Protein AF-A0A931KFV2-F1 (afdb_monomer)

Foldseek 3Di:
DDDDDDDDDPDPDPDPPPPVVVVVPDDDDPQQDFDDAPPCPVVDPAPLLVLLLVLLSVLLVVLSVVQVPPLVVLVVVLVVLVVVLVVLVVVLVVVLVVLVVVLVVLVVVLVVVLVVLVVVLVVLVVVLVVVVVVLVVVLVVLLVVLVVLLVVLVVLLVVLVVQLVVLVVVPPVSVVSNVVSVVSNVVSVVSNVVSVVVNVVSPCVVVNVVSVVVSV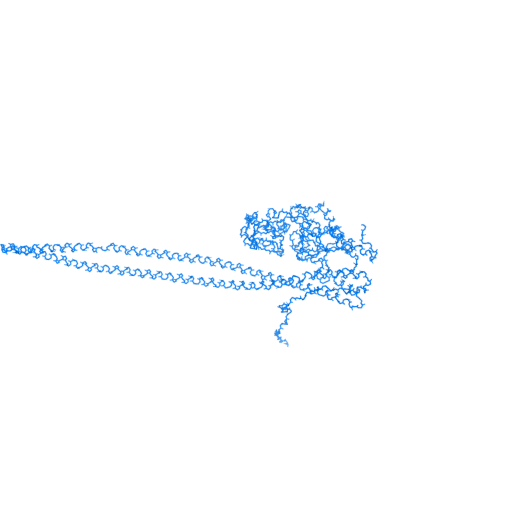VSVVVSVVVSVVSVVVSVVSVVVSVVVVVVSVVSVVVSVVSVVVSVVSVVVSVLSVVSVVVSNVSSVLSVVLSPDPCSSVSSVVSCVQQVHDSGLLFFLLVVCLVVQEAEEEEEAQLQQQWHDDPPDDIDHLLVLLQCLLSVVSRGHYHYDYDQPVCSLVLLSHPSDRPGHGHQKYRYQAFQDPVSPQKAWAWFLAWFFFFKKAWPPPPQPLDDLSQAQFEEEEEPDPVQVVLCVVLQEAEDVCNPPPRHNHYHVYYHYDSDSNCQLVCRLVVVGGMYTGTQLSCVCCDPPPPHPNDNTMDINDDGSGPFTGTHTMIGGNALSSLVVSVSSNVSSVVVVPDPSSQVRCCVRRVHGDDDDDGNCVDPPRHHGNVNSVVVNVVSQVVCCVNPVDRSPDD

Radius of gyration: 49.5 Å; Cα contacts (8 Å, |Δi|>4): 775; chains: 1; bounding box: 128×79×156 Å

Nearest PDB structures (foldseek):
  3g6b-assembly1_B  TM=6.472E-01  e=2.274E-05  Thermotoga maritima
  3ja6-assembly1_I  TM=4.446E-01  e=6.145E-07  Escherichia coli
  3g67-assembly1_A  TM=5.129E-01  e=1.127E-05  Thermotoga maritima
  2efk-assembly1_A-2  TM=3.884E-01  e=1.993E-01  Homo sapiens
  2efl-assembly1_A-2  TM=2.742E-01  e=4.675E-01  Homo sapiens

Solvent-accessible surface area (backbone atoms only — not comparable to full-atom values): 33269 Å² total; per-residue (Å²): 134,87,81,89,81,80,82,76,80,79,78,82,66,81,74,73,84,55,83,73,70,62,63,82,70,60,68,78,76,77,83,69,61,79,65,76,78,66,96,73,63,83,81,61,90,48,70,40,48,58,42,26,50,52,51,51,49,52,46,43,50,51,46,35,65,58,39,62,65,50,52,63,54,47,56,53,50,51,53,50,51,50,54,50,48,54,53,48,52,56,48,48,54,51,50,53,51,50,52,51,54,49,50,54,50,48,55,50,50,53,53,54,52,54,52,52,52,52,49,54,50,52,52,51,53,52,49,52,53,51,51,49,53,52,48,53,54,54,46,52,56,48,50,56,52,37,50,51,48,28,51,49,15,53,49,45,30,52,51,20,52,54,44,33,53,53,17,61,72,50,47,86,82,12,56,71,53,31,54,55,20,50,50,47,32,50,53,16,48,49,44,30,48,54,31,56,51,50,58,63,71,62,61,51,65,67,59,56,50,52,54,54,51,50,54,52,53,52,54,52,52,49,54,53,50,52,51,54,50,53,54,51,51,51,54,51,53,51,53,49,53,51,52,53,52,52,48,51,52,54,53,51,50,48,51,52,50,55,54,51,50,55,54,50,50,58,48,52,55,53,45,52,52,54,40,52,52,36,44,52,50,31,52,52,59,54,54,32,81,78,49,99,52,40,63,60,52,48,52,51,49,28,57,72,70,69,43,75,45,57,67,81,59,37,51,45,60,50,29,59,74,71,42,38,45,40,32,16,27,30,58,50,41,42,28,33,23,20,60,60,98,84,48,74,76,39,32,43,38,42,52,53,50,48,52,49,23,55,74,70,71,28,43,72,42,78,46,75,38,62,64,95,48,26,73,50,25,47,73,41,44,92,47,93,90,50,73,49,26,65,32,27,50,47,87,33,59,78,55,85,81,55,73,66,47,21,35,32,63,57,74,48,40,39,42,36,21,44,32,33,37,49,88,53,79,76,56,77,52,71,81,49,37,55,61,31,36,37,31,32,56,67,39,72,68,54,53,47,37,42,44,75,65,10,49,23,33,89,92,50,63,82,55,83,76,60,75,25,47,37,60,41,72,48,70,40,82,61,58,80,46,61,63,54,37,37,58,74,58,79,20,63,29,37,42,44,54,36,34,49,47,36,27,36,32,67,31,90,84,33,93,39,40,78,40,28,36,73,40,84,64,55,58,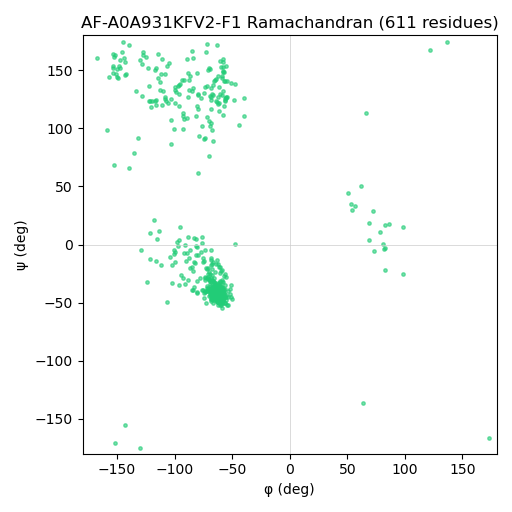39,98,58,67,44,52,26,27,40,37,31,46,63,46,52,40,35,41,66,36,42,46,50,51,38,54,48,47,64,53,42,74,74,37,69,67,46,55,54,44,38,32,67,25,48,71,48,81,49,86,77,88,74,42,50,75,74,42,95,75,71,58,43,30,55,80,71,37,45,64,54,29,54,52,49,46,53,51,46,26,74,74,68,72,49,78,76,74,74,132

Mean predicted aligned error: 14.54 Å

Secondary structure (DSSP, 8-state):
------------PPPP--TTSSSTT---PPPP-PPPPPS-GGG---HHHHHHHHHHHHHHHHHHHHHHHHHHHHHHHHHHHHHHHHHHHHHHHHHHHHHHHHHHHHHHHHHHHHHHHHHHHHHHHHHHHHHHHHHHHHHHHHHHHHHHHHHHHHHHHHHHHHHHHHHHHTGGGGHHHHHHHHHHHHHHHHHHHHHHHHHHHT--HHHHHHHHHHHHHHHHHHHHHHHHHHHHHHHHHHHHHHHHHHHHHHHHHHHHHHHHHHHHHHHHHHHHHHHHHHHHHHHHHHHHTTSS-HHHHHHHHHHHTT----TT--HHHHHHHHTEEEEEE-TEETTTEE-STTPPPBSHHHHHHHHHHHHHTSEEEEEE--GGGGGGGGTS-SSTT----SEEEEEE---TTSTTEEEPSPSEEE-EEEEEETT-TT-SSGGGGTT-EEEEES-HHHHHHHHHHTEE-GGGTT-SS-SEE-SEEEEES-GGGHHHHHHTTSSSEEEEEHHHHHHHHH-TT-TTTTTEEEESS-SSSS-EEEEEEEESSGGGHHHHHHHHHHHHHHTTSHHHHHHHHHHHSS-------GGGSTT---BHHHHHHHHHHHHHHHHHHH-------

pLDDT: mean 82.81, std 15.22, range [28.81, 98.62]

Structure (mmCIF, N/CA/C/O backbone):
data_AF-A0A931KFV2-F1
#
_entry.id   AF-A0A931KFV2-F1
#
loop_
_atom_site.group_PDB
_atom_site.id
_atom_site.type_symbol
_atom_site.label_atom_id
_atom_site.label_alt_id
_atom_site.label_comp_id
_atom_site.label_asym_id
_atom_site.label_entity_id
_atom_site.label_seq_id
_atom_site.pdbx_PDB_ins_code
_atom_site.Cartn_x
_atom_site.Cartn_y
_atom_site.Cartn_z
_atom_site.occupancy
_atom_site.B_iso_or_equiv
_atom_site.auth_seq_id
_atom_site.auth_comp_id
_atom_site.auth_asym_id
_atom_site.auth_atom_id
_atom_site.pdbx_PDB_model_num
ATOM 1 N N . MET A 1 1 ? 38.759 -56.536 17.458 1.00 35.09 1 MET A N 1
ATOM 2 C CA . MET A 1 1 ? 37.835 -55.765 16.601 1.00 35.09 1 MET A CA 1
ATOM 3 C C . MET A 1 1 ? 37.160 -54.768 17.533 1.00 35.09 1 MET A C 1
ATOM 5 O O . MET A 1 1 ? 36.437 -55.230 18.400 1.00 35.09 1 MET A O 1
ATOM 9 N N . VAL A 1 2 ? 37.679 -53.537 17.670 1.00 32.38 2 VAL A N 1
ATOM 10 C CA . VAL A 1 2 ? 37.512 -52.406 16.713 1.00 32.38 2 VAL A CA 1
ATOM 11 C C . VAL A 1 2 ? 36.022 -52.011 16.731 1.00 32.38 2 VAL A C 1
ATOM 13 O O . VAL A 1 2 ? 35.214 -52.857 16.371 1.00 32.38 2 VAL A O 1
ATOM 16 N N . ASP A 1 3 ? 35.544 -50.853 17.193 1.00 28.81 3 ASP A N 1
ATOM 17 C CA . ASP A 1 3 ? 36.157 -49.572 17.566 1.00 28.81 3 ASP A CA 1
ATOM 18 C C . ASP A 1 3 ? 35.289 -48.841 18.609 1.00 28.81 3 ASP A C 1
ATOM 20 O O . ASP A 1 3 ? 34.060 -48.923 18.583 1.00 28.81 3 ASP A O 1
ATOM 24 N N . GLN A 1 4 ? 35.944 -48.089 19.497 1.00 31.39 4 GLN A N 1
ATOM 25 C CA . GLN A 1 4 ? 35.355 -46.950 20.198 1.00 31.39 4 GLN A CA 1
ATOM 26 C C . GLN A 1 4 ? 35.380 -45.753 19.242 1.00 31.39 4 GLN A C 1
ATOM 28 O O . GLN A 1 4 ? 36.459 -45.287 18.885 1.00 31.39 4 GLN A O 1
ATOM 33 N N . VAL A 1 5 ? 34.214 -45.238 18.855 1.00 33.88 5 VAL A N 1
ATOM 34 C CA . VAL A 1 5 ? 34.110 -43.912 18.235 1.00 33.88 5 VAL A CA 1
ATOM 35 C C . VAL A 1 5 ? 33.652 -42.944 19.314 1.00 33.88 5 VAL A C 1
ATOM 37 O O . VAL A 1 5 ? 32.486 -42.893 19.694 1.00 33.88 5 VAL A O 1
ATOM 40 N N . THR A 1 6 ? 34.625 -42.225 19.856 1.00 30.69 6 THR A N 1
ATOM 41 C CA . THR A 1 6 ? 34.438 -40.975 20.584 1.00 30.69 6 THR A CA 1
ATOM 42 C C . THR A 1 6 ? 34.029 -39.897 19.582 1.00 30.69 6 THR A C 1
ATOM 44 O O . THR A 1 6 ? 34.870 -39.434 18.812 1.00 30.69 6 THR A O 1
ATOM 47 N N . GLU A 1 7 ? 32.763 -39.487 19.580 1.00 29.73 7 GLU A N 1
ATOM 48 C CA . GLU A 1 7 ? 32.367 -38.212 18.979 1.00 29.73 7 GLU A CA 1
ATOM 49 C C . GLU A 1 7 ? 32.773 -37.091 19.939 1.00 29.73 7 GLU A C 1
ATOM 51 O O . GLU A 1 7 ? 32.169 -36.868 20.986 1.00 29.73 7 GLU A O 1
ATOM 56 N N . SER A 1 8 ? 33.874 -36.428 19.603 1.00 29.23 8 SER A N 1
ATOM 57 C CA . SER A 1 8 ? 34.257 -35.143 20.169 1.00 29.23 8 SER A CA 1
ATOM 58 C C . SER A 1 8 ? 33.273 -34.076 19.687 1.00 29.23 8 SER A C 1
ATOM 60 O O . SER A 1 8 ? 33.222 -33.795 18.487 1.00 29.23 8 SER A O 1
ATOM 62 N N . GLU A 1 9 ? 32.532 -33.458 20.605 1.00 31.59 9 GLU A N 1
ATOM 63 C CA . GLU A 1 9 ? 31.841 -32.194 20.342 1.00 31.59 9 GLU A CA 1
ATOM 64 C C . GLU A 1 9 ? 32.860 -31.157 19.834 1.00 31.59 9 GLU A C 1
ATOM 66 O O . GLU A 1 9 ? 33.885 -30.929 20.493 1.00 31.59 9 GLU A O 1
ATOM 71 N N . PRO A 1 10 ? 32.631 -30.503 18.682 1.00 31.14 10 PRO A N 1
ATOM 72 C CA . PRO A 1 10 ? 33.429 -29.354 18.317 1.00 31.14 10 PRO A CA 1
ATOM 73 C C . PRO A 1 10 ? 33.027 -28.202 19.239 1.00 31.14 10 PRO A C 1
ATOM 75 O O . PRO A 1 10 ? 31.933 -27.652 19.145 1.00 31.14 10 PRO A O 1
ATOM 78 N N . SER A 1 11 ? 33.944 -27.849 20.139 1.00 29.27 11 SER A N 1
ATOM 79 C CA . SER A 1 11 ? 34.004 -26.547 20.800 1.00 29.27 11 SER A CA 1
ATOM 80 C C . SER A 1 11 ? 33.673 -25.449 19.784 1.00 29.27 11 SER A C 1
ATOM 82 O O . SER A 1 11 ? 34.439 -25.204 18.847 1.00 29.27 11 SER A O 1
ATOM 84 N N . ALA A 1 12 ? 32.507 -24.821 19.950 1.00 32.44 12 ALA A N 1
ATOM 85 C CA . ALA A 1 12 ? 32.116 -23.636 19.209 1.00 32.44 12 ALA A CA 1
ATOM 86 C C . ALA A 1 12 ? 33.045 -22.491 19.629 1.00 32.44 12 ALA A C 1
ATOM 88 O O . ALA A 1 12 ? 32.790 -21.767 20.591 1.00 32.44 12 ALA A O 1
ATOM 89 N N . GLY A 1 13 ? 34.167 -22.358 18.919 1.00 33.59 13 GLY A N 1
ATOM 90 C CA . GLY A 1 13 ? 34.954 -21.134 18.929 1.00 33.59 13 GLY A CA 1
ATOM 91 C C . GLY A 1 13 ? 34.065 -19.946 18.541 1.00 33.59 13 GLY A C 1
ATOM 92 O O . GLY A 1 13 ? 33.061 -20.137 17.846 1.00 33.59 13 GLY A O 1
ATOM 93 N N . PRO A 1 14 ? 34.393 -18.725 18.993 1.00 30.12 14 PRO A N 1
ATOM 94 C CA . PRO A 1 14 ? 33.587 -17.555 18.685 1.00 30.12 14 PRO A CA 1
ATOM 95 C C . PRO A 1 14 ? 33.463 -17.439 17.167 1.00 30.12 14 PRO A C 1
ATOM 97 O O . PRO A 1 14 ? 34.467 -17.434 16.451 1.00 30.12 14 PRO A O 1
ATOM 100 N N . VAL A 1 15 ? 32.218 -17.389 16.690 1.00 33.41 15 VAL A N 1
ATOM 101 C CA . VAL A 1 15 ? 31.892 -17.061 15.302 1.00 33.41 15 VAL A CA 1
ATOM 102 C C . VAL A 1 15 ? 32.687 -15.797 14.957 1.00 33.41 15 VAL A C 1
ATOM 104 O O . VAL A 1 15 ? 32.598 -14.828 15.718 1.00 33.41 15 VAL A O 1
ATOM 107 N N . PRO A 1 16 ? 33.513 -15.789 13.892 1.00 29.91 16 PRO A N 1
ATOM 108 C CA . PRO A 1 16 ? 34.224 -14.579 13.510 1.00 29.91 16 PRO A CA 1
ATOM 109 C C . PRO A 1 16 ? 33.170 -13.501 13.311 1.00 29.91 16 PRO A C 1
ATOM 111 O O . PRO A 1 16 ? 32.189 -13.756 12.611 1.00 29.91 16 PRO A O 1
ATOM 114 N N . ALA A 1 17 ? 33.345 -12.356 13.980 1.00 30.11 17 ALA A N 1
ATOM 115 C CA . ALA A 1 17 ? 32.465 -11.204 13.866 1.00 30.11 17 ALA A CA 1
ATOM 116 C C . ALA A 1 17 ? 32.165 -10.992 12.383 1.00 30.11 17 ALA A C 1
ATOM 118 O O . ALA A 1 17 ? 33.031 -10.605 11.594 1.00 30.11 17 ALA A O 1
ATOM 119 N N . SER A 1 18 ? 30.964 -11.405 11.990 1.00 35.09 18 SER A N 1
ATOM 120 C CA . SER A 1 18 ? 30.531 -11.317 10.614 1.00 35.09 18 SER A CA 1
ATOM 121 C C . SER A 1 18 ? 30.571 -9.843 10.224 1.00 35.09 18 SER A C 1
ATOM 123 O O . SER A 1 18 ? 30.383 -8.961 11.066 1.00 35.09 18 SER A O 1
ATOM 125 N N . ARG A 1 19 ? 30.757 -9.567 8.935 1.00 35.53 19 ARG A N 1
ATOM 126 C CA . ARG A 1 19 ? 30.568 -8.250 8.297 1.00 35.53 19 ARG A CA 1
ATOM 127 C C . ARG A 1 19 ? 29.240 -7.533 8.660 1.00 35.53 19 ARG A C 1
ATOM 129 O O . ARG A 1 19 ? 28.989 -6.449 8.154 1.00 35.53 19 ARG A O 1
ATOM 136 N N . MET A 1 20 ? 28.390 -8.124 9.505 1.00 32.34 20 MET A N 1
ATOM 137 C CA . MET A 1 20 ? 27.106 -7.617 9.981 1.00 32.34 20 MET A CA 1
ATOM 138 C C . MET A 1 20 ? 27.220 -6.548 11.081 1.00 32.34 20 MET A C 1
ATOM 140 O O . MET A 1 20 ? 26.357 -5.680 11.121 1.00 32.34 20 MET A O 1
ATOM 144 N N . ASP A 1 21 ? 28.266 -6.538 11.919 1.00 29.88 21 ASP A N 1
ATOM 145 C CA . ASP A 1 21 ? 28.421 -5.484 12.950 1.00 29.88 21 ASP A CA 1
ATOM 146 C C . ASP A 1 21 ? 29.071 -4.200 12.407 1.00 29.88 21 ASP A C 1
ATOM 148 O O . ASP A 1 21 ? 28.995 -3.138 13.022 1.00 29.88 21 ASP A O 1
ATOM 152 N N . THR A 1 22 ? 29.693 -4.262 11.226 1.00 31.70 22 THR A N 1
ATOM 153 C CA . THR A 1 22 ? 30.435 -3.133 10.642 1.00 31.70 22 THR A CA 1
ATOM 154 C C . THR A 1 22 ? 29.542 -2.120 9.918 1.00 31.70 22 THR A C 1
ATOM 156 O O . THR A 1 22 ? 29.968 -0.991 9.700 1.00 31.70 22 THR A O 1
ATOM 159 N N . LEU A 1 23 ? 28.293 -2.478 9.598 1.00 36.44 23 LEU A N 1
ATOM 160 C CA . LEU A 1 23 ? 27.322 -1.574 8.961 1.00 36.44 23 LEU A CA 1
ATOM 161 C C . LEU A 1 23 ? 26.571 -0.687 9.967 1.00 36.44 23 LEU A C 1
ATOM 163 O O . LEU A 1 23 ? 26.073 0.366 9.593 1.00 36.44 23 LEU A O 1
ATOM 167 N N . ALA A 1 24 ? 26.540 -1.049 11.255 1.00 36.00 24 ALA A N 1
ATOM 168 C CA . ALA A 1 24 ? 25.889 -0.246 12.298 1.00 36.00 24 ALA A CA 1
ATOM 169 C C . ALA A 1 24 ? 26.709 0.988 12.739 1.00 36.00 24 ALA A C 1
ATOM 171 O O . ALA A 1 24 ? 26.232 1.797 13.532 1.00 36.00 24 ALA A O 1
ATOM 172 N N . GLN A 1 25 ? 27.944 1.130 12.243 1.00 33.31 25 GLN A N 1
ATOM 173 C CA . GLN A 1 25 ? 28.825 2.283 12.479 1.00 33.31 25 GLN A CA 1
ATOM 174 C C . GLN A 1 25 ? 29.254 2.979 11.181 1.00 33.31 25 GLN A C 1
ATOM 176 O O . GLN A 1 25 ? 30.143 3.831 11.213 1.00 33.31 25 GLN A O 1
ATOM 181 N N . ALA A 1 26 ? 28.657 2.623 10.040 1.00 40.03 26 ALA A N 1
ATOM 182 C CA . ALA A 1 26 ? 28.975 3.264 8.777 1.00 40.03 26 ALA A CA 1
ATOM 183 C C . ALA A 1 26 ? 28.450 4.706 8.810 1.00 40.03 26 ALA A C 1
ATOM 185 O O . ALA A 1 26 ? 27.259 4.967 8.677 1.00 40.03 26 ALA A O 1
ATOM 186 N N . THR A 1 27 ? 29.352 5.661 9.029 1.00 45.16 27 THR A N 1
ATOM 187 C CA . THR A 1 27 ? 29.135 7.034 8.572 1.00 45.16 27 THR A CA 1
ATOM 188 C C . THR A 1 27 ? 28.769 6.978 7.095 1.00 45.16 27 THR A C 1
ATOM 190 O O . THR A 1 27 ? 29.405 6.200 6.377 1.00 45.16 27 THR A O 1
ATOM 193 N N . SER A 1 28 ? 27.798 7.787 6.656 1.00 50.47 28 SER A N 1
ATOM 194 C CA . SER A 1 28 ? 27.445 7.917 5.239 1.00 50.47 28 SER A CA 1
ATOM 195 C C . SER A 1 28 ? 28.716 7.903 4.386 1.00 50.47 28 SER A C 1
ATOM 197 O O . SER A 1 28 ? 29.650 8.655 4.705 1.00 50.47 28 SER A O 1
ATOM 199 N N . PRO A 1 29 ? 28.813 7.022 3.375 1.00 57.25 29 PRO A N 1
ATOM 200 C CA . PRO A 1 29 ? 30.003 6.976 2.549 1.00 57.25 29 PRO A CA 1
ATOM 201 C C . PRO A 1 29 ? 30.212 8.352 1.895 1.00 57.25 29 PRO A C 1
ATOM 203 O O . PRO A 1 29 ? 29.233 9.045 1.594 1.00 57.25 29 PRO A O 1
ATOM 206 N N . PRO A 1 30 ? 31.468 8.807 1.741 1.00 57.84 30 PRO A N 1
ATOM 207 C CA . PRO A 1 30 ? 31.743 10.127 1.195 1.00 57.84 30 PRO A CA 1
ATOM 208 C C . PRO A 1 30 ? 31.117 10.275 -0.202 1.00 57.84 30 PRO A C 1
ATOM 210 O O . PRO A 1 30 ? 31.022 9.301 -0.949 1.00 57.84 30 PRO A O 1
ATOM 213 N N . PRO A 1 31 ? 30.687 11.489 -0.588 1.00 63.12 31 PRO A N 1
ATOM 214 C CA . PRO A 1 31 ? 30.077 11.702 -1.889 1.00 63.12 31 PRO A CA 1
ATOM 215 C C . PRO A 1 31 ? 31.071 11.353 -2.999 1.00 63.12 31 PRO A C 1
ATOM 217 O O . PRO A 1 31 ? 32.146 11.947 -3.099 1.00 63.12 31 PRO A O 1
ATOM 220 N N . VAL A 1 32 ? 30.686 10.406 -3.853 1.00 68.12 32 VAL A N 1
ATOM 221 C CA . VAL A 1 32 ? 31.422 10.083 -5.077 1.00 68.12 32 VAL A CA 1
ATOM 222 C C . VAL A 1 32 ? 31.277 11.264 -6.025 1.00 68.12 32 VAL A C 1
ATOM 224 O O . VAL A 1 32 ? 30.165 11.705 -6.302 1.00 68.12 32 VAL A O 1
ATOM 227 N N . THR A 1 33 ? 32.377 11.797 -6.538 1.00 67.00 33 THR A N 1
ATOM 228 C CA . THR A 1 33 ? 32.345 12.845 -7.560 1.00 67.00 33 THR A CA 1
ATOM 229 C C . THR A 1 33 ? 32.931 12.311 -8.854 1.00 67.00 33 THR A C 1
ATOM 231 O O . THR A 1 33 ? 33.853 11.500 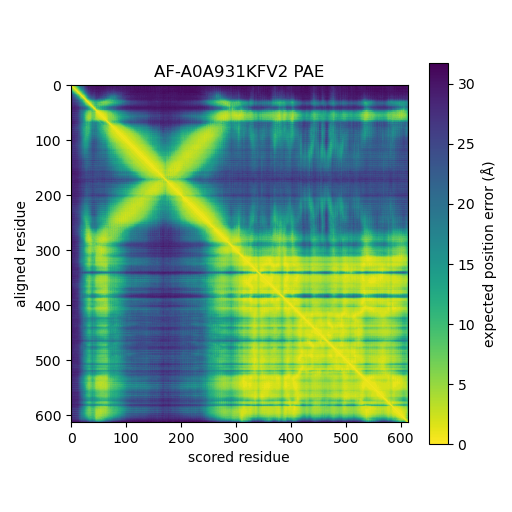-8.849 1.00 67.00 33 THR A O 1
ATOM 234 N N . ALA A 1 34 ? 32.363 12.736 -9.985 1.00 64.31 34 ALA A N 1
ATOM 235 C CA . ALA A 1 34 ? 32.963 12.424 -11.271 1.00 64.31 34 ALA A CA 1
ATOM 236 C C . ALA A 1 34 ? 34.304 13.170 -11.382 1.00 64.31 34 ALA A C 1
ATOM 238 O O . ALA A 1 34 ? 34.333 14.388 -11.151 1.00 64.31 34 ALA A O 1
ATOM 239 N N . PRO A 1 35 ? 35.394 12.477 -11.732 1.00 67.62 35 PRO A N 1
ATOM 240 C CA . PRO A 1 35 ? 36.694 13.107 -11.826 1.00 67.62 35 PRO A CA 1
ATOM 241 C C . PRO A 1 35 ? 36.733 14.123 -12.962 1.00 67.62 35 PRO A C 1
ATOM 243 O O . PRO A 1 35 ? 36.203 13.905 -14.053 1.00 67.62 35 PRO A O 1
ATOM 246 N N . ARG A 1 36 ? 37.332 15.288 -12.706 1.00 63.81 36 ARG A N 1
ATOM 247 C CA . ARG A 1 36 ? 37.443 16.326 -13.731 1.00 63.81 36 ARG A CA 1
ATOM 248 C C . ARG A 1 36 ? 38.611 15.964 -14.653 1.00 63.81 36 ARG A C 1
ATOM 250 O O . ARG A 1 36 ? 39.702 15.734 -14.135 1.00 63.81 36 ARG A O 1
ATOM 257 N N . PRO A 1 37 ? 38.422 15.948 -15.987 1.00 60.88 37 PRO A N 1
ATOM 258 C CA . PRO A 1 37 ? 39.543 15.736 -16.887 1.00 60.88 37 PRO A CA 1
ATOM 259 C C . PRO A 1 37 ? 40.599 16.830 -16.665 1.00 60.88 37 PRO A C 1
ATOM 261 O O . PRO A 1 37 ? 40.215 17.976 -16.399 1.00 60.88 37 PRO A O 1
ATOM 264 N N . PRO A 1 38 ? 41.901 16.519 -16.788 1.00 60.66 38 PRO A N 1
ATOM 265 C CA . PRO A 1 38 ? 42.943 17.538 -16.782 1.00 60.66 38 PRO A CA 1
ATOM 266 C C . PRO A 1 38 ? 42.717 18.561 -17.909 1.00 60.66 38 PRO A C 1
ATOM 268 O O . PRO A 1 38 ? 42.193 18.225 -18.972 1.00 60.66 38 PRO A O 1
ATOM 271 N N . ASP A 1 39 ? 43.117 19.817 -17.679 1.00 56.31 39 ASP A N 1
ATOM 272 C CA . ASP A 1 39 ? 42.888 20.936 -18.613 1.00 56.31 39 ASP A CA 1
ATOM 273 C C . ASP A 1 39 ? 43.561 20.731 -19.989 1.00 56.31 39 ASP A C 1
ATOM 275 O O . ASP A 1 39 ? 43.156 21.345 -20.978 1.00 56.31 39 ASP A O 1
ATOM 279 N N . ASP A 1 40 ? 44.559 19.844 -20.070 1.00 53.22 40 ASP A N 1
ATOM 280 C CA . ASP A 1 40 ? 45.233 19.443 -21.305 1.00 53.22 40 ASP A CA 1
ATOM 281 C C . ASP A 1 40 ? 44.754 18.058 -21.780 1.00 53.22 40 ASP A C 1
ATOM 283 O O . ASP A 1 40 ? 45.344 17.020 -21.484 1.00 53.22 40 ASP A O 1
ATOM 287 N N . LEU A 1 41 ? 43.661 18.043 -22.548 1.00 55.00 41 LEU A N 1
ATOM 288 C CA . LEU A 1 41 ? 43.143 16.850 -23.237 1.00 55.00 41 LEU A CA 1
ATOM 289 C C . LEU A 1 41 ? 43.962 16.477 -24.494 1.00 55.00 41 LEU A C 1
ATOM 291 O O . LEU A 1 41 ? 43.548 15.599 -25.254 1.00 55.00 41 LEU A O 1
ATOM 295 N N . GLY A 1 42 ? 45.093 17.151 -24.744 1.00 51.75 42 GLY A N 1
ATOM 296 C CA . GLY A 1 42 ? 45.952 16.965 -25.917 1.00 51.75 42 GLY A CA 1
ATOM 297 C C . GLY A 1 42 ? 46.695 15.627 -25.979 1.00 51.75 42 GLY A C 1
ATOM 298 O O . GLY A 1 42 ? 47.343 15.362 -26.985 1.00 51.75 42 GLY A O 1
ATOM 299 N N . GLN A 1 43 ? 46.589 14.787 -24.943 1.00 51.53 43 GLN A N 1
ATOM 300 C CA . GLN A 1 43 ? 47.174 13.438 -24.891 1.00 51.53 43 GLN A CA 1
ATOM 301 C C . GLN A 1 43 ? 46.269 12.339 -25.479 1.00 51.53 43 GLN A C 1
ATOM 303 O O . GLN A 1 43 ? 46.735 11.225 -25.694 1.00 51.53 43 GLN A O 1
ATOM 308 N N . PHE A 1 44 ? 44.994 12.638 -25.756 1.00 57.28 44 PHE A N 1
ATOM 309 C CA . PHE A 1 44 ? 44.061 11.704 -26.393 1.00 57.28 44 PHE A CA 1
ATOM 310 C C . PHE A 1 44 ? 44.068 11.909 -27.913 1.00 57.28 44 PHE A C 1
ATOM 312 O O . PHE A 1 44 ? 43.409 12.821 -28.431 1.00 57.28 44 PHE A O 1
ATOM 319 N N . ASP A 1 45 ? 44.795 11.055 -28.635 1.00 57.38 45 ASP A N 1
ATOM 320 C CA . ASP A 1 45 ? 44.929 11.141 -30.096 1.00 57.38 45 ASP A CA 1
ATOM 321 C C . ASP A 1 45 ? 43.620 10.769 -30.824 1.00 57.38 45 ASP A C 1
ATOM 323 O O . ASP A 1 45 ? 43.316 11.304 -31.896 1.00 57.38 45 ASP A O 1
ATOM 327 N N . SER A 1 46 ? 42.791 9.897 -30.234 1.00 67.06 46 SER A N 1
ATOM 328 C CA . SER A 1 46 ? 41.582 9.365 -30.875 1.00 67.06 46 SER A CA 1
ATOM 329 C C . SER A 1 46 ? 40.279 10.052 -30.435 1.00 67.06 46 SER A C 1
ATOM 331 O O . SER A 1 46 ? 39.962 10.209 -29.254 1.00 67.06 46 SER A O 1
ATOM 333 N N . PHE A 1 47 ? 39.441 10.418 -31.412 1.00 69.94 47 PHE A N 1
ATOM 334 C CA . PHE A 1 47 ? 38.056 10.847 -31.175 1.00 69.94 47 PHE A CA 1
ATOM 335 C C . PHE A 1 47 ? 37.210 9.772 -30.469 1.00 69.94 47 PHE A C 1
ATOM 337 O O . PHE A 1 47 ? 36.322 10.114 -29.688 1.00 69.94 47 PHE A O 1
ATOM 344 N N . GLU A 1 48 ? 37.509 8.493 -30.699 1.00 66.94 48 GLU A N 1
ATOM 345 C CA . GLU A 1 48 ? 36.802 7.351 -30.106 1.00 66.94 48 GLU A CA 1
ATOM 346 C C . GLU A 1 48 ? 36.952 7.336 -28.583 1.00 66.94 48 GLU A C 1
ATOM 348 O O . GLU A 1 48 ? 35.982 7.152 -27.851 1.00 66.94 48 GLU A O 1
ATOM 353 N N . VAL A 1 49 ? 38.156 7.638 -28.102 1.00 68.56 49 VAL A N 1
ATOM 354 C CA . VAL A 1 49 ? 38.489 7.635 -26.676 1.00 68.56 49 VAL A CA 1
ATOM 355 C C . VAL A 1 49 ? 37.805 8.800 -25.962 1.00 68.56 49 VAL A C 1
ATOM 357 O O . VAL A 1 49 ? 37.190 8.615 -24.914 1.00 68.56 49 VAL A O 1
ATOM 360 N N . ARG A 1 50 ? 37.756 9.987 -26.583 1.00 71.50 50 ARG A N 1
ATOM 361 C CA . ARG A 1 50 ? 36.971 11.121 -26.056 1.00 71.50 50 ARG A CA 1
ATOM 362 C C . ARG A 1 50 ? 35.466 10.827 -25.997 1.00 71.50 50 ARG A C 1
ATOM 364 O O . ARG A 1 50 ? 34.796 11.262 -25.061 1.00 71.50 50 ARG A O 1
ATOM 371 N N . ALA A 1 51 ? 34.928 10.084 -26.965 1.00 72.75 51 ALA A N 1
ATOM 372 C CA . ALA A 1 51 ? 33.522 9.679 -26.966 1.00 72.75 51 ALA A CA 1
ATOM 373 C C . ALA A 1 51 ? 33.215 8.615 -25.896 1.00 72.75 51 ALA A C 1
ATOM 375 O O . ALA A 1 51 ? 32.182 8.697 -25.226 1.00 72.75 51 ALA A O 1
ATOM 376 N N . ALA A 1 52 ? 34.112 7.642 -25.706 1.00 74.44 52 ALA A N 1
ATOM 377 C CA . ALA A 1 52 ? 34.019 6.645 -24.641 1.00 74.44 52 ALA A CA 1
ATOM 378 C C . ALA A 1 52 ? 34.070 7.302 -23.252 1.00 74.44 52 ALA A C 1
ATOM 380 O O . ALA A 1 52 ? 33.231 7.014 -22.399 1.00 74.44 52 ALA A O 1
ATOM 381 N N . LEU A 1 53 ? 34.981 8.260 -23.064 1.00 76.88 53 LEU A N 1
ATOM 382 C CA . LEU A 1 53 ? 35.135 9.021 -21.825 1.00 76.88 53 LEU A CA 1
ATOM 383 C C . LEU A 1 53 ? 33.860 9.787 -21.464 1.00 76.88 53 LEU A C 1
ATOM 385 O O . LEU A 1 53 ? 33.404 9.740 -20.325 1.00 76.88 53 LEU A O 1
ATOM 389 N N . HIS A 1 54 ? 33.263 10.475 -22.442 1.00 77.44 54 HIS A N 1
ATOM 390 C CA . HIS A 1 54 ? 32.020 11.211 -22.230 1.00 77.44 54 HIS A CA 1
ATOM 391 C C . HIS A 1 54 ? 30.892 10.286 -21.759 1.00 77.44 54 HIS A C 1
ATOM 393 O O . HIS A 1 54 ? 30.180 10.614 -20.813 1.00 77.44 54 HIS A O 1
ATOM 399 N N . ARG A 1 55 ? 30.749 9.106 -22.375 1.00 77.69 55 ARG A N 1
ATOM 400 C CA . ARG A 1 55 ? 29.726 8.126 -21.983 1.00 77.69 55 ARG A CA 1
ATOM 401 C C . ARG A 1 55 ? 29.979 7.517 -20.609 1.00 77.69 55 ARG A C 1
ATOM 403 O O . ARG A 1 55 ? 29.024 7.324 -19.862 1.00 77.69 55 ARG A O 1
ATOM 410 N N . LEU A 1 56 ? 31.237 7.255 -20.257 1.00 79.75 56 LEU A N 1
ATOM 411 C CA . LEU A 1 56 ? 31.604 6.823 -18.908 1.00 79.75 56 LEU A CA 1
ATOM 412 C C . LEU A 1 56 ? 31.271 7.904 -17.870 1.00 79.75 56 LEU A C 1
ATOM 414 O O . LEU A 1 56 ? 30.679 7.583 -16.845 1.00 79.75 56 LEU A O 1
ATOM 418 N N . HIS A 1 57 ? 31.535 9.184 -18.162 1.00 77.81 57 HIS A N 1
ATOM 419 C CA . HIS A 1 57 ? 31.122 10.295 -17.296 1.00 77.81 57 HIS A CA 1
ATOM 420 C C . HIS A 1 57 ? 29.604 10.417 -17.170 1.00 77.81 57 HIS A C 1
ATOM 422 O O . HIS A 1 57 ? 29.116 10.658 -16.072 1.00 77.81 57 HIS A O 1
ATOM 428 N N . GLU A 1 58 ? 28.841 10.248 -18.251 1.00 76.06 58 GLU A N 1
ATOM 429 C CA . GLU A 1 58 ? 27.374 10.261 -18.182 1.00 76.06 58 GLU A CA 1
ATOM 430 C C . GLU A 1 58 ? 26.832 9.094 -17.351 1.00 76.06 58 GLU A C 1
ATOM 432 O O . GLU A 1 58 ? 25.933 9.291 -16.532 1.00 76.06 58 GLU A O 1
ATOM 437 N N . ASN A 1 59 ? 27.403 7.897 -17.521 1.00 77.38 59 ASN A N 1
ATOM 438 C CA . ASN A 1 59 ? 27.042 6.716 -16.743 1.00 77.38 59 ASN A CA 1
ATOM 439 C C . ASN A 1 59 ? 27.369 6.910 -15.254 1.00 77.38 59 ASN A C 1
ATOM 441 O O . ASN A 1 59 ? 26.513 6.695 -14.395 1.00 77.38 59 ASN A O 1
ATOM 445 N N . LEU A 1 60 ? 28.574 7.404 -14.953 1.00 78.44 60 LEU A N 1
ATOM 446 C CA . LEU A 1 60 ? 29.002 7.715 -13.596 1.00 78.44 60 LEU A CA 1
ATOM 447 C C . LEU A 1 60 ? 28.127 8.807 -12.973 1.00 78.44 60 LEU A C 1
ATOM 449 O O . LEU A 1 60 ? 27.648 8.632 -11.862 1.00 78.44 60 LEU A O 1
ATOM 453 N N . ALA A 1 61 ? 27.847 9.898 -13.687 1.00 73.94 61 ALA A N 1
ATOM 454 C CA . ALA A 1 61 ? 26.988 10.972 -13.195 1.00 73.94 61 ALA A CA 1
ATOM 455 C C . ALA A 1 61 ? 25.563 10.484 -12.888 1.00 73.94 61 ALA A C 1
ATOM 457 O O . ALA A 1 61 ? 24.981 10.900 -11.885 1.00 73.94 61 ALA A O 1
ATOM 458 N N . PHE A 1 62 ? 25.010 9.582 -13.710 1.00 75.62 62 PHE A N 1
ATOM 459 C CA . PHE A 1 62 ? 23.728 8.939 -13.421 1.00 75.62 62 PHE A CA 1
ATOM 460 C C . PHE A 1 62 ? 23.803 8.100 -12.139 1.0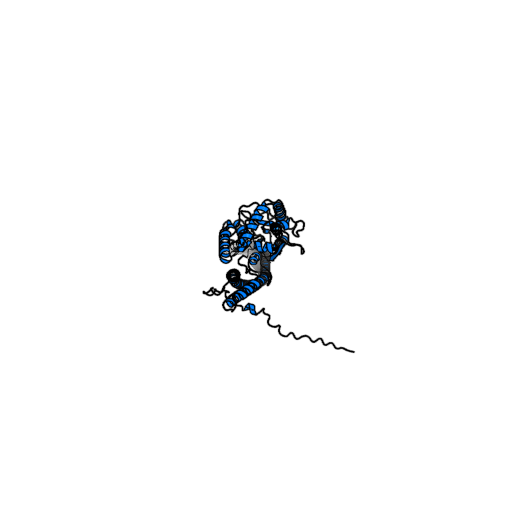0 75.62 62 PHE A C 1
ATOM 462 O O . PHE A 1 62 ? 22.975 8.273 -11.247 1.00 75.62 62 PHE A O 1
ATOM 469 N N . ARG A 1 63 ? 24.821 7.239 -12.013 1.00 76.44 63 ARG A N 1
ATOM 470 C CA . ARG A 1 63 ? 25.024 6.382 -10.834 1.00 76.44 63 ARG A CA 1
ATOM 471 C C . ARG A 1 63 ? 25.217 7.186 -9.551 1.00 76.44 63 ARG A C 1
ATOM 473 O O . ARG A 1 63 ? 24.561 6.908 -8.557 1.00 76.44 63 ARG A O 1
ATOM 480 N N . VAL A 1 64 ? 26.070 8.206 -9.583 1.00 71.69 64 VAL A N 1
ATOM 481 C CA . VAL A 1 64 ? 26.344 9.096 -8.448 1.00 71.69 64 VAL A CA 1
ATOM 482 C C . VAL A 1 64 ? 25.092 9.865 -8.033 1.00 71.69 64 VAL A C 1
ATOM 484 O O . VAL A 1 64 ? 24.765 9.906 -6.850 1.00 71.69 64 VAL A O 1
ATOM 487 N N . GLY A 1 65 ? 24.371 10.447 -8.997 1.00 65.31 65 GLY A N 1
ATOM 488 C CA . GLY A 1 65 ? 23.151 11.204 -8.720 1.00 65.31 65 GLY A CA 1
ATOM 489 C C . GLY A 1 65 ? 22.008 10.347 -8.174 1.00 65.31 65 GLY A C 1
ATOM 490 O O . GLY A 1 65 ? 21.180 10.862 -7.433 1.00 65.31 65 GLY A O 1
ATOM 491 N N . PHE A 1 66 ? 21.967 9.061 -8.526 1.00 63.94 66 PHE A N 1
ATOM 492 C CA . PHE A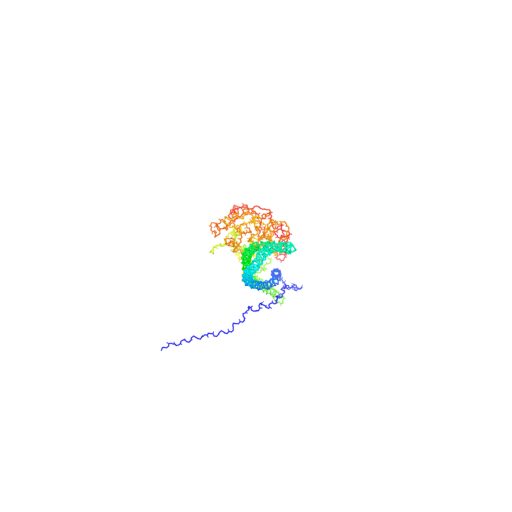 1 66 ? 21.004 8.094 -7.997 1.00 63.94 66 PHE A CA 1
ATOM 493 C C . PHE A 1 66 ? 21.362 7.640 -6.574 1.00 63.94 66 PHE A C 1
ATOM 495 O O . PHE A 1 66 ? 20.498 7.489 -5.725 1.00 63.94 66 PHE A O 1
ATOM 502 N N . VAL A 1 67 ? 22.648 7.439 -6.293 1.00 64.38 67 VAL A N 1
ATOM 503 C CA . VAL A 1 67 ? 23.107 6.854 -5.030 1.00 64.38 67 VAL A CA 1
ATOM 504 C C . VAL A 1 67 ? 23.247 7.887 -3.900 1.00 64.38 67 VAL A C 1
ATOM 506 O O . VAL A 1 67 ? 22.946 7.578 -2.749 1.00 64.38 67 VAL A O 1
ATOM 509 N N . GLY A 1 68 ? 23.736 9.095 -4.198 1.00 57.44 68 GLY A N 1
ATOM 510 C CA . GLY A 1 68 ? 24.148 10.063 -3.172 1.00 57.44 68 GLY A CA 1
ATOM 511 C C . GLY A 1 68 ? 23.004 10.750 -2.416 1.00 57.44 68 GLY A C 1
ATOM 512 O O . GLY A 1 68 ? 23.170 11.086 -1.248 1.00 57.44 68 GLY A O 1
ATOM 513 N N . GLU A 1 69 ? 21.849 10.956 -3.053 1.00 53.34 69 GLU A N 1
ATOM 514 C CA . GLU A 1 69 ? 20.688 11.610 -2.420 1.00 53.34 69 GLU A CA 1
ATOM 515 C C . GLU A 1 69 ? 19.783 10.603 -1.681 1.00 53.34 69 GLU A C 1
ATOM 517 O O . GLU A 1 69 ? 19.204 10.953 -0.650 1.00 53.34 69 GLU A O 1
ATOM 522 N N . ASP A 1 70 ? 19.714 9.352 -2.152 1.00 59.56 70 ASP A N 1
ATOM 523 C CA . ASP A 1 70 ? 18.796 8.337 -1.619 1.00 59.56 70 ASP A CA 1
ATOM 524 C C . ASP A 1 70 ? 19.359 7.612 -0.378 1.00 59.56 70 ASP A C 1
ATOM 526 O O . ASP A 1 70 ? 18.627 7.424 0.593 1.00 59.56 70 ASP A O 1
ATOM 530 N N . LEU A 1 71 ? 20.664 7.298 -0.329 1.00 59.97 71 LEU A N 1
ATOM 531 C CA . LEU A 1 71 ? 21.266 6.543 0.789 1.00 59.97 71 LEU A CA 1
ATOM 532 C C . LEU A 1 71 ? 21.214 7.280 2.138 1.00 59.97 71 LEU A C 1
ATOM 534 O O . LEU A 1 71 ? 20.824 6.705 3.153 1.00 59.97 71 LEU A O 1
ATOM 538 N N . GLU A 1 72 ? 21.572 8.568 2.177 1.00 54.56 72 GLU A N 1
ATOM 539 C CA . GLU A 1 72 ? 21.588 9.317 3.444 1.00 54.56 72 GLU A CA 1
ATOM 540 C C . GLU A 1 72 ? 20.182 9.627 3.975 1.00 54.56 72 GLU A C 1
ATOM 542 O O . GLU A 1 72 ? 19.981 9.835 5.177 1.00 54.56 72 GLU A O 1
ATOM 547 N N . ALA A 1 73 ? 19.206 9.765 3.078 1.00 55.50 73 ALA A N 1
ATOM 548 C CA . ALA A 1 73 ? 17.814 9.959 3.454 1.00 55.50 73 ALA A CA 1
ATOM 549 C C . ALA A 1 73 ? 17.216 8.649 3.988 1.00 55.50 73 ALA A C 1
ATOM 551 O O . ALA A 1 73 ? 16.523 8.671 5.006 1.00 55.50 73 ALA A O 1
ATOM 552 N N . GLU A 1 74 ? 17.533 7.520 3.352 1.00 63.03 74 GLU A N 1
ATOM 553 C CA . GLU A 1 74 ? 17.028 6.198 3.719 1.00 63.03 74 GLU A CA 1
ATOM 554 C C . GLU A 1 74 ? 17.564 5.712 5.071 1.00 63.03 74 GLU A C 1
ATOM 556 O O . GLU A 1 74 ? 16.767 5.307 5.917 1.00 63.03 74 GLU A O 1
ATOM 561 N N . ASP A 1 75 ? 18.868 5.837 5.344 1.00 61.00 75 ASP A N 1
ATOM 562 C CA . ASP A 1 75 ? 19.450 5.388 6.621 1.00 61.00 75 ASP A CA 1
ATOM 563 C C . ASP A 1 75 ? 18.898 6.170 7.826 1.00 61.00 75 ASP A C 1
ATOM 565 O O . ASP A 1 75 ? 18.608 5.597 8.881 1.00 61.00 75 ASP A O 1
ATOM 569 N N . ARG A 1 76 ? 18.675 7.483 7.666 1.00 61.34 76 ARG A N 1
ATOM 570 C CA . ARG A 1 76 ? 18.039 8.311 8.706 1.00 61.34 76 ARG A CA 1
ATOM 571 C C . ARG A 1 76 ? 16.593 7.892 8.954 1.00 61.34 76 ARG A C 1
ATOM 573 O O . ARG A 1 76 ? 16.190 7.755 10.108 1.00 61.34 76 ARG A O 1
ATOM 580 N N . LEU A 1 77 ? 15.829 7.662 7.887 1.00 64.25 77 LEU A N 1
ATOM 581 C CA . LEU A 1 77 ? 14.441 7.209 7.984 1.00 64.25 77 LEU A CA 1
ATOM 582 C C . LEU A 1 77 ? 14.342 5.820 8.628 1.00 64.25 77 LEU A C 1
ATOM 584 O O . LEU A 1 77 ? 13.463 5.594 9.457 1.00 64.25 77 LEU A O 1
ATOM 588 N N . LEU A 1 78 ? 15.253 4.904 8.298 1.00 66.81 78 LEU A N 1
ATOM 589 C CA . LEU A 1 78 ? 15.329 3.568 8.889 1.00 66.81 78 LEU A CA 1
ATOM 590 C C . LEU A 1 78 ? 15.534 3.616 10.405 1.00 66.81 78 LEU A C 1
ATOM 592 O O . LEU A 1 78 ? 14.829 2.930 11.152 1.00 66.81 78 LEU A O 1
ATOM 596 N N . GLU A 1 79 ? 16.479 4.430 10.871 1.00 65.56 79 GLU A N 1
ATOM 597 C CA . GLU A 1 79 ? 16.765 4.552 12.300 1.00 65.56 79 GLU A CA 1
ATOM 598 C C . GLU A 1 79 ? 15.612 5.236 13.053 1.00 65.56 79 GLU A C 1
ATOM 600 O O . GLU A 1 79 ? 15.225 4.800 14.143 1.00 65.56 79 GLU A O 1
ATOM 605 N N . GLU A 1 80 ? 14.981 6.248 12.449 1.00 65.88 80 GLU A N 1
ATOM 606 C CA . GLU A 1 80 ? 13.777 6.873 13.003 1.00 65.88 80 GLU A CA 1
ATOM 607 C C . GLU A 1 80 ? 12.612 5.881 13.116 1.00 65.88 80 GLU A C 1
ATOM 609 O O . GLU A 1 80 ? 11.987 5.796 14.178 1.00 65.88 80 GLU A O 1
ATOM 614 N N . ILE A 1 81 ? 12.358 5.075 12.077 1.00 67.50 81 ILE A N 1
ATOM 615 C CA . ILE A 1 81 ? 11.298 4.057 12.084 1.00 67.50 81 ILE A CA 1
ATOM 616 C C . ILE A 1 81 ? 11.577 2.988 13.144 1.00 67.50 81 ILE A C 1
ATOM 618 O O . ILE A 1 81 ? 10.660 2.609 13.877 1.00 67.50 81 ILE A O 1
ATOM 622 N N . ARG A 1 82 ? 12.826 2.531 13.304 1.00 68.81 82 ARG A N 1
ATOM 623 C CA . ARG A 1 82 ? 13.199 1.598 14.384 1.00 68.81 82 ARG A CA 1
ATOM 624 C C . ARG A 1 82 ? 12.948 2.196 15.761 1.00 68.81 82 ARG A C 1
ATOM 626 O O . ARG A 1 82 ? 12.333 1.551 16.612 1.00 68.81 82 ARG A O 1
ATOM 633 N N . SER A 1 83 ? 13.389 3.435 15.970 1.00 70.81 83 SER A N 1
ATOM 634 C CA . SER A 1 83 ? 13.180 4.163 17.223 1.00 70.81 83 SER A CA 1
ATOM 635 C C . SER A 1 83 ? 11.690 4.302 17.542 1.00 70.81 83 SER A C 1
ATOM 637 O O . SER A 1 83 ? 11.269 4.076 18.679 1.00 70.81 83 SER A O 1
ATOM 639 N N . TRP A 1 84 ? 10.873 4.632 16.540 1.00 69.38 84 TRP A N 1
ATOM 640 C CA . TRP A 1 84 ? 9.423 4.746 16.679 1.00 69.38 84 TRP A CA 1
ATOM 641 C C . TRP A 1 84 ? 8.753 3.403 16.953 1.00 69.38 84 TRP A C 1
ATOM 643 O O . TRP A 1 84 ? 7.908 3.340 17.841 1.00 69.38 84 TRP A O 1
ATOM 653 N N . THR A 1 85 ? 9.156 2.336 16.263 1.00 73.56 85 THR A N 1
ATOM 654 C CA . THR A 1 85 ? 8.620 0.978 16.463 1.00 73.56 85 THR A CA 1
ATOM 655 C C . THR A 1 85 ? 8.888 0.500 17.888 1.00 73.56 85 THR A C 1
ATOM 657 O O . THR A 1 85 ? 7.969 0.091 18.589 1.00 73.56 85 THR A O 1
ATOM 660 N N . LYS A 1 86 ? 10.120 0.682 18.380 1.00 76.44 86 LYS A N 1
ATOM 661 C CA . LYS A 1 86 ? 10.477 0.348 19.763 1.00 76.44 86 LYS A CA 1
ATOM 662 C C . LYS A 1 86 ? 9.645 1.133 20.783 1.00 76.44 86 LYS A C 1
ATOM 664 O O . LYS A 1 86 ? 9.101 0.553 21.717 1.00 76.44 86 LYS A O 1
ATOM 669 N N . LYS A 1 87 ? 9.511 2.452 20.595 1.00 75.19 87 LYS A N 1
ATOM 670 C CA . LYS A 1 87 ? 8.677 3.302 21.466 1.00 75.19 87 LYS A CA 1
ATOM 671 C C . LYS A 1 87 ? 7.203 2.898 21.426 1.00 75.19 87 LYS A C 1
ATOM 673 O O . LYS A 1 87 ? 6.508 3.032 22.433 1.00 75.19 87 LYS A O 1
ATOM 678 N N . LEU A 1 88 ? 6.717 2.440 20.273 1.00 77.44 88 LEU A N 1
ATOM 679 C CA . LEU A 1 88 ? 5.349 1.968 20.106 1.00 77.44 88 LEU A CA 1
ATOM 680 C C . LEU A 1 88 ? 5.122 0.674 20.891 1.00 77.44 88 LEU A C 1
ATOM 682 O O . LEU A 1 88 ? 4.155 0.612 21.646 1.00 77.44 88 LEU A O 1
ATOM 686 N N . ASP A 1 89 ? 6.028 -0.299 20.788 1.00 78.12 89 ASP A N 1
ATOM 687 C CA . ASP A 1 89 ? 5.953 -1.558 21.540 1.00 78.12 89 ASP A CA 1
ATOM 688 C C . ASP A 1 89 ? 5.983 -1.310 23.056 1.00 78.12 89 ASP A C 1
ATOM 690 O O . ASP A 1 89 ? 5.097 -1.771 23.780 1.00 78.12 89 ASP A O 1
ATOM 694 N N . GLU A 1 90 ? 6.915 -0.476 23.532 1.00 84.56 90 GLU A N 1
ATOM 695 C CA . GLU A 1 90 ? 6.975 -0.048 24.938 1.00 84.56 90 GLU A CA 1
ATOM 696 C C . GLU A 1 90 ? 5.673 0.653 25.377 1.00 84.56 90 GLU A C 1
ATOM 698 O O . GLU A 1 90 ? 5.191 0.480 26.500 1.00 84.56 90 GLU A O 1
ATOM 703 N N . SER A 1 91 ? 5.067 1.451 24.490 1.00 81.12 91 SER A N 1
ATOM 704 C CA . SER A 1 91 ? 3.793 2.113 24.767 1.00 81.12 91 SER A CA 1
ATOM 705 C C . SER A 1 91 ? 2.621 1.136 24.828 1.00 81.12 91 SER A C 1
ATOM 707 O O . SER A 1 91 ? 1.731 1.328 25.658 1.00 81.12 91 SER A O 1
ATOM 709 N N . VAL A 1 92 ? 2.590 0.110 23.977 1.00 85.50 92 VAL A N 1
ATOM 710 C CA . VAL A 1 92 ? 1.554 -0.933 23.995 1.00 85.50 92 VAL A CA 1
ATOM 711 C C . VAL A 1 92 ? 1.643 -1.735 25.289 1.00 85.50 92 VAL A C 1
ATOM 713 O O . VAL A 1 92 ? 0.629 -1.903 25.965 1.00 85.50 92 VAL A O 1
ATOM 716 N N . GLU A 1 93 ? 2.843 -2.158 25.683 1.00 86.56 93 GLU A N 1
ATOM 717 C CA . GLU A 1 93 ? 3.064 -2.933 26.908 1.00 86.56 93 GLU A CA 1
ATOM 718 C C . GLU A 1 93 ? 2.688 -2.136 28.168 1.00 86.56 93 GLU A C 1
ATOM 720 O O . GLU A 1 93 ? 1.986 -2.636 29.059 1.00 86.56 93 GLU A O 1
ATOM 725 N N . ARG A 1 94 ? 3.060 -0.850 28.208 1.00 89.69 94 ARG A N 1
ATOM 726 C CA . ARG A 1 94 ? 2.669 0.067 29.285 1.00 89.69 94 ARG A CA 1
ATOM 727 C C . ARG A 1 94 ? 1.155 0.264 29.351 1.00 89.69 94 ARG A C 1
ATOM 729 O O . ARG A 1 94 ? 0.596 0.198 30.444 1.00 89.69 94 ARG A O 1
ATOM 736 N N . THR A 1 95 ? 0.484 0.499 28.222 1.00 84.75 95 THR A N 1
ATOM 737 C CA . THR A 1 95 ? -0.978 0.675 28.206 1.00 84.75 95 THR A CA 1
ATOM 738 C C . THR A 1 95 ? -1.687 -0.614 28.614 1.00 84.75 95 THR A C 1
ATOM 740 O O . THR A 1 95 ? -2.623 -0.560 29.405 1.00 84.75 95 THR A O 1
ATOM 743 N N . ASN A 1 96 ? -1.212 -1.778 28.163 1.00 88.12 96 ASN A N 1
ATOM 744 C CA . ASN A 1 96 ? -1.784 -3.066 28.552 1.00 88.12 96 ASN A CA 1
ATOM 745 C C . ASN A 1 96 ? -1.682 -3.293 30.071 1.00 88.12 96 ASN A C 1
ATOM 747 O O . ASN A 1 96 ? -2.655 -3.678 30.717 1.00 88.12 96 ASN A O 1
ATOM 751 N N . SER A 1 97 ? -0.532 -2.952 30.661 1.00 89.75 97 SER A N 1
ATOM 752 C CA . SER A 1 97 ? -0.338 -2.991 32.116 1.00 89.75 97 SER A CA 1
ATOM 753 C C . SER A 1 97 ? -1.280 -2.027 32.848 1.00 89.75 97 SER A C 1
ATOM 755 O O . SER A 1 97 ? -1.902 -2.405 33.839 1.00 89.75 97 SER A O 1
ATOM 757 N N . GLN A 1 98 ? -1.447 -0.798 32.346 1.00 88.56 98 GLN A N 1
ATOM 758 C CA . GLN A 1 98 ? -2.373 0.186 32.924 1.00 88.56 98 GLN A CA 1
ATOM 759 C C . GLN A 1 98 ? -3.833 -0.275 32.862 1.00 88.56 98 GLN A C 1
ATOM 761 O O . GLN A 1 98 ? -4.568 -0.101 33.831 1.00 88.56 98 GLN A O 1
ATOM 766 N N . VAL A 1 99 ? -4.245 -0.886 31.750 1.00 89.69 99 VAL A N 1
ATOM 767 C CA . VAL A 1 99 ? -5.587 -1.452 31.574 1.00 89.69 99 VAL A CA 1
ATOM 768 C C . VAL A 1 99 ? -5.834 -2.585 32.570 1.00 89.69 99 VAL A C 1
ATOM 770 O O . VAL A 1 99 ? -6.884 -2.612 33.211 1.00 89.69 99 VAL A O 1
ATOM 773 N N . GLN A 1 100 ? -4.856 -3.474 32.767 1.00 87.06 100 GLN A N 1
ATOM 774 C CA . GLN A 1 100 ? -4.970 -4.552 33.749 1.00 87.06 100 GLN A CA 1
ATOM 775 C C . GLN A 1 100 ? -5.068 -4.011 35.182 1.00 87.06 100 GLN A C 1
ATOM 777 O O . GLN A 1 100 ? -5.969 -4.393 35.923 1.00 87.06 100 GLN A O 1
ATOM 782 N N . MET A 1 101 ? -4.214 -3.052 35.553 1.00 90.19 101 MET A N 1
ATOM 783 C CA . MET A 1 101 ? -4.274 -2.411 36.873 1.00 90.19 101 MET A CA 1
ATOM 784 C C . MET A 1 101 ? -5.609 -1.690 37.106 1.00 90.19 101 MET A C 1
ATOM 786 O O . MET A 1 101 ? -6.151 -1.730 38.212 1.00 90.19 101 MET A O 1
ATOM 790 N N . ALA A 1 102 ? -6.159 -1.040 36.075 1.00 86.81 102 ALA A N 1
ATOM 791 C CA . ALA A 1 102 ? -7.466 -0.393 36.146 1.00 86.81 102 ALA A CA 1
ATOM 792 C C . ALA A 1 102 ? -8.595 -1.410 36.378 1.00 86.81 102 ALA A C 1
ATOM 794 O O . ALA A 1 102 ? -9.493 -1.141 37.176 1.00 86.81 102 ALA A O 1
ATOM 795 N N . MET A 1 103 ? -8.529 -2.586 35.745 1.00 87.44 103 MET A N 1
ATOM 796 C CA . MET A 1 103 ? -9.484 -3.678 35.967 1.00 87.44 103 MET A CA 1
ATOM 797 C C . MET A 1 103 ? -9.400 -4.273 37.369 1.00 87.44 103 MET A C 1
ATOM 799 O O . MET A 1 103 ? -10.434 -4.501 38.001 1.00 87.44 103 MET A O 1
ATOM 803 N N . ASP A 1 104 ? -8.192 -4.490 37.879 1.00 89.75 104 ASP A N 1
ATOM 804 C CA . ASP A 1 104 ? -8.003 -5.016 39.232 1.00 89.75 104 ASP A CA 1
ATOM 805 C C . ASP A 1 104 ? -8.533 -4.013 40.272 1.00 89.75 104 ASP A C 1
ATOM 807 O O . ASP A 1 104 ? -9.261 -4.380 41.196 1.00 89.75 104 ASP A O 1
ATOM 811 N N . THR A 1 105 ? -8.256 -2.720 40.061 1.00 89.62 105 THR A N 1
ATOM 812 C CA . THR A 1 105 ? -8.765 -1.624 40.902 1.00 89.62 105 THR A CA 1
ATOM 813 C C . THR A 1 105 ? -10.290 -1.537 40.848 1.00 89.62 105 THR A C 1
ATOM 815 O O . THR A 1 105 ? -10.928 -1.402 41.890 1.00 89.62 105 THR A O 1
ATOM 818 N N . LEU A 1 106 ? -10.891 -1.646 39.658 1.00 88.19 106 LEU A N 1
ATOM 819 C CA . LEU A 1 106 ? -12.346 -1.662 39.487 1.00 88.19 106 LEU A CA 1
ATOM 820 C C . LEU A 1 106 ? -12.981 -2.818 40.264 1.00 88.19 106 LEU A C 1
ATOM 822 O O . LEU A 1 106 ? -13.931 -2.604 41.010 1.00 88.19 106 LEU A O 1
ATOM 826 N N . THR A 1 107 ? -12.447 -4.028 40.095 1.00 88.81 107 THR A N 1
ATOM 827 C CA . THR A 1 107 ? -12.965 -5.237 40.751 1.00 88.81 107 THR A CA 1
ATOM 828 C C . THR A 1 107 ? -12.897 -5.086 42.274 1.00 88.81 107 THR A C 1
ATOM 830 O O . THR A 1 107 ? -13.864 -5.393 42.970 1.00 88.81 107 THR A O 1
ATOM 833 N N . GLY A 1 108 ? -11.786 -4.545 42.788 1.00 90.81 108 GLY A N 1
ATOM 834 C CA . GLY A 1 108 ? -11.626 -4.240 44.210 1.00 90.81 108 GLY A CA 1
ATOM 835 C C . GLY A 1 108 ? -12.626 -3.197 44.715 1.00 90.81 108 GLY A C 1
ATOM 836 O O . GLY A 1 108 ? -13.283 -3.423 45.728 1.00 90.81 108 GLY A O 1
ATOM 837 N N . LEU A 1 109 ? -12.795 -2.089 43.985 1.00 88.62 109 LEU A N 1
ATOM 838 C CA . LEU A 1 109 ? -13.751 -1.038 44.342 1.00 88.62 109 LEU A CA 1
ATOM 839 C C . LEU A 1 109 ? -15.187 -1.562 44.361 1.00 88.62 109 LEU A C 1
ATOM 841 O O . LEU A 1 109 ? -15.918 -1.272 45.303 1.00 88.62 109 LEU A O 1
ATOM 845 N N . VAL A 1 110 ? -15.603 -2.345 43.362 1.00 89.94 110 VAL A N 1
ATOM 846 C CA . VAL A 1 110 ? -16.956 -2.925 43.317 1.00 89.94 110 VAL A CA 1
ATOM 847 C C . VAL A 1 110 ? -17.205 -3.807 44.541 1.00 89.94 110 VAL A C 1
ATOM 849 O O . VAL A 1 110 ? -18.216 -3.623 45.217 1.00 89.94 110 VAL A O 1
ATOM 852 N N . ALA A 1 111 ? -16.263 -4.694 44.878 1.00 89.69 111 ALA A N 1
ATOM 853 C CA . ALA A 1 111 ? -16.374 -5.564 46.047 1.00 89.69 111 ALA A CA 1
ATOM 854 C C . ALA A 1 111 ? -16.442 -4.775 47.368 1.00 89.69 111 ALA A C 1
ATOM 856 O O . ALA A 1 111 ? -17.327 -5.024 48.186 1.00 89.69 111 ALA A O 1
ATOM 857 N N . GLU A 1 112 ? -15.566 -3.780 47.558 1.00 91.75 112 GLU A N 1
ATOM 858 C CA . GLU A 1 112 ? -15.563 -2.932 48.759 1.00 91.75 112 GLU A CA 1
ATOM 859 C C . GLU A 1 112 ? -16.868 -2.134 48.893 1.00 91.75 112 GLU A C 1
ATOM 861 O O . GLU A 1 112 ? -17.408 -1.972 49.991 1.00 91.75 112 GLU A O 1
ATOM 866 N N . THR A 1 113 ? -17.393 -1.623 47.777 1.00 89.44 113 THR A N 1
ATOM 867 C CA . THR A 1 113 ? -18.622 -0.824 47.787 1.00 89.44 113 THR A CA 1
ATOM 868 C C . THR A 1 113 ? -19.835 -1.687 48.135 1.00 89.44 113 THR A C 1
ATOM 870 O O . THR A 1 113 ? -20.674 -1.249 48.920 1.00 89.44 113 THR A O 1
ATOM 873 N N . ASP A 1 114 ? -19.919 -2.909 47.604 1.00 88.19 114 ASP A N 1
ATOM 874 C CA . ASP A 1 114 ? -21.011 -3.851 47.889 1.00 88.19 114 ASP A CA 1
ATOM 875 C C . ASP A 1 114 ? -20.987 -4.341 49.351 1.00 88.19 114 ASP A C 1
ATOM 877 O O . ASP A 1 114 ? -22.026 -4.381 50.021 1.00 88.19 114 ASP A O 1
ATOM 881 N N . GLU A 1 115 ? -19.792 -4.600 49.896 1.00 90.81 115 GLU A N 1
ATOM 882 C CA . GLU A 1 115 ? -19.604 -4.938 51.312 1.00 90.81 115 GLU A CA 1
ATOM 883 C C . GLU A 1 115 ? -20.032 -3.780 52.227 1.00 90.81 115 GLU A C 1
ATOM 885 O O . GLU A 1 115 ? -20.826 -3.971 53.153 1.00 90.81 115 GLU A O 1
ATOM 890 N N . ARG A 1 116 ? -19.577 -2.550 51.942 1.00 90.69 116 ARG A N 1
ATOM 891 C CA . ARG A 1 116 ? -19.968 -1.357 52.714 1.00 90.69 116 ARG A CA 1
ATOM 892 C C . ARG A 1 116 ? -21.465 -1.091 52.649 1.00 90.69 116 ARG A C 1
ATOM 894 O O . ARG A 1 116 ? -22.063 -0.751 53.668 1.00 90.69 116 ARG A O 1
ATOM 901 N N . LEU A 1 117 ? -22.070 -1.232 51.472 1.00 89.75 117 LEU A N 1
ATOM 902 C CA . LEU A 1 117 ? -23.509 -1.060 51.280 1.00 89.75 117 LEU A CA 1
ATOM 903 C C . LEU A 1 117 ? -24.308 -2.063 52.120 1.00 89.75 117 LEU A C 1
ATOM 905 O O . LEU A 1 117 ? -25.261 -1.674 52.799 1.00 89.75 117 LEU A O 1
ATOM 909 N N . SER A 1 118 ? -23.880 -3.326 52.131 1.00 88.69 118 SER A N 1
ATOM 910 C CA . SER A 1 118 ? -24.484 -4.370 52.964 1.00 88.69 118 SER A CA 1
ATOM 911 C C . SER A 1 118 ? -24.330 -4.077 54.460 1.00 88.69 118 SER A C 1
ATOM 913 O O . SER A 1 118 ? -25.302 -4.197 55.208 1.00 88.69 118 SER A O 1
ATOM 915 N N . GLY A 1 119 ? -23.147 -3.624 54.891 1.00 91.06 119 GLY A N 1
ATOM 916 C CA . GLY A 1 119 ? -22.884 -3.244 56.282 1.00 91.06 119 GLY A CA 1
ATOM 917 C C . GLY A 1 119 ? -23.763 -2.085 56.760 1.00 91.06 119 GLY A C 1
ATOM 918 O O . GLY A 1 119 ? -24.461 -2.213 57.763 1.00 91.06 119 GLY A O 1
ATOM 919 N N . VAL A 1 120 ? -23.821 -0.988 55.994 1.00 89.81 120 VAL A N 1
ATOM 920 C CA . VAL A 1 120 ? -24.680 0.172 56.306 1.00 89.81 120 VAL A CA 1
ATOM 921 C C . VAL A 1 120 ? -26.145 -0.239 56.417 1.00 89.81 120 VAL A C 1
ATOM 923 O O . VAL A 1 120 ? -26.855 0.218 57.313 1.00 89.81 120 VAL A O 1
ATOM 926 N N . PHE A 1 121 ? -26.612 -1.109 55.523 1.00 89.44 121 PHE A N 1
ATOM 927 C CA . PHE A 1 121 ? -27.984 -1.591 55.562 1.00 89.44 121 PHE A CA 1
ATOM 928 C C . PHE A 1 121 ? -28.269 -2.431 56.817 1.00 89.44 121 PHE A C 1
ATOM 930 O O . PHE A 1 121 ? -29.308 -2.262 57.460 1.00 89.44 121 PHE A O 1
ATOM 937 N N . GLN A 1 122 ? -27.339 -3.305 57.203 1.00 90.00 122 GLN A N 1
ATOM 938 C CA . GLN A 1 122 ? -27.464 -4.127 58.403 1.00 90.00 122 GLN A CA 1
ATOM 939 C C . GLN A 1 122 ? -27.462 -3.282 59.688 1.00 90.00 122 GLN A C 1
ATOM 941 O O . GLN A 1 122 ? -28.280 -3.524 60.585 1.00 90.00 122 GLN A O 1
ATOM 946 N N . ASP A 1 123 ? -26.611 -2.258 59.754 1.00 91.81 123 ASP A N 1
ATOM 947 C CA . ASP A 1 123 ? -26.577 -1.295 60.858 1.00 91.81 123 ASP A CA 1
ATOM 948 C C . ASP A 1 123 ? -27.890 -0.513 60.950 1.00 91.81 123 ASP A C 1
ATOM 950 O O . ASP A 1 123 ? -28.468 -0.379 62.030 1.00 91.81 123 ASP A O 1
ATOM 954 N N . LEU A 1 124 ? -28.411 -0.054 59.809 1.00 90.62 124 LEU A N 1
ATOM 955 C CA . LEU A 1 124 ? -29.669 0.685 59.732 1.00 90.62 124 LEU A CA 1
ATOM 956 C C . LEU A 1 124 ? -30.851 -0.181 60.186 1.00 90.62 124 LEU A C 1
ATOM 958 O O . LEU A 1 124 ? -31.659 0.262 61.002 1.00 90.62 124 LEU A O 1
ATOM 962 N N . LYS A 1 125 ? -30.912 -1.439 59.738 1.00 88.62 125 LYS A N 1
ATOM 963 C CA . LYS A 1 125 ? -31.928 -2.409 60.167 1.00 88.62 125 LYS A CA 1
ATOM 964 C C . LYS A 1 125 ? -31.877 -2.669 61.672 1.00 88.62 125 LYS A C 1
ATOM 966 O O . LYS A 1 125 ? -32.907 -2.651 62.347 1.00 88.62 125 LYS A O 1
ATOM 971 N N . THR A 1 126 ? -30.677 -2.865 62.212 1.00 92.44 126 THR A N 1
ATOM 972 C CA . THR A 1 126 ? -30.465 -3.083 63.650 1.00 92.44 126 THR A CA 1
ATOM 973 C C . THR A 1 126 ? -30.859 -1.845 64.461 1.00 92.44 126 THR A C 1
ATOM 975 O O . THR A 1 126 ? -31.532 -1.962 65.489 1.00 92.44 126 THR A O 1
ATOM 978 N N . GLY A 1 127 ? -30.504 -0.652 63.976 1.00 92.00 127 GLY A N 1
ATOM 979 C CA . GLY A 1 127 ? -30.884 0.626 64.574 1.00 92.00 127 GLY A CA 1
ATOM 980 C C . GLY A 1 127 ? -32.399 0.807 64.637 1.00 92.00 127 GLY A C 1
ATOM 981 O O . GLY A 1 127 ? -32.933 1.050 65.718 1.00 92.00 127 GLY A O 1
ATOM 982 N N . LEU A 1 128 ? -33.103 0.599 63.519 1.00 90.88 128 LEU A N 1
ATOM 983 C CA . LEU A 1 128 ? -34.567 0.689 63.457 1.00 90.88 128 LEU A CA 1
ATOM 984 C C . LEU A 1 128 ? -35.252 -0.317 64.389 1.00 90.88 128 LEU A C 1
ATOM 986 O O . LEU A 1 128 ? -36.182 0.052 65.109 1.00 90.88 128 LEU A O 1
ATOM 990 N N . ALA A 1 129 ? -34.778 -1.566 64.421 1.00 89.38 129 ALA A N 1
ATOM 991 C CA . ALA A 1 129 ? -35.304 -2.589 65.323 1.00 89.38 129 ALA A CA 1
ATOM 992 C C . ALA A 1 129 ? -35.117 -2.198 66.799 1.00 89.38 129 ALA A C 1
ATOM 994 O O . ALA A 1 129 ? -36.036 -2.349 67.607 1.00 89.38 129 ALA A O 1
ATOM 995 N N . THR A 1 130 ? -33.958 -1.629 67.141 1.00 93.44 130 THR A N 1
ATOM 996 C CA . THR A 1 130 ? -33.664 -1.138 68.494 1.00 93.44 130 THR A CA 1
ATOM 997 C C . THR A 1 130 ? -34.558 0.045 68.864 1.00 93.44 130 THR A C 1
ATOM 999 O O . THR A 1 130 ? -35.135 0.064 69.950 1.00 93.44 130 THR A O 1
ATOM 1002 N N . THR A 1 131 ? -34.729 1.018 67.961 1.00 91.75 131 THR A N 1
ATOM 1003 C CA . THR A 1 131 ? -35.626 2.166 68.170 1.00 91.75 131 THR A CA 1
ATOM 1004 C C . THR A 1 131 ? -37.068 1.717 68.374 1.00 91.75 131 THR A C 1
ATOM 1006 O O . THR A 1 131 ? -37.730 2.208 69.285 1.00 91.75 131 THR A O 1
ATOM 1009 N N . ARG A 1 132 ? -37.543 0.752 67.578 1.00 90.25 132 ARG A N 1
ATOM 1010 C CA . ARG A 1 132 ? -38.881 0.176 67.731 1.00 90.25 132 ARG A CA 1
ATOM 1011 C C . ARG A 1 132 ? -39.056 -0.494 69.092 1.00 90.25 132 ARG A C 1
ATOM 1013 O O . ARG A 1 132 ? -39.997 -0.166 69.800 1.00 90.25 132 ARG A O 1
ATOM 1020 N N . SER A 1 133 ? -38.117 -1.352 69.490 1.00 90.50 133 SER A N 1
ATOM 1021 C CA . SER A 1 133 ? -38.170 -2.018 70.796 1.00 90.50 133 SER A CA 1
ATOM 1022 C C . SER A 1 133 ? -38.155 -1.027 71.965 1.00 90.50 133 SER A C 1
ATOM 1024 O O . SER A 1 133 ? -38.835 -1.254 72.965 1.00 90.50 133 SER A O 1
ATOM 1026 N N . LEU A 1 134 ? -37.393 0.067 71.856 1.00 91.62 134 LEU A N 1
ATOM 1027 C CA . LEU A 1 134 ? -37.356 1.112 72.879 1.00 91.62 134 LEU A CA 1
ATOM 1028 C C . LEU A 1 134 ? -38.684 1.879 72.957 1.00 91.62 134 LEU A C 1
ATOM 1030 O O . LEU A 1 134 ? -39.138 2.186 74.057 1.00 91.62 134 LEU A O 1
ATOM 1034 N N . LEU A 1 135 ? -39.297 2.182 71.808 1.00 89.81 135 LEU A N 1
ATOM 1035 C CA . LEU A 1 135 ? -40.611 2.824 71.741 1.00 89.81 135 LEU A CA 1
ATOM 1036 C C . LEU A 1 135 ? -41.695 1.936 72.350 1.00 89.81 135 LEU A C 1
ATOM 1038 O O . LEU A 1 135 ? -42.452 2.431 73.180 1.00 89.81 135 LEU A O 1
ATOM 1042 N N . ASP A 1 136 ? -41.727 0.648 72.003 1.00 88.12 136 ASP A N 1
ATOM 1043 C CA . ASP A 1 136 ? -42.685 -0.317 72.555 1.00 88.12 136 ASP A CA 1
ATOM 1044 C C . ASP A 1 136 ? -42.559 -0.374 74.090 1.00 88.12 136 ASP A C 1
ATOM 1046 O O . ASP A 1 136 ? -43.530 -0.132 74.802 1.00 88.12 136 ASP A O 1
ATOM 1050 N N . SER A 1 137 ? -41.337 -0.536 74.617 1.00 91.31 137 SER A N 1
ATOM 1051 C CA . SER A 1 137 ? -41.094 -0.550 76.069 1.00 91.31 137 SER A CA 1
ATOM 1052 C C . SER A 1 137 ? -41.492 0.756 76.766 1.00 91.31 137 SER A C 1
ATOM 1054 O O . SER A 1 137 ? -42.069 0.717 77.849 1.00 91.31 137 SER A O 1
ATOM 1056 N N . LYS A 1 138 ? -41.192 1.923 76.180 1.00 89.25 138 LYS A N 1
ATOM 1057 C CA . LYS A 1 138 ? -41.563 3.219 76.778 1.00 89.25 138 LYS A CA 1
ATOM 1058 C C . LYS A 1 138 ? -43.067 3.471 76.732 1.00 89.25 138 LYS A C 1
ATOM 1060 O O . LYS A 1 138 ? -43.589 4.153 77.610 1.00 89.25 138 LYS A O 1
ATOM 1065 N N . THR A 1 139 ? -43.737 2.931 75.721 1.00 90.25 139 THR A N 1
ATOM 1066 C CA . THR A 1 139 ? -45.193 2.970 75.584 1.00 90.25 139 THR A CA 1
ATOM 1067 C C . THR A 1 139 ? -45.823 2.106 76.678 1.00 90.25 139 THR A C 1
ATOM 1069 O O . THR A 1 139 ? -46.673 2.597 77.412 1.00 90.25 139 THR A O 1
ATOM 1072 N N . ASP A 1 140 ? -45.335 0.886 76.897 1.00 88.62 140 ASP A N 1
ATOM 1073 C CA . ASP A 1 140 ? -45.815 0.029 77.990 1.00 88.62 140 ASP A CA 1
ATOM 1074 C C . ASP A 1 140 ? -45.611 0.682 79.372 1.00 88.62 140 ASP A C 1
ATOM 1076 O O . ASP A 1 140 ? -46.561 0.787 80.150 1.00 88.62 140 ASP A O 1
ATOM 1080 N N . ASP A 1 141 ? -44.418 1.234 79.644 1.00 90.69 141 ASP A N 1
ATOM 1081 C CA . ASP A 1 141 ? -44.126 1.948 80.900 1.00 90.69 141 ASP A CA 1
ATOM 1082 C C . ASP A 1 141 ? -45.124 3.099 81.154 1.00 90.69 141 ASP A C 1
ATOM 1084 O O . ASP A 1 141 ? -45.589 3.320 82.276 1.00 90.69 141 ASP A O 1
ATOM 1088 N N . LEU A 1 142 ? -45.439 3.878 80.114 1.00 88.94 142 LEU A N 1
ATOM 1089 C CA . LEU A 1 142 ? -46.367 5.003 80.220 1.00 88.94 142 LEU A CA 1
ATOM 1090 C C . LEU A 1 142 ? -47.819 4.537 80.379 1.00 88.94 142 LEU A C 1
ATOM 1092 O O . LEU A 1 142 ? -48.568 5.177 81.121 1.00 88.94 142 LEU A O 1
ATOM 1096 N N . ALA A 1 143 ? -48.213 3.434 79.736 1.00 89.69 143 ALA A N 1
ATOM 1097 C CA . ALA A 1 143 ? -49.536 2.837 79.907 1.00 89.69 143 ALA A CA 1
ATOM 1098 C C . ALA A 1 143 ? -49.770 2.452 81.375 1.00 89.69 143 ALA A C 1
ATOM 1100 O O . ALA A 1 143 ? -50.805 2.805 81.944 1.00 89.69 143 ALA A O 1
ATOM 1101 N N . ASP A 1 144 ? -48.785 1.816 82.011 1.00 91.12 144 ASP A N 1
ATOM 1102 C CA . ASP A 1 144 ? -48.852 1.425 83.422 1.00 91.12 144 ASP A CA 1
ATOM 1103 C C . ASP A 1 144 ? -48.997 2.641 84.353 1.00 91.12 144 ASP A C 1
ATOM 1105 O O . ASP A 1 144 ? -49.822 2.653 85.276 1.00 91.12 144 ASP A O 1
ATOM 1109 N N . VAL A 1 145 ? -48.230 3.709 84.098 1.00 91.38 145 VAL A N 1
ATOM 1110 C CA . VAL A 1 145 ? -48.326 4.963 84.863 1.00 91.38 145 VAL A CA 1
ATOM 1111 C C . VAL A 1 145 ? -49.707 5.599 84.700 1.00 91.38 145 VAL A C 1
ATOM 1113 O O . VAL A 1 145 ? -50.319 6.012 85.690 1.00 91.38 145 VAL A O 1
ATOM 1116 N N . LEU A 1 146 ? -50.217 5.679 83.471 1.00 92.06 146 LEU A N 1
ATOM 1117 C CA . LEU A 1 146 ? -51.519 6.278 83.189 1.00 92.06 146 LEU A CA 1
ATOM 1118 C C . LEU A 1 146 ? -52.672 5.457 83.782 1.00 92.06 146 LEU A C 1
ATOM 1120 O O . LEU A 1 146 ? -53.608 6.060 84.323 1.00 92.06 146 LEU A O 1
ATOM 1124 N N . ASP A 1 147 ? -52.606 4.119 83.761 1.00 91.12 147 ASP A N 1
ATOM 1125 C CA . ASP A 1 147 ? -53.605 3.267 84.422 1.00 91.12 147 ASP A CA 1
ATOM 1126 C C . ASP A 1 147 ? -53.602 3.495 85.936 1.00 91.12 147 ASP A C 1
ATOM 1128 O O . ASP A 1 147 ? -54.661 3.713 86.529 1.00 91.12 147 ASP A O 1
ATOM 1132 N N . SER A 1 148 ? -52.420 3.574 86.556 1.00 93.19 148 SER A N 1
ATOM 1133 C CA . SER A 1 148 ? -52.278 3.907 87.978 1.00 93.19 148 SER A CA 1
ATOM 1134 C C . SER A 1 148 ? -52.910 5.264 88.319 1.00 93.19 148 SER A C 1
ATOM 1136 O O . SER A 1 148 ? -53.716 5.362 89.249 1.00 93.19 148 SER A O 1
ATOM 1138 N N . VAL A 1 149 ? -52.655 6.309 87.519 1.00 91.56 149 VAL A N 1
ATOM 1139 C CA . VAL A 1 149 ? -53.304 7.627 87.678 1.00 91.56 149 VAL A CA 1
ATOM 1140 C C . VAL A 1 149 ? -54.827 7.517 87.537 1.00 91.56 149 VAL A C 1
ATOM 1142 O O . VAL A 1 149 ? -55.570 8.097 88.334 1.00 91.56 149 VAL A O 1
ATOM 1145 N N . GLY A 1 150 ? -55.312 6.733 86.572 1.00 91.50 150 GLY A N 1
ATOM 1146 C CA . GLY A 1 150 ? -56.738 6.470 86.382 1.00 91.50 150 GLY A CA 1
ATOM 1147 C C . GLY A 1 150 ? -57.375 5.732 87.567 1.00 91.50 150 GLY A C 1
ATOM 1148 O O . GLY A 1 150 ? -58.489 6.066 87.984 1.00 91.50 150 GLY A O 1
ATOM 1149 N N . GLN A 1 151 ? -56.681 4.754 88.154 1.00 91.56 151 GLN A N 1
ATOM 1150 C CA . GLN A 1 151 ? -57.111 4.035 89.357 1.00 91.56 151 GLN A CA 1
ATOM 1151 C C . GLN A 1 151 ? -57.131 4.943 90.593 1.00 91.56 151 GLN A C 1
ATOM 1153 O O . GLN A 1 151 ? -58.097 4.906 91.366 1.00 91.56 151 GLN A O 1
ATOM 1158 N N . ILE A 1 152 ? -56.122 5.804 90.759 1.00 91.69 152 ILE A N 1
ATOM 1159 C CA . ILE A 1 152 ? -56.084 6.827 91.811 1.00 91.69 152 ILE A CA 1
ATOM 1160 C C . ILE A 1 152 ? -57.284 7.765 91.656 1.00 91.69 152 ILE A C 1
ATOM 1162 O O . ILE A 1 152 ? -58.037 7.947 92.613 1.00 91.69 152 ILE A O 1
ATOM 1166 N N . GLY A 1 153 ? -57.540 8.278 90.448 1.00 92.31 153 GLY A N 1
ATOM 1167 C CA . GLY A 1 153 ? -58.711 9.106 90.148 1.00 92.31 153 GLY A CA 1
ATOM 1168 C C . GLY A 1 153 ? -60.031 8.420 90.520 1.00 92.31 153 GLY A C 1
ATOM 1169 O O . GLY A 1 153 ? -60.850 8.986 91.247 1.00 92.31 153 GLY A O 1
ATOM 1170 N N . LYS A 1 154 ? -60.224 7.152 90.130 1.00 91.69 154 LYS A N 1
ATOM 1171 C CA . LYS A 1 154 ? -61.408 6.352 90.510 1.00 91.69 154 LYS A CA 1
ATOM 1172 C C . LYS A 1 154 ? -61.545 6.192 92.030 1.00 91.69 154 LYS A C 1
ATOM 1174 O O . LYS A 1 154 ? -62.654 6.301 92.556 1.00 91.69 154 LYS A O 1
ATOM 1179 N N . THR A 1 155 ? -60.438 5.961 92.733 1.00 91.94 155 THR A N 1
ATOM 1180 C CA . THR A 1 155 ? -60.410 5.792 94.194 1.00 91.94 155 THR A CA 1
ATOM 1181 C C . THR A 1 155 ? -60.747 7.098 94.910 1.00 91.94 155 THR A C 1
ATOM 1183 O O . THR A 1 155 ? -61.616 7.113 95.783 1.00 91.94 155 THR A O 1
ATOM 1186 N N . ILE A 1 156 ? -60.135 8.214 94.500 1.00 92.94 156 ILE A N 1
ATOM 1187 C CA . ILE A 1 156 ? -60.428 9.551 95.033 1.00 92.94 156 ILE A CA 1
ATOM 1188 C C . ILE A 1 156 ? -61.901 9.894 94.799 1.00 92.94 156 ILE A C 1
ATOM 1190 O O . ILE A 1 156 ? -62.573 10.377 95.710 1.00 92.94 156 ILE A O 1
ATOM 1194 N N . ARG A 1 157 ? -62.447 9.574 93.619 1.00 90.81 157 ARG A N 1
ATOM 1195 C CA . ARG A 1 157 ? -63.871 9.763 93.317 1.00 90.81 157 ARG A CA 1
ATOM 1196 C C . ARG A 1 157 ? -64.770 8.981 94.275 1.00 90.81 157 ARG A C 1
ATOM 1198 O O . ARG A 1 157 ? -65.753 9.532 94.763 1.00 90.81 157 ARG A O 1
ATOM 1205 N N . MET A 1 158 ? -64.440 7.722 94.565 1.00 91.31 158 MET A N 1
ATOM 1206 C CA . MET A 1 158 ? -65.179 6.898 95.531 1.00 91.31 158 MET A CA 1
ATOM 1207 C C . MET A 1 158 ? -65.101 7.466 96.955 1.00 91.31 158 MET A C 1
ATOM 1209 O O . MET A 1 158 ? -66.124 7.567 97.633 1.00 91.31 158 MET A O 1
ATOM 1213 N N . LEU A 1 159 ? -63.914 7.890 97.399 1.00 90.38 159 LEU A N 1
ATOM 1214 C CA . LEU A 1 159 ? -63.716 8.521 98.709 1.00 90.38 159 LEU A CA 1
ATOM 1215 C C . LEU A 1 159 ? -64.498 9.831 98.837 1.00 90.38 159 LEU A C 1
ATOM 1217 O O . LEU A 1 159 ? -65.148 10.066 99.853 1.00 90.38 159 LEU A O 1
ATOM 1221 N N . SER A 1 160 ? -64.484 10.655 97.791 1.00 92.50 160 SER A N 1
ATOM 1222 C CA . SER A 1 160 ? -65.250 11.896 97.723 1.00 92.50 160 SER A CA 1
ATOM 1223 C C . SER A 1 160 ? -66.758 11.641 97.802 1.00 92.50 160 SER A C 1
ATOM 1225 O O . SER A 1 160 ? -67.443 12.328 98.555 1.00 92.50 160 SER A O 1
ATOM 1227 N N . ILE A 1 161 ? -67.284 10.622 97.114 1.00 87.12 161 ILE A N 1
ATOM 1228 C CA . ILE A 1 161 ? -68.701 10.238 97.219 1.00 87.12 161 ILE A CA 1
ATOM 1229 C C . ILE A 1 161 ? -69.048 9.830 98.658 1.00 87.12 161 ILE A C 1
ATOM 1231 O O . ILE A 1 161 ? -70.060 10.277 99.198 1.00 87.12 161 ILE A O 1
ATOM 1235 N N . ASN A 1 162 ? -68.190 9.046 99.316 1.00 86.19 162 ASN A N 1
ATOM 1236 C CA . ASN A 1 162 ? -68.386 8.679 100.721 1.00 86.19 162 ASN A CA 1
ATOM 1237 C C . ASN A 1 162 ? -68.345 9.910 101.646 1.00 86.19 162 ASN A C 1
ATOM 1239 O O . ASN A 1 162 ? -69.164 10.023 102.560 1.00 86.19 162 ASN A O 1
ATOM 1243 N N . ALA A 1 163 ? -67.444 10.860 101.382 1.00 86.38 163 ALA A N 1
ATOM 1244 C CA . ALA A 1 163 ? -67.356 12.123 102.110 1.00 86.38 163 ALA A CA 1
ATOM 1245 C C . ALA A 1 163 ? -68.583 13.024 101.874 1.00 86.38 163 ALA A C 1
ATOM 1247 O O . ALA A 1 163 ? -69.080 13.624 102.825 1.00 86.38 163 ALA A O 1
ATOM 1248 N N . GLN A 1 164 ? -69.128 13.069 100.652 1.00 86.19 164 GLN A N 1
ATOM 1249 C CA . GLN A 1 164 ? -70.386 13.759 100.334 1.00 86.19 164 GLN A CA 1
ATOM 1250 C C . GLN A 1 164 ? -71.561 13.173 101.121 1.00 86.19 164 GLN A C 1
ATOM 1252 O O . GLN A 1 164 ? -72.344 13.919 101.703 1.00 86.19 164 GLN A O 1
ATOM 1257 N N . ILE A 1 165 ? -71.666 11.842 101.190 1.00 82.88 165 ILE A N 1
ATOM 1258 C CA . ILE A 1 165 ? -72.714 11.155 101.959 1.00 82.88 165 ILE A CA 1
ATOM 1259 C C . ILE A 1 165 ? -72.575 11.459 103.460 1.00 82.88 165 ILE A C 1
ATOM 1261 O O . ILE A 1 165 ? -73.567 11.771 104.120 1.00 82.88 165 ILE A O 1
ATOM 1265 N N . ALA A 1 166 ? -71.357 11.404 104.009 1.00 82.88 166 ALA A N 1
ATOM 1266 C CA . ALA A 1 166 ? -71.095 11.720 105.415 1.00 82.88 166 ALA A CA 1
ATOM 1267 C C . ALA A 1 166 ? -71.387 13.195 105.749 1.00 82.88 166 ALA A C 1
ATOM 1269 O O . ALA A 1 166 ? -71.973 13.489 106.790 1.00 82.88 166 ALA A O 1
ATOM 1270 N N . SER A 1 167 ? -71.042 14.109 104.840 1.00 85.00 167 SER A N 1
ATOM 1271 C CA . SER A 1 167 ? -71.366 15.533 104.931 1.00 85.00 167 SER A CA 1
ATOM 1272 C C . SER A 1 167 ? -72.882 15.779 104.903 1.00 85.00 167 SER A C 1
ATOM 1274 O O . SER A 1 167 ? -73.391 16.499 105.761 1.00 85.00 167 SER A O 1
ATOM 1276 N N . ALA A 1 168 ? -73.627 15.107 104.018 1.00 81.88 168 ALA A N 1
ATOM 1277 C CA . ALA A 1 168 ? -75.091 15.164 103.991 1.00 81.88 168 ALA A CA 1
ATOM 1278 C C . ALA A 1 168 ? -75.722 14.617 105.288 1.00 81.88 168 ALA A C 1
ATOM 1280 O O . ALA A 1 168 ? -76.704 15.166 105.787 1.00 81.88 168 ALA A O 1
ATOM 1281 N N . LYS A 1 169 ? -75.128 13.568 105.877 1.00 81.94 169 LYS A N 1
ATOM 1282 C CA . LYS A 1 169 ? -75.572 12.957 107.141 1.00 81.94 169 LYS A CA 1
ATOM 1283 C C . LYS A 1 169 ? -75.345 13.856 108.367 1.00 81.94 169 LYS A C 1
ATOM 1285 O O . LYS A 1 169 ? -76.071 13.723 109.348 1.00 81.94 169 LYS A O 1
ATOM 1290 N N . ALA A 1 170 ? -74.380 14.775 108.314 1.00 83.06 170 ALA A N 1
ATOM 1291 C CA . ALA A 1 170 ? -74.084 15.742 109.376 1.00 83.06 170 ALA A CA 1
ATOM 1292 C C . ALA A 1 170 ? -75.005 16.988 109.380 1.00 83.06 170 ALA A C 1
ATOM 1294 O O . ALA A 1 170 ? -74.870 17.845 110.257 1.00 83.06 170 ALA A O 1
ATOM 1295 N N . GLY A 1 171 ? -75.947 17.105 108.434 1.00 78.31 171 GLY A N 1
ATOM 1296 C CA . GLY A 1 171 ? -76.942 18.185 108.399 1.00 78.31 171 GLY A CA 1
ATOM 1297 C C . GLY A 1 171 ? -76.331 19.582 108.202 1.00 78.31 171 GLY A C 1
ATOM 1298 O O . GLY A 1 171 ? -75.433 19.763 107.381 1.00 78.31 171 GLY A O 1
ATOM 1299 N N . GLU A 1 172 ? -76.802 20.587 108.954 1.00 75.56 172 GLU A N 1
ATOM 1300 C CA . GLU A 1 172 ? -76.324 21.986 108.865 1.00 75.56 172 GLU A CA 1
ATOM 1301 C C . GLU A 1 172 ? -74.801 22.119 109.070 1.00 75.56 172 GLU A C 1
ATOM 1303 O O . GLU A 1 172 ? -74.157 22.915 108.387 1.00 75.56 172 GLU A O 1
ATOM 1308 N N . HIS A 1 173 ? -74.199 21.295 109.938 1.00 76.38 173 HIS A N 1
ATOM 1309 C CA . HIS A 1 173 ? -72.758 21.319 110.228 1.00 76.38 173 HIS A CA 1
ATOM 1310 C C . HIS A 1 173 ? -71.886 20.728 109.104 1.00 76.38 173 HIS A C 1
ATOM 1312 O O . HIS A 1 173 ? -70.673 20.934 109.092 1.00 76.38 173 HIS A O 1
ATOM 1318 N N . GLY A 1 174 ? -72.481 20.004 108.149 1.00 81.75 174 GLY A N 1
ATOM 1319 C CA . GLY A 1 174 ? -71.772 19.363 107.041 1.00 81.75 174 GLY A CA 1
ATOM 1320 C C . GLY A 1 174 ? -71.614 20.225 105.786 1.00 81.75 174 GLY A C 1
ATOM 1321 O O . GLY A 1 174 ? -70.797 19.877 104.933 1.00 81.75 174 GLY A O 1
ATOM 1322 N N . LYS A 1 175 ? -72.341 21.346 105.657 1.00 79.69 175 LYS A N 1
ATOM 1323 C CA . LYS A 1 175 ? -72.448 22.131 104.407 1.00 79.69 175 LYS A CA 1
ATOM 1324 C C . LYS A 1 175 ? -71.095 22.539 103.805 1.00 79.69 175 LYS A C 1
ATOM 1326 O O . LYS A 1 175 ? -70.887 22.344 102.611 1.00 79.69 175 LYS A O 1
ATOM 1331 N N . THR A 1 176 ? -70.153 23.029 104.614 1.00 79.25 176 THR A N 1
ATOM 1332 C CA . THR A 1 176 ? -68.813 23.438 104.142 1.00 79.25 176 THR A CA 1
ATOM 1333 C C . THR A 1 176 ? -67.985 22.245 103.649 1.00 79.25 176 THR A C 1
ATOM 1335 O O . THR A 1 176 ? -67.320 22.335 102.619 1.00 79.25 176 THR A O 1
ATOM 1338 N N . PHE A 1 177 ? -68.077 21.095 104.326 1.00 83.94 177 PHE A N 1
ATOM 1339 C CA . PHE A 1 177 ? -67.413 19.857 103.898 1.00 83.94 177 PHE A CA 1
ATOM 1340 C C . PHE A 1 177 ? -68.015 19.278 102.608 1.00 83.94 177 PHE A C 1
ATOM 1342 O O . PHE A 1 177 ? -67.291 18.657 101.832 1.00 83.94 177 PHE A O 1
ATOM 1349 N N . SER A 1 178 ? -69.304 19.517 102.336 1.00 85.56 178 SER A N 1
ATOM 1350 C CA . SER A 1 178 ? -69.962 19.066 101.100 1.00 85.56 178 SER A CA 1
ATOM 1351 C C . SER A 1 178 ? -69.354 19.721 99.864 1.00 85.56 178 SER A C 1
ATOM 1353 O O . SER A 1 178 ? -69.191 19.059 98.840 1.00 85.56 178 SER A O 1
ATOM 1355 N N . VAL A 1 179 ? -69.026 21.016 99.959 1.00 86.25 179 VAL A N 1
ATOM 1356 C CA . VAL A 1 179 ? -68.423 21.788 98.861 1.00 86.25 179 VAL A CA 1
ATOM 1357 C C . VAL A 1 179 ? -67.030 21.249 98.545 1.00 86.25 179 VAL A C 1
ATOM 1359 O O . VAL A 1 179 ? -66.743 20.944 97.393 1.00 86.25 179 VAL A O 1
ATOM 1362 N N . VAL A 1 180 ? -66.204 21.019 99.571 1.00 87.94 180 VAL A N 1
ATOM 1363 C CA . VAL A 1 180 ? -64.864 20.425 99.412 1.00 87.94 180 VAL A CA 1
ATOM 1364 C C . VAL A 1 180 ? -64.948 19.022 98.806 1.00 87.94 180 VAL A C 1
ATOM 1366 O O . VAL A 1 180 ? -64.190 18.688 97.900 1.00 87.94 180 VAL A O 1
ATOM 1369 N N . ALA A 1 181 ? -65.899 18.198 99.253 1.00 89.69 181 ALA A N 1
ATOM 1370 C CA . ALA A 1 181 ? -66.080 16.861 98.701 1.00 89.69 181 ALA A CA 1
ATOM 1371 C C . ALA A 1 181 ? -66.518 16.896 97.221 1.00 89.69 181 ALA A C 1
ATOM 1373 O O . ALA A 1 181 ? -66.027 16.091 96.432 1.00 89.69 181 ALA A O 1
ATOM 1374 N N . GLN A 1 182 ? -67.386 17.835 96.821 1.00 88.25 182 GLN A N 1
ATOM 1375 C CA . GLN A 1 182 ? -67.757 18.071 95.415 1.00 88.25 182 GLN A CA 1
ATOM 1376 C C . GLN A 1 182 ? -66.562 18.511 94.561 1.00 88.25 182 GLN A C 1
ATOM 1378 O O . GLN A 1 182 ? -66.393 17.984 93.463 1.00 88.25 182 GLN A O 1
ATOM 1383 N N . GLU A 1 183 ? -65.707 19.388 95.083 1.00 90.88 183 GLU A N 1
ATOM 1384 C CA . GLU A 1 183 ? -64.495 19.844 94.394 1.00 90.88 183 GLU A CA 1
ATOM 1385 C C . GLU A 1 183 ? -63.513 18.685 94.154 1.00 90.88 183 GLU A C 1
ATOM 1387 O O . GLU A 1 183 ? -63.067 18.452 93.032 1.00 90.88 183 GLU A O 1
ATOM 1392 N N . ILE A 1 184 ? -63.273 17.856 95.179 1.00 92.62 184 ILE A N 1
ATOM 1393 C CA . ILE A 1 184 ? -62.441 16.644 95.073 1.00 92.62 184 ILE A CA 1
ATOM 1394 C C . ILE A 1 184 ? -63.016 15.664 94.036 1.00 92.62 184 ILE A C 1
ATOM 1396 O O . ILE A 1 184 ? -62.260 15.024 93.305 1.00 92.62 184 ILE A O 1
ATOM 1400 N N . LYS A 1 185 ? -64.348 15.547 93.935 1.00 90.38 185 LYS A N 1
ATOM 1401 C CA . LYS A 1 185 ? -65.009 14.718 92.911 1.00 90.38 185 LYS A CA 1
ATOM 1402 C C . LYS A 1 185 ? -64.731 15.232 91.501 1.00 90.38 185 LYS A C 1
ATOM 1404 O O . LYS A 1 185 ? -64.512 14.425 90.599 1.00 90.38 185 LYS A O 1
ATOM 1409 N N . GLY A 1 186 ? -64.784 16.554 91.325 1.00 91.44 186 GLY A N 1
ATOM 1410 C CA . GLY A 1 186 ? -64.470 17.238 90.073 1.00 91.44 186 GLY A CA 1
ATOM 1411 C C . GLY A 1 186 ? -63.041 16.940 89.635 1.00 91.44 186 GLY A C 1
ATOM 1412 O O . GLY A 1 186 ? -62.851 16.351 88.574 1.00 91.44 186 GLY A O 1
ATOM 1413 N N . LEU A 1 187 ? -62.071 17.203 90.515 1.00 91.19 187 LEU A N 1
ATOM 1414 C CA . LEU A 1 187 ? -60.647 16.937 90.273 1.00 91.19 187 LEU A CA 1
ATOM 1415 C C . LEU A 1 187 ? -60.361 15.456 89.975 1.00 91.19 187 LEU A C 1
ATOM 1417 O O . LEU A 1 187 ? -59.558 15.131 89.108 1.00 91.19 187 LEU A O 1
ATOM 1421 N N . ALA A 1 188 ? -61.040 14.533 90.659 1.00 92.69 188 ALA A N 1
ATOM 1422 C CA . ALA A 1 188 ? -60.885 13.097 90.429 1.00 92.69 188 ALA A CA 1
ATOM 1423 C C . ALA A 1 188 ? -61.424 12.640 89.061 1.00 92.69 188 ALA A C 1
ATOM 1425 O O . ALA A 1 188 ? -60.838 11.769 88.408 1.00 92.69 188 ALA A O 1
ATOM 1426 N N . ASN A 1 189 ? -62.547 13.219 88.624 1.00 91.75 189 ASN A N 1
ATOM 1427 C CA . ASN A 1 189 ? -63.092 12.983 87.290 1.00 91.75 189 ASN A CA 1
ATOM 1428 C C . ASN A 1 189 ? -62.174 13.560 86.213 1.00 91.75 189 ASN A C 1
ATOM 1430 O O . ASN A 1 189 ? -61.900 12.866 85.239 1.00 91.75 189 ASN A O 1
ATOM 1434 N N . GLU A 1 190 ? -61.671 14.775 86.421 1.00 91.38 190 GLU A N 1
ATOM 1435 C CA . GLU A 1 190 ? -60.726 15.434 85.522 1.00 91.38 190 GLU A CA 1
ATOM 1436 C C . GLU A 1 190 ? -59.428 14.628 85.403 1.00 91.38 190 GLU A C 1
ATOM 1438 O O . GLU A 1 190 ? -59.017 14.312 84.297 1.00 91.38 190 GLU A O 1
ATOM 1443 N N . ALA A 1 191 ? -58.856 14.144 86.509 1.00 90.81 191 ALA A N 1
ATOM 1444 C CA . ALA A 1 191 ? -57.682 13.266 86.482 1.00 90.81 191 ALA A CA 1
ATOM 1445 C C . ALA A 1 191 ? -57.926 11.959 85.702 1.00 90.81 191 ALA A C 1
ATOM 1447 O O . ALA A 1 191 ? -57.075 11.522 84.927 1.00 90.81 191 ALA A O 1
ATOM 1448 N N . THR A 1 192 ? -59.104 11.343 85.871 1.00 91.38 192 THR A N 1
ATOM 1449 C CA . THR A 1 192 ? -59.477 10.126 85.125 1.00 91.38 192 THR A CA 1
ATOM 1450 C C . THR A 1 192 ? -59.652 10.424 83.632 1.00 91.38 192 THR A C 1
ATOM 1452 O O . THR A 1 192 ? -59.250 9.625 82.788 1.00 91.38 192 THR A O 1
ATOM 1455 N N . GLN A 1 193 ? -60.253 11.566 83.294 1.00 91.94 193 GLN A N 1
ATOM 1456 C CA . GLN A 1 193 ? -60.445 12.001 81.914 1.00 91.94 193 GLN A CA 1
ATOM 1457 C C . GLN A 1 193 ? -59.110 12.342 81.241 1.00 91.94 193 GLN A C 1
ATOM 1459 O O . GLN A 1 193 ? -58.851 11.835 80.153 1.00 91.94 193 GLN A O 1
ATOM 1464 N N . SER A 1 194 ? -58.249 13.113 81.905 1.00 90.81 194 SER A N 1
ATOM 1465 C CA . SER A 1 194 ? -56.918 13.481 81.415 1.00 90.81 194 SER A CA 1
ATOM 1466 C C . SER A 1 194 ? -56.026 12.259 81.200 1.00 90.81 194 SER A C 1
ATOM 1468 O O . SER A 1 194 ? -55.314 12.202 80.203 1.00 90.81 194 SER A O 1
ATOM 1470 N N . SER A 1 195 ? -56.099 11.243 82.071 1.00 91.00 195 SER A N 1
ATOM 1471 C CA . SER A 1 195 ? -55.402 9.965 81.849 1.00 91.00 195 SER A CA 1
ATOM 1472 C C . SER A 1 195 ? -55.908 9.249 80.586 1.00 91.00 195 SER A C 1
ATOM 1474 O O . SER A 1 195 ? -55.112 8.831 79.747 1.00 91.00 195 SER A O 1
ATOM 1476 N N . ASN A 1 196 ? -57.229 9.182 80.381 1.00 88.31 196 ASN A N 1
ATOM 1477 C CA . ASN A 1 196 ? -57.805 8.573 79.176 1.00 88.31 196 ASN A CA 1
ATOM 1478 C C . ASN A 1 196 ? -57.457 9.343 77.887 1.00 88.31 196 ASN A C 1
ATOM 1480 O O . ASN A 1 196 ? -57.303 8.732 76.831 1.00 88.31 196 ASN A O 1
ATOM 1484 N N . GLU A 1 197 ? -57.369 10.674 77.942 1.00 89.56 197 GLU A N 1
ATOM 1485 C CA . GLU A 1 197 ? -56.909 11.489 76.811 1.00 89.56 197 GLU A CA 1
ATOM 1486 C C . GLU A 1 197 ? -55.417 11.282 76.537 1.00 89.56 197 GLU A C 1
ATOM 1488 O O . GLU A 1 197 ? -55.041 11.093 75.381 1.00 89.56 197 GLU A O 1
ATOM 1493 N N . ALA A 1 198 ? -54.585 11.213 77.580 1.00 89.31 198 ALA A N 1
ATOM 1494 C CA . ALA A 1 198 ? -53.169 10.886 77.446 1.00 89.31 198 ALA A CA 1
ATOM 1495 C C . ALA A 1 198 ? -52.960 9.504 76.803 1.00 89.31 198 ALA A C 1
ATOM 1497 O O . ALA A 1 198 ? -52.142 9.386 75.894 1.00 89.31 198 ALA A O 1
ATOM 1498 N N . PHE A 1 199 ? -53.764 8.497 77.171 1.00 87.56 199 PHE A N 1
ATOM 1499 C CA . PHE A 1 199 ? -53.754 7.171 76.537 1.00 87.56 199 PHE A CA 1
ATOM 1500 C C . PHE A 1 199 ? -54.000 7.223 75.024 1.00 87.56 199 PHE A C 1
ATOM 1502 O O . PHE A 1 199 ? -53.361 6.492 74.275 1.00 87.56 199 PHE A O 1
ATOM 1509 N N . LYS A 1 200 ? -54.910 8.088 74.555 1.00 85.81 200 LYS A N 1
ATOM 1510 C CA . LYS A 1 200 ? -55.188 8.245 73.116 1.00 85.81 200 LYS A CA 1
ATOM 1511 C C . LYS A 1 200 ? -54.048 8.935 72.372 1.00 85.81 200 LYS A C 1
ATOM 1513 O O . LYS A 1 200 ? -53.783 8.593 71.228 1.00 85.81 200 LYS A O 1
ATOM 1518 N N . ILE A 1 201 ? -53.404 9.918 72.999 1.00 85.44 201 ILE A N 1
ATOM 1519 C CA . ILE A 1 201 ? -52.272 10.649 72.406 1.00 85.44 201 ILE A CA 1
ATOM 1520 C C . ILE A 1 201 ? -51.026 9.756 72.324 1.00 85.44 201 ILE A C 1
ATOM 1522 O O . ILE A 1 201 ? -50.195 9.932 71.439 1.00 85.44 201 ILE A O 1
ATOM 1526 N N . MET A 1 202 ? -50.908 8.783 73.226 1.00 86.19 202 MET A N 1
ATOM 1527 C CA . MET A 1 202 ? -49.798 7.834 73.288 1.00 86.19 202 MET A CA 1
ATOM 1528 C C . MET A 1 202 ? -49.861 6.719 72.232 1.00 86.19 202 MET A C 1
ATOM 1530 O O . MET A 1 202 ? -48.995 5.850 72.214 1.00 86.19 202 MET A O 1
ATOM 1534 N N . ASP A 1 203 ? -50.864 6.712 71.352 1.00 84.19 203 ASP A N 1
ATOM 1535 C CA . ASP A 1 203 ? -50.911 5.772 70.234 1.00 84.19 203 ASP A CA 1
ATOM 1536 C C . ASP A 1 203 ? -49.804 6.097 69.216 1.00 84.19 203 ASP A C 1
ATOM 1538 O O . ASP A 1 203 ? -49.884 7.054 68.445 1.00 84.19 203 ASP A O 1
ATOM 1542 N N . LEU A 1 204 ? -48.749 5.279 69.220 1.00 86.25 204 LEU A N 1
ATOM 1543 C CA . LEU A 1 204 ? -47.589 5.424 68.338 1.00 86.25 204 LEU A CA 1
ATOM 1544 C C . LEU A 1 204 ? -47.681 4.568 67.065 1.00 86.25 204 LEU A C 1
ATOM 1546 O O . LEU A 1 204 ? -46.678 4.402 66.364 1.00 86.25 204 LEU A O 1
ATOM 1550 N N . THR A 1 205 ? -48.861 4.042 66.719 1.00 85.69 205 THR A N 1
ATOM 1551 C CA . THR A 1 205 ? -49.053 3.186 65.533 1.00 85.69 205 THR A CA 1
ATOM 1552 C C . THR A 1 205 ? -48.537 3.839 64.244 1.00 85.69 205 THR A C 1
ATOM 1554 O O . THR A 1 205 ? -47.908 3.176 63.412 1.00 85.69 205 THR A O 1
ATOM 1557 N N . ASP A 1 206 ? -48.747 5.147 64.077 1.00 88.56 206 ASP A N 1
ATOM 1558 C CA . ASP A 1 206 ? -48.274 5.882 62.899 1.00 88.56 206 ASP A CA 1
ATOM 1559 C C . ASP A 1 206 ? -46.744 6.021 62.867 1.00 88.56 206 ASP A C 1
ATOM 1561 O O . ASP A 1 206 ? -46.141 5.914 61.798 1.00 88.56 206 ASP A O 1
ATOM 1565 N N . VAL A 1 207 ? -46.088 6.158 64.026 1.00 88.31 207 VAL A N 1
ATOM 1566 C CA . VAL A 1 207 ? -44.617 6.184 64.123 1.00 88.31 207 VAL A CA 1
ATOM 1567 C C . VAL A 1 207 ? -44.033 4.837 63.697 1.00 88.31 207 VAL A C 1
ATOM 1569 O O . VAL A 1 207 ? -43.100 4.790 62.896 1.00 88.31 207 VAL A O 1
ATOM 1572 N N . VAL A 1 208 ? -44.620 3.730 64.162 1.00 86.88 208 VAL A N 1
ATOM 1573 C CA . VAL A 1 208 ? -44.195 2.373 63.778 1.00 86.88 208 VAL A CA 1
ATOM 1574 C C . VAL A 1 208 ? -44.369 2.137 62.273 1.00 86.88 208 VAL A C 1
ATOM 1576 O O . VAL A 1 208 ? -43.491 1.544 61.641 1.00 86.88 208 VAL A O 1
ATOM 1579 N N . LYS A 1 209 ? -45.454 2.639 61.666 1.00 88.81 209 LYS A N 1
ATOM 1580 C CA . LYS A 1 209 ? -45.639 2.593 60.204 1.00 88.81 209 LYS A CA 1
ATOM 1581 C C . LYS A 1 209 ? -44.562 3.373 59.455 1.00 88.81 209 LYS A C 1
ATOM 1583 O O . LYS A 1 209 ? -44.047 2.866 58.461 1.00 88.81 209 LYS A O 1
ATOM 1588 N N . VAL A 1 210 ? -44.212 4.576 59.916 1.00 90.88 210 VAL A N 1
ATOM 1589 C CA . VAL A 1 210 ? -43.150 5.389 59.297 1.00 90.88 210 VAL A CA 1
ATOM 1590 C C . VAL A 1 210 ? -41.804 4.662 59.358 1.00 90.88 210 VAL A C 1
ATOM 1592 O O . VAL A 1 210 ? -41.102 4.620 58.349 1.00 90.88 210 VAL A O 1
ATOM 1595 N N . LEU A 1 211 ? -41.472 4.027 60.488 1.00 90.00 211 LEU A N 1
ATOM 1596 C CA . LEU A 1 211 ? -40.244 3.233 60.625 1.00 90.00 211 LEU A CA 1
ATOM 1597 C C . LEU A 1 211 ? -40.203 2.054 59.638 1.00 90.00 211 LEU A C 1
ATOM 1599 O O . LEU A 1 211 ? -39.185 1.853 58.979 1.00 90.00 211 LEU A O 1
ATOM 1603 N N . GLY A 1 212 ? -41.310 1.320 59.470 1.00 88.56 212 GLY A N 1
ATOM 1604 C CA . GLY A 1 212 ? -41.392 0.233 58.483 1.00 88.56 212 GLY A CA 1
ATOM 1605 C C . GLY A 1 212 ? -41.315 0.720 57.027 1.00 88.56 212 GLY A C 1
ATOM 1606 O O . GLY A 1 212 ? -40.688 0.083 56.179 1.00 88.56 212 GLY A O 1
ATOM 1607 N N . GLY A 1 213 ? -41.902 1.885 56.734 1.00 91.06 213 GLY A N 1
ATOM 1608 C CA . GLY A 1 213 ? -41.766 2.535 55.428 1.00 91.06 213 GLY A CA 1
ATOM 1609 C C . GLY A 1 213 ? -40.322 2.946 55.125 1.00 91.06 213 GLY A C 1
ATOM 1610 O O . GLY A 1 213 ? -39.856 2.770 54.001 1.00 91.06 213 GLY A O 1
ATOM 1611 N N . PHE A 1 214 ? -39.592 3.432 56.132 1.00 90.44 214 PHE A N 1
ATOM 1612 C CA . PHE A 1 214 ? -38.179 3.788 56.003 1.00 90.44 214 PHE A CA 1
ATOM 1613 C C . PHE A 1 214 ? -37.287 2.559 55.763 1.00 90.44 214 PHE A C 1
ATOM 1615 O O . PHE A 1 214 ? -36.402 2.618 54.912 1.00 90.44 214 PHE A O 1
ATOM 1622 N N . GLU A 1 215 ? -37.554 1.433 56.437 1.00 88.31 215 GLU A N 1
ATOM 1623 C CA . GLU A 1 215 ? -36.862 0.154 56.191 1.00 88.31 215 GLU A CA 1
ATOM 1624 C C . GLU A 1 215 ? -37.040 -0.308 54.734 1.00 88.31 215 GLU A C 1
ATOM 1626 O O . GLU A 1 215 ? -36.067 -0.626 54.052 1.00 88.31 215 GLU A O 1
ATOM 1631 N N . THR A 1 216 ? -38.273 -0.242 54.221 1.00 90.69 216 THR A N 1
ATOM 1632 C CA . THR A 1 216 ? -38.589 -0.626 52.834 1.00 90.69 216 THR A CA 1
ATOM 1633 C C . THR A 1 216 ? -37.880 0.279 51.819 1.00 90.69 216 THR A C 1
ATOM 1635 O O . THR A 1 216 ? -37.286 -0.201 50.853 1.00 90.69 216 THR A O 1
ATOM 1638 N N . LEU A 1 217 ? -37.886 1.597 52.051 1.00 91.19 217 LEU A N 1
ATOM 1639 C CA . LEU A 1 217 ? -37.208 2.562 51.182 1.00 91.19 217 LEU A CA 1
ATOM 1640 C C . LEU A 1 217 ? -35.684 2.355 51.167 1.00 91.19 217 LEU A C 1
ATOM 1642 O O . LEU A 1 217 ? -35.044 2.497 50.119 1.00 91.19 217 LEU A O 1
ATOM 1646 N N . ALA A 1 218 ? -35.097 2.013 52.317 1.00 88.81 218 ALA A N 1
ATOM 1647 C CA . ALA A 1 218 ? -33.680 1.685 52.420 1.00 88.81 218 ALA A CA 1
ATOM 1648 C C . ALA A 1 218 ? -33.335 0.421 51.610 1.00 88.81 218 ALA A C 1
ATOM 1650 O O . ALA A 1 218 ? -32.351 0.431 50.868 1.00 88.81 218 ALA A O 1
ATOM 1651 N N . GLU A 1 219 ? -34.170 -0.625 51.672 1.00 88.69 219 GLU A N 1
ATOM 1652 C CA . GLU A 1 219 ? -34.001 -1.848 50.868 1.00 88.69 219 GLU A CA 1
ATOM 1653 C C . GLU A 1 219 ? -34.058 -1.578 49.360 1.00 88.69 219 GLU A C 1
ATOM 1655 O O . GLU A 1 219 ? -33.226 -2.079 48.597 1.00 88.69 219 GLU A O 1
ATOM 1660 N N . GLU A 1 220 ? -35.023 -0.778 48.905 1.00 92.06 220 GLU A N 1
ATOM 1661 C CA . GLU A 1 220 ? -35.145 -0.418 47.489 1.00 92.06 220 GLU A CA 1
ATOM 1662 C C . GLU A 1 220 ? -33.948 0.407 47.005 1.00 92.06 220 GLU A C 1
ATOM 1664 O O . GLU A 1 220 ? -33.402 0.156 45.925 1.00 92.06 220 GLU A O 1
ATOM 1669 N N . THR A 1 221 ? -33.498 1.363 47.822 1.00 89.81 221 THR A N 1
ATOM 1670 C CA . THR A 1 221 ? -32.337 2.205 47.507 1.00 89.81 221 THR A CA 1
ATOM 1671 C C . THR A 1 221 ? -31.061 1.371 47.402 1.00 89.81 221 THR A C 1
ATOM 1673 O O . THR A 1 221 ? -30.273 1.574 46.474 1.00 89.81 221 THR A O 1
ATOM 1676 N N . LEU A 1 222 ? -30.879 0.393 48.295 1.00 89.12 222 LEU A N 1
ATOM 1677 C CA . LEU A 1 222 ? -29.763 -0.550 48.256 1.00 89.12 222 LEU A CA 1
ATOM 1678 C C . LEU A 1 222 ? -29.760 -1.351 46.948 1.00 89.12 222 LEU A C 1
ATOM 1680 O O . LEU A 1 222 ? -28.764 -1.342 46.224 1.00 89.12 222 LEU A O 1
ATOM 1684 N N . LYS A 1 223 ? -30.893 -1.977 46.602 1.00 89.50 223 LYS A N 1
ATOM 1685 C CA . LYS A 1 223 ? -31.033 -2.755 45.359 1.00 89.50 223 LYS A CA 1
ATOM 1686 C C . LYS A 1 223 ? -30.724 -1.913 44.123 1.00 89.50 223 LYS A C 1
ATOM 1688 O O . LYS A 1 223 ? -29.996 -2.366 43.243 1.00 89.50 223 LYS A O 1
ATOM 1693 N N . ARG A 1 224 ? -31.232 -0.676 44.064 1.00 92.19 224 ARG A N 1
ATOM 1694 C CA . ARG A 1 224 ? -30.982 0.231 42.932 1.00 92.19 224 ARG A CA 1
ATOM 1695 C C . ARG A 1 224 ? -29.507 0.614 42.815 1.00 92.19 224 ARG A C 1
ATOM 1697 O O . ARG A 1 224 ? -28.980 0.684 41.709 1.00 92.19 224 ARG A O 1
ATOM 1704 N N . THR A 1 225 ? -28.849 0.854 43.946 1.00 89.75 225 THR A N 1
ATOM 1705 C CA . THR A 1 225 ? -27.431 1.234 43.978 1.00 89.75 225 THR A CA 1
ATOM 1706 C C . THR A 1 225 ? -26.538 0.062 43.571 1.00 89.75 225 THR A C 1
ATOM 1708 O O . THR A 1 225 ? -25.667 0.243 42.726 1.00 89.75 225 THR A O 1
ATOM 1711 N N . SER A 1 226 ? -26.807 -1.146 44.079 1.00 88.62 226 SER A N 1
ATOM 1712 C CA . SER A 1 226 ? -26.083 -2.368 43.693 1.00 88.62 226 SER A CA 1
ATOM 1713 C C . SER A 1 226 ? -26.255 -2.682 42.197 1.00 88.62 226 SER A C 1
ATOM 1715 O O . SER A 1 226 ? -25.272 -2.907 41.495 1.00 88.62 226 SER A O 1
ATOM 1717 N N . HIS A 1 227 ? -27.472 -2.557 41.653 1.00 91.12 227 HIS A N 1
ATOM 1718 C CA . HIS A 1 227 ? -27.705 -2.716 40.211 1.00 91.12 227 HIS A CA 1
ATOM 1719 C C . HIS A 1 227 ? -26.927 -1.686 39.372 1.00 91.12 227 HIS A C 1
ATOM 1721 O O . HIS A 1 227 ? -26.287 -2.036 38.383 1.00 91.12 227 HIS A O 1
ATOM 1727 N N . SER A 1 228 ? -26.933 -0.410 39.776 1.00 90.50 228 SER A N 1
ATOM 1728 C CA . SER A 1 228 ? -26.163 0.640 39.092 1.00 90.50 228 SER A CA 1
ATOM 1729 C C . SER A 1 228 ? -24.650 0.384 39.133 1.00 90.50 228 SER A C 1
ATOM 1731 O O . SER A 1 228 ? -23.940 0.754 38.194 1.00 90.50 228 SER A O 1
ATOM 1733 N N . LEU A 1 229 ? -24.149 -0.230 40.209 1.00 90.00 229 LEU A N 1
ATOM 1734 C CA . LEU A 1 229 ? -22.745 -0.611 40.347 1.00 90.00 229 LEU A CA 1
ATOM 1735 C C . LEU A 1 229 ? -22.383 -1.729 39.355 1.00 90.00 229 LEU A C 1
ATOM 1737 O O . LEU A 1 229 ? -21.393 -1.603 38.638 1.00 90.00 229 LEU A O 1
ATOM 1741 N N . GLN A 1 230 ? -23.236 -2.751 39.234 1.00 87.69 230 GLN A N 1
ATOM 1742 C CA . GLN A 1 230 ? -23.069 -3.847 38.269 1.00 87.69 230 GLN A CA 1
ATOM 1743 C C . GLN A 1 230 ? -23.108 -3.364 36.810 1.00 87.69 230 GLN A C 1
ATOM 1745 O O . GLN A 1 230 ? -22.296 -3.790 35.990 1.00 87.69 230 GLN A O 1
ATOM 1750 N N . GLU A 1 231 ? -24.006 -2.435 36.466 1.00 92.50 231 GLU A N 1
ATOM 1751 C CA . GLU A 1 231 ? -24.031 -1.835 35.123 1.00 92.50 231 GLU A CA 1
ATOM 1752 C C . GLU A 1 231 ? -22.752 -1.045 34.816 1.00 92.50 231 GLU A C 1
ATOM 1754 O O . GLU A 1 231 ? -22.235 -1.096 33.697 1.00 92.50 231 GLU A O 1
ATOM 1759 N N . THR A 1 232 ? -22.233 -0.314 35.807 1.00 88.81 232 THR A N 1
ATOM 1760 C CA . THR A 1 232 ? -20.984 0.448 35.666 1.00 88.81 232 THR A CA 1
ATOM 1761 C C . THR A 1 232 ? -19.803 -0.493 35.445 1.00 88.81 232 THR A C 1
ATOM 1763 O O . THR A 1 232 ? -18.988 -0.259 34.552 1.00 88.81 232 THR A O 1
ATOM 1766 N N . GLU A 1 233 ? -19.750 -1.593 36.197 1.00 88.12 233 GLU A N 1
ATOM 1767 C CA . GLU A 1 233 ? -18.749 -2.643 36.021 1.00 88.12 233 GLU A CA 1
ATOM 1768 C C . GLU A 1 233 ? -18.802 -3.247 34.609 1.00 88.12 233 GLU A C 1
ATOM 1770 O O . GLU A 1 233 ? -17.771 -3.364 33.944 1.00 88.12 233 GLU A O 1
ATOM 1775 N N . ALA A 1 234 ? -20.000 -3.578 34.115 1.00 90.06 234 ALA A N 1
ATOM 1776 C CA . ALA A 1 234 ? -20.187 -4.152 32.785 1.00 90.06 234 ALA A CA 1
ATOM 1777 C C . ALA A 1 234 ? -19.709 -3.207 31.669 1.00 90.06 234 ALA A C 1
ATOM 1779 O O . ALA A 1 234 ? -18.953 -3.627 30.790 1.00 90.06 234 ALA A O 1
ATOM 1780 N N . ARG A 1 235 ? -20.076 -1.919 31.731 1.00 90.62 235 ARG A N 1
ATOM 1781 C CA . ARG A 1 235 ? -19.615 -0.907 30.760 1.00 90.62 235 ARG A CA 1
ATOM 1782 C C . ARG A 1 235 ? -18.099 -0.737 30.783 1.00 90.62 235 ARG A C 1
ATOM 1784 O O . ARG A 1 235 ? -17.479 -0.548 29.739 1.00 90.62 235 ARG A O 1
ATOM 1791 N N . MET A 1 236 ? -17.492 -0.800 31.965 1.00 87.56 236 MET A N 1
ATOM 1792 C CA . MET A 1 236 ? -16.046 -0.655 32.097 1.00 87.56 236 MET A CA 1
ATOM 1793 C C . MET A 1 236 ? -15.297 -1.885 31.570 1.00 87.56 236 MET A C 1
ATOM 1795 O O . MET A 1 236 ? -14.291 -1.723 30.882 1.00 87.56 236 MET A O 1
ATOM 1799 N N . ARG A 1 237 ? -15.828 -3.099 31.788 1.00 88.19 237 ARG A N 1
ATOM 1800 C CA . ARG A 1 237 ? -15.324 -4.334 31.159 1.00 88.19 237 ARG A CA 1
ATOM 1801 C C . ARG A 1 237 ? -15.369 -4.259 29.631 1.00 88.19 237 ARG A C 1
ATOM 1803 O O . ARG A 1 237 ? -14.394 -4.620 28.980 1.00 88.19 237 ARG A O 1
ATOM 1810 N N . GLU A 1 238 ? -16.469 -3.772 29.060 1.00 88.94 238 GLU A N 1
ATOM 1811 C CA . GLU A 1 238 ? -16.619 -3.621 27.605 1.00 88.94 238 GLU A CA 1
ATOM 1812 C C . GLU A 1 238 ? -15.618 -2.606 27.026 1.00 88.94 238 GLU A C 1
ATOM 1814 O O . GLU A 1 238 ? -14.938 -2.886 26.039 1.00 88.94 238 GLU A O 1
ATOM 1819 N N . MET A 1 239 ? -15.439 -1.462 27.691 1.00 86.50 239 MET A N 1
ATOM 1820 C CA . MET A 1 239 ? -14.432 -0.461 27.323 1.00 86.50 239 MET A CA 1
ATOM 1821 C C . MET A 1 239 ? -12.998 -1.011 27.389 1.00 86.50 239 MET A C 1
ATOM 1823 O O . MET A 1 239 ? -12.177 -0.703 26.521 1.00 86.50 239 MET A O 1
ATOM 1827 N N . VAL A 1 240 ? -12.693 -1.857 28.376 1.00 88.50 240 VAL A N 1
ATOM 1828 C CA . VAL A 1 240 ? -11.389 -2.525 28.473 1.00 88.50 240 VAL A CA 1
ATOM 1829 C C . VAL A 1 240 ? -11.189 -3.532 27.348 1.00 88.50 240 VAL A C 1
ATOM 1831 O O . VAL A 1 240 ? -10.131 -3.516 26.719 1.00 88.50 240 VAL A O 1
ATOM 1834 N N . ALA A 1 241 ? -12.200 -4.341 27.029 1.00 84.06 241 ALA A N 1
ATOM 1835 C CA . ALA A 1 241 ? -12.138 -5.257 25.892 1.00 84.06 241 ALA A CA 1
ATOM 1836 C C . ALA A 1 241 ? -11.909 -4.502 24.568 1.00 84.06 241 ALA A C 1
ATOM 1838 O O . ALA A 1 241 ? -11.059 -4.899 23.771 1.00 84.06 241 ALA A O 1
ATOM 1839 N N . SER A 1 242 ? -12.594 -3.368 24.367 1.00 83.56 242 SER A N 1
ATOM 1840 C CA . SER A 1 242 ? -12.382 -2.491 23.206 1.00 83.56 242 SER A CA 1
ATOM 1841 C C . SER A 1 242 ? -10.945 -1.969 23.143 1.00 83.56 242 SER A C 1
ATOM 1843 O O . SER A 1 242 ? -10.287 -2.085 22.112 1.00 83.56 242 SER A O 1
ATOM 1845 N N . THR A 1 243 ? -10.422 -1.456 24.261 1.00 83.00 243 THR A N 1
ATOM 1846 C CA . THR A 1 243 ? -9.038 -0.956 24.344 1.00 83.00 243 THR A CA 1
ATOM 1847 C C . THR A 1 243 ? -8.018 -2.062 24.050 1.00 83.00 243 THR A C 1
ATOM 1849 O O . THR A 1 243 ? -7.052 -1.842 23.323 1.00 83.00 243 THR A O 1
ATOM 1852 N N . GLN A 1 244 ? -8.230 -3.276 24.568 1.00 81.88 244 GLN A N 1
ATOM 1853 C CA . GLN A 1 244 ? -7.361 -4.426 24.293 1.00 81.88 244 GLN A CA 1
ATOM 1854 C C . GLN A 1 244 ? -7.370 -4.816 22.811 1.00 81.88 244 GLN A C 1
ATOM 1856 O O . GLN A 1 244 ? -6.322 -5.145 22.252 1.00 81.88 244 GLN A O 1
ATOM 1861 N N . GLN A 1 245 ? -8.528 -4.740 22.154 1.00 78.19 245 GLN A N 1
ATOM 1862 C CA . GLN A 1 245 ? -8.634 -5.016 20.726 1.00 78.19 245 GLN A CA 1
ATOM 1863 C C . GLN A 1 245 ? -7.910 -3.962 19.877 1.00 78.19 245 GLN A C 1
ATOM 1865 O O . GLN A 1 245 ? -7.202 -4.322 18.936 1.00 78.19 245 GLN A O 1
ATOM 1870 N N . GLU A 1 246 ? -8.010 -2.679 20.232 1.00 75.88 246 GLU A N 1
ATOM 1871 C CA . GLU A 1 246 ? -7.238 -1.610 19.583 1.00 75.88 246 GLU A CA 1
ATOM 1872 C C . GLU A 1 246 ? -5.725 -1.821 19.744 1.00 75.88 246 GLU A C 1
ATOM 1874 O O . GLU A 1 246 ? -4.975 -1.734 18.769 1.00 75.88 246 GLU A O 1
ATOM 1879 N N . LEU A 1 247 ? -5.267 -2.186 20.947 1.00 81.31 247 LEU A N 1
ATOM 1880 C CA . LEU A 1 247 ? -3.858 -2.501 21.208 1.00 81.31 247 LEU A CA 1
ATOM 1881 C C . LEU A 1 247 ? -3.362 -3.703 20.388 1.00 81.31 247 LEU A C 1
ATOM 1883 O O . LEU A 1 247 ? -2.230 -3.683 19.901 1.00 81.31 247 LEU A O 1
ATOM 1887 N N . ALA A 1 248 ? -4.199 -4.724 20.179 1.00 74.38 248 ALA A N 1
ATOM 1888 C CA . ALA A 1 248 ? -3.857 -5.873 19.341 1.00 74.38 248 ALA A CA 1
ATOM 1889 C C . ALA A 1 248 ? -3.650 -5.477 17.868 1.00 74.38 248 ALA A C 1
ATOM 1891 O O . ALA A 1 248 ? -2.712 -5.960 17.227 1.00 74.38 248 ALA A O 1
ATOM 1892 N N . VAL A 1 249 ? -4.475 -4.564 17.342 1.00 71.62 249 VAL A N 1
ATOM 1893 C CA . VAL A 1 249 ? -4.307 -4.006 15.988 1.00 71.62 249 VAL A CA 1
ATOM 1894 C C . VAL A 1 249 ? -3.016 -3.189 15.893 1.00 71.62 249 VAL A C 1
ATOM 1896 O O . VAL A 1 249 ? -2.258 -3.357 14.938 1.00 71.62 249 VAL A O 1
ATOM 1899 N N . ILE A 1 250 ? -2.713 -2.356 16.895 1.00 75.81 250 ILE A N 1
ATOM 1900 C CA . ILE A 1 250 ? -1.459 -1.583 16.941 1.00 75.81 250 ILE A CA 1
ATOM 1901 C C . ILE A 1 250 ? -0.242 -2.521 16.954 1.00 75.81 250 ILE A C 1
ATOM 1903 O O . ILE A 1 250 ? 0.708 -2.307 16.202 1.00 75.81 250 ILE A O 1
ATOM 1907 N N . SER A 1 251 ? -0.284 -3.597 17.742 1.00 73.88 251 SER A N 1
ATOM 1908 C CA . SER A 1 251 ? 0.777 -4.612 17.780 1.00 73.88 251 SER A CA 1
ATOM 1909 C C . SER A 1 251 ? 0.923 -5.370 16.452 1.00 73.88 251 SER A C 1
ATOM 1911 O O . SER A 1 251 ? 2.037 -5.669 16.018 1.00 73.88 251 SER A O 1
ATOM 1913 N N . ALA A 1 252 ? -0.182 -5.667 15.761 1.00 67.25 252 ALA A N 1
ATOM 1914 C CA . ALA A 1 252 ? -0.138 -6.251 14.421 1.00 67.25 252 ALA A CA 1
ATOM 1915 C C . ALA A 1 252 ? 0.536 -5.306 13.411 1.00 67.25 252 ALA A C 1
ATOM 1917 O O . ALA A 1 252 ? 1.427 -5.740 12.684 1.00 67.25 252 ALA A O 1
ATOM 1918 N N . ASN A 1 253 ? 0.198 -4.013 13.438 1.00 67.00 253 ASN A N 1
ATOM 1919 C CA . ASN A 1 253 ? 0.847 -3.005 12.597 1.00 67.00 253 ASN A CA 1
ATOM 1920 C C . ASN A 1 253 ? 2.348 -2.880 12.902 1.00 67.00 253 ASN A C 1
ATOM 1922 O O . ASN A 1 253 ? 3.141 -2.784 11.969 1.00 67.00 253 ASN A O 1
ATOM 1926 N N . SER A 1 254 ? 2.747 -2.928 14.180 1.00 68.62 254 SER A N 1
ATOM 1927 C CA . SER A 1 254 ? 4.162 -2.913 14.593 1.00 68.62 254 SER A CA 1
ATOM 1928 C C . SER A 1 254 ? 4.948 -4.072 13.960 1.00 68.62 254 SER A C 1
ATOM 1930 O O . SER A 1 254 ? 6.018 -3.873 13.384 1.00 68.62 254 SER A O 1
ATOM 1932 N N . ARG A 1 255 ? 4.365 -5.282 13.940 1.00 65.12 255 ARG A N 1
ATOM 1933 C CA . ARG A 1 255 ? 4.960 -6.446 13.256 1.00 65.12 255 ARG A CA 1
ATOM 1934 C C . ARG A 1 255 ? 5.093 -6.241 11.750 1.00 65.12 255 ARG A C 1
ATOM 1936 O O . ARG A 1 255 ? 6.156 -6.523 11.205 1.00 65.12 255 ARG A O 1
ATOM 1943 N N . THR A 1 256 ? 4.062 -5.707 11.093 1.00 59.53 256 THR A N 1
ATOM 1944 C CA . THR A 1 256 ? 4.130 -5.382 9.661 1.00 59.53 256 THR A CA 1
ATOM 1945 C C . THR A 1 256 ? 5.230 -4.364 9.377 1.00 59.53 256 THR A C 1
ATOM 1947 O O . THR A 1 256 ? 5.985 -4.565 8.437 1.00 59.53 256 THR A O 1
ATOM 1950 N N . VAL A 1 257 ? 5.392 -3.327 10.208 1.00 67.25 257 VAL A N 1
ATOM 1951 C CA . VAL A 1 257 ? 6.507 -2.369 10.083 1.00 67.25 257 VAL A CA 1
ATOM 1952 C C . VAL A 1 257 ? 7.858 -3.083 10.181 1.00 67.25 257 VAL A C 1
ATOM 1954 O O . VAL A 1 257 ? 8.741 -2.814 9.369 1.00 67.25 257 VAL A O 1
ATOM 1957 N N . GLY A 1 258 ? 8.009 -4.034 11.107 1.00 63.47 258 GLY A N 1
ATOM 1958 C CA . GLY A 1 258 ? 9.208 -4.871 11.216 1.00 63.47 258 GLY A CA 1
ATOM 1959 C C . GLY A 1 258 ? 9.509 -5.689 9.952 1.00 63.47 258 GLY A C 1
ATOM 1960 O O . GLY A 1 258 ? 10.660 -5.756 9.520 1.00 63.47 258 GLY A O 1
ATOM 1961 N N . GLU A 1 259 ? 8.487 -6.258 9.310 1.00 60.50 259 GLU A N 1
ATOM 1962 C CA . GLU A 1 259 ? 8.631 -6.954 8.024 1.00 60.50 259 GLU A CA 1
ATOM 1963 C C . GLU A 1 259 ? 9.044 -5.987 6.907 1.00 60.50 259 GLU A C 1
ATOM 1965 O O . GLU A 1 259 ? 9.988 -6.275 6.167 1.00 60.50 259 GLU A O 1
ATOM 1970 N N . THR A 1 260 ? 8.430 -4.802 6.820 1.00 55.62 260 THR A N 1
ATOM 1971 C CA . THR A 1 260 ? 8.817 -3.778 5.838 1.00 55.62 260 THR A CA 1
ATOM 1972 C C . THR A 1 260 ? 10.263 -3.325 6.039 1.00 55.62 260 THR A C 1
ATOM 1974 O O . THR A 1 260 ? 10.979 -3.121 5.063 1.00 55.62 260 THR A O 1
ATOM 1977 N N . MET A 1 261 ? 10.738 -3.237 7.286 1.00 64.00 261 MET A N 1
ATOM 1978 C CA . MET A 1 261 ? 12.135 -2.901 7.592 1.00 64.00 261 MET A CA 1
ATOM 1979 C C . MET A 1 261 ? 13.135 -3.908 7.023 1.00 64.00 261 MET A C 1
ATOM 1981 O O . MET A 1 261 ? 14.235 -3.511 6.646 1.00 64.00 261 MET A O 1
ATOM 1985 N N . SER A 1 262 ? 12.773 -5.189 6.911 1.00 59.53 262 SER A N 1
ATOM 1986 C CA . SER A 1 262 ? 13.637 -6.182 6.260 1.00 59.53 262 SER A CA 1
ATOM 1987 C C . SER A 1 262 ? 13.780 -5.930 4.754 1.00 59.53 262 SER A C 1
ATOM 1989 O O . SER A 1 262 ? 14.880 -6.041 4.213 1.00 59.53 262 SER A O 1
ATOM 1991 N N . VAL A 1 263 ? 12.698 -5.498 4.096 1.00 60.69 263 VAL A N 1
ATOM 1992 C CA . VAL A 1 263 ? 12.699 -5.126 2.674 1.00 60.69 263 VAL A CA 1
ATOM 1993 C C . VAL A 1 263 ? 13.511 -3.854 2.453 1.00 60.69 263 VAL A C 1
ATOM 1995 O O . VAL A 1 263 ? 14.338 -3.820 1.546 1.00 60.69 263 VAL A O 1
ATOM 1998 N N . VAL A 1 264 ? 13.333 -2.836 3.303 1.00 64.25 264 VAL A N 1
ATOM 1999 C CA . VAL A 1 264 ? 14.115 -1.590 3.221 1.00 64.25 264 VAL A CA 1
ATOM 2000 C C . VAL A 1 264 ? 15.599 -1.867 3.475 1.00 64.25 264 VAL A C 1
ATOM 2002 O O . VAL A 1 264 ? 16.444 -1.384 2.735 1.00 64.25 264 VAL A O 1
ATOM 2005 N N . LYS A 1 265 ? 15.949 -2.751 4.418 1.00 63.62 265 LYS A N 1
ATOM 2006 C CA . LYS A 1 265 ? 17.346 -3.173 4.606 1.00 63.62 265 LYS A CA 1
ATOM 2007 C C . LYS A 1 265 ? 17.940 -3.793 3.334 1.00 63.62 265 LYS A C 1
ATOM 2009 O O . LYS A 1 265 ? 19.062 -3.469 2.964 1.00 63.62 265 LYS A O 1
ATOM 2014 N N . LEU A 1 266 ? 17.184 -4.649 2.649 1.00 62.22 266 LEU A N 1
ATOM 2015 C CA . LEU A 1 266 ? 17.611 -5.272 1.393 1.00 62.22 266 LEU A CA 1
ATOM 2016 C C . LEU A 1 266 ? 17.677 -4.265 0.224 1.00 62.22 266 LEU A C 1
ATOM 2018 O O . LEU A 1 266 ? 18.390 -4.486 -0.756 1.00 62.22 266 LEU A O 1
ATOM 2022 N N . ILE A 1 267 ? 16.938 -3.155 0.288 1.00 66.56 267 ILE A N 1
ATOM 2023 C CA . ILE A 1 267 ? 17.092 -2.024 -0.640 1.00 66.56 267 ILE A CA 1
ATOM 2024 C C . ILE A 1 267 ? 18.390 -1.269 -0.331 1.00 66.56 267 ILE A C 1
ATOM 2026 O O . ILE A 1 267 ? 19.208 -1.127 -1.239 1.00 66.56 267 ILE A O 1
ATOM 2030 N N . SER A 1 268 ? 18.624 -0.899 0.930 1.00 67.38 268 SER A N 1
ATOM 2031 C CA . SER A 1 268 ? 19.854 -0.239 1.389 1.00 67.38 268 SER A CA 1
ATOM 2032 C C . SER A 1 268 ? 21.116 -1.043 1.034 1.00 67.38 268 SER A C 1
ATOM 2034 O O . SER A 1 268 ? 22.046 -0.499 0.441 1.00 67.38 268 SER A O 1
ATOM 2036 N N . GLU A 1 269 ? 21.125 -2.365 1.249 1.00 66.50 269 GLU A N 1
ATOM 2037 C CA . GLU A 1 269 ? 22.243 -3.241 0.852 1.00 66.50 269 GLU A CA 1
ATOM 2038 C C . GLU A 1 269 ? 22.513 -3.183 -0.666 1.00 66.50 269 GLU A C 1
ATOM 2040 O O . GLU A 1 269 ? 23.659 -3.021 -1.092 1.00 66.50 269 GLU A O 1
ATOM 2045 N N . ARG A 1 270 ? 21.461 -3.222 -1.497 1.00 66.25 270 ARG A N 1
ATOM 2046 C CA . ARG A 1 270 ? 21.587 -3.099 -2.961 1.00 66.25 270 ARG A CA 1
ATOM 2047 C C . ARG A 1 270 ? 22.027 -1.701 -3.403 1.00 66.25 270 ARG A C 1
ATOM 2049 O O . ARG A 1 270 ? 22.698 -1.570 -4.427 1.00 66.25 270 ARG A O 1
ATOM 2056 N N . LEU A 1 271 ? 21.643 -0.650 -2.679 1.00 69.31 271 LEU A N 1
ATOM 2057 C CA . LEU A 1 271 ? 22.078 0.719 -2.958 1.00 69.31 271 LEU A CA 1
ATOM 2058 C C . LEU A 1 271 ? 23.549 0.934 -2.594 1.00 69.31 271 LEU A C 1
ATOM 2060 O O . LEU A 1 271 ? 24.268 1.557 -3.373 1.00 69.31 271 LEU A O 1
ATOM 2064 N N . LEU A 1 272 ? 24.018 0.371 -1.478 1.00 69.38 272 LEU A N 1
ATOM 2065 C CA . LEU A 1 272 ? 25.434 0.374 -1.098 1.00 69.38 272 LEU A CA 1
ATOM 2066 C C . LEU A 1 272 ? 26.293 -0.385 -2.112 1.00 69.38 272 LEU A C 1
ATOM 2068 O O . LEU A 1 272 ? 27.379 0.064 -2.471 1.00 69.38 272 LEU A O 1
ATOM 2072 N N . GLU A 1 273 ? 25.798 -1.502 -2.639 1.00 70.94 273 GLU A N 1
ATOM 2073 C CA . GLU A 1 273 ? 26.497 -2.211 -3.708 1.00 70.94 273 GLU A CA 1
ATOM 2074 C C . GLU A 1 273 ? 26.596 -1.351 -4.976 1.00 70.94 273 GLU A C 1
ATOM 2076 O O . GLU A 1 273 ? 27.686 -1.161 -5.516 1.00 70.94 273 GLU A O 1
ATOM 2081 N N . LYS A 1 274 ? 25.496 -0.710 -5.396 1.00 71.00 274 LYS A N 1
ATOM 2082 C CA . LYS A 1 274 ? 25.513 0.259 -6.507 1.00 71.00 274 LYS A CA 1
ATOM 2083 C C . LYS A 1 274 ? 26.458 1.438 -6.245 1.00 71.00 274 LYS A C 1
ATOM 2085 O O . LYS A 1 274 ? 27.120 1.885 -7.183 1.00 71.00 274 LYS A O 1
ATOM 2090 N N . HIS A 1 275 ? 26.546 1.911 -4.999 1.00 73.62 275 HIS A N 1
ATOM 2091 C CA . HIS A 1 275 ? 27.484 2.950 -4.575 1.00 73.62 275 HIS A CA 1
ATOM 2092 C C . HIS A 1 275 ? 28.928 2.528 -4.798 1.00 73.62 275 HIS A C 1
ATOM 2094 O O . HIS A 1 275 ? 29.667 3.228 -5.484 1.00 73.62 275 HIS A O 1
ATOM 2100 N N . HIS A 1 276 ? 29.312 1.355 -4.297 1.00 73.06 276 HIS A N 1
ATOM 2101 C CA . HIS A 1 276 ? 30.662 0.841 -4.488 1.00 73.06 276 HIS A CA 1
ATOM 2102 C C . HIS A 1 276 ? 31.012 0.668 -5.961 1.00 73.06 276 HIS A C 1
ATOM 2104 O O . HIS A 1 276 ? 32.148 0.923 -6.358 1.00 73.06 276 HIS A O 1
ATOM 2110 N N . ILE A 1 277 ? 30.055 0.282 -6.808 1.00 75.31 277 ILE A N 1
ATOM 2111 C CA . ILE A 1 277 ? 30.326 0.213 -8.244 1.00 75.31 277 ILE A CA 1
ATOM 2112 C C . ILE A 1 277 ? 30.564 1.618 -8.827 1.00 75.31 277 ILE A C 1
ATOM 2114 O O . ILE A 1 277 ? 31.481 1.791 -9.627 1.00 75.31 277 ILE A O 1
ATOM 2118 N N . ALA A 1 278 ? 29.800 2.630 -8.404 1.00 77.94 278 ALA A N 1
ATOM 2119 C CA . ALA A 1 278 ? 30.035 4.019 -8.801 1.00 77.94 278 ALA A CA 1
ATOM 2120 C C . ALA A 1 278 ? 31.408 4.535 -8.328 1.00 77.94 278 ALA A C 1
ATOM 2122 O O . ALA A 1 278 ? 32.113 5.169 -9.107 1.00 77.94 278 ALA A O 1
ATOM 2123 N N . GLU A 1 279 ? 31.817 4.217 -7.097 1.00 77.81 279 GLU A N 1
ATOM 2124 C CA . GLU A 1 279 ? 33.148 4.538 -6.564 1.00 77.81 279 GLU A CA 1
ATOM 2125 C C . GLU A 1 279 ? 34.265 3.879 -7.373 1.00 77.81 279 GLU A C 1
ATOM 2127 O O . GLU A 1 279 ? 35.219 4.551 -7.761 1.00 77.81 279 GLU A O 1
ATOM 2132 N N . ARG A 1 280 ? 34.147 2.576 -7.666 1.00 78.88 280 ARG A N 1
ATOM 2133 C CA . ARG A 1 280 ? 35.129 1.855 -8.493 1.00 78.88 280 ARG A CA 1
ATOM 2134 C C . ARG A 1 280 ? 35.240 2.475 -9.881 1.00 78.88 280 ARG A C 1
ATOM 2136 O O . ARG A 1 280 ? 36.352 2.636 -10.3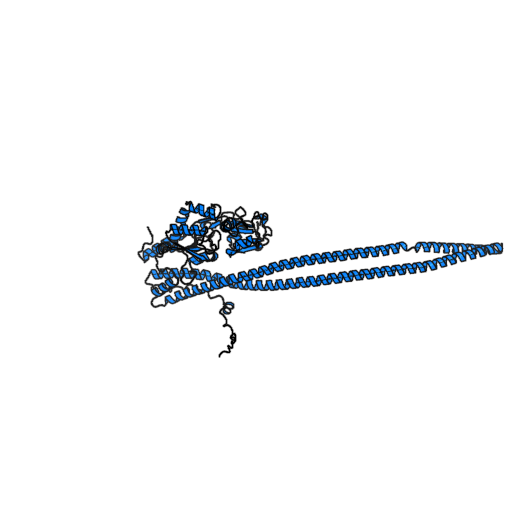73 1.00 78.88 280 ARG A O 1
ATOM 2143 N N . LEU A 1 281 ? 34.111 2.847 -10.487 1.00 81.62 281 LEU A N 1
ATOM 2144 C CA . LEU A 1 281 ? 34.093 3.526 -11.779 1.00 81.62 281 LEU A CA 1
ATOM 2145 C C . LEU A 1 281 ? 34.784 4.892 -11.694 1.00 81.62 281 LEU A C 1
ATOM 2147 O O . LEU A 1 281 ? 35.663 5.168 -12.505 1.00 81.62 281 LEU A O 1
ATOM 2151 N N . ALA A 1 282 ? 34.453 5.718 -10.699 1.00 81.94 282 ALA A N 1
ATOM 2152 C CA . ALA A 1 282 ? 35.103 7.011 -10.489 1.00 81.94 282 ALA A CA 1
ATOM 2153 C C . ALA A 1 282 ? 36.621 6.866 -10.303 1.00 81.94 282 ALA A C 1
ATOM 2155 O O . ALA A 1 282 ? 37.385 7.531 -10.996 1.00 81.94 282 ALA A O 1
ATOM 2156 N N . ALA A 1 283 ? 37.055 5.941 -9.442 1.00 80.50 283 ALA A N 1
ATOM 2157 C CA . ALA A 1 283 ? 38.466 5.667 -9.188 1.00 80.50 283 ALA A CA 1
ATOM 2158 C C . ALA A 1 283 ? 39.192 5.128 -10.431 1.00 80.50 283 ALA A C 1
ATOM 2160 O O . ALA A 1 283 ? 40.325 5.521 -10.704 1.00 80.50 283 ALA A O 1
ATOM 2161 N N . GLY A 1 284 ? 38.537 4.258 -11.206 1.00 81.25 284 GLY A N 1
ATOM 2162 C CA . GLY A 1 284 ? 39.056 3.765 -12.479 1.00 81.25 284 GLY A CA 1
ATOM 2163 C C . GLY A 1 284 ? 39.264 4.901 -13.478 1.00 81.25 284 GLY A C 1
ATOM 2164 O O . GLY A 1 284 ? 40.318 4.986 -14.097 1.00 81.25 284 GLY A O 1
ATOM 2165 N N . MET A 1 285 ? 38.300 5.818 -13.586 1.00 79.88 285 MET A N 1
ATOM 2166 C CA . MET A 1 285 ? 38.414 6.999 -14.444 1.00 79.88 285 MET A CA 1
ATOM 2167 C C . MET A 1 285 ? 39.519 7.958 -13.981 1.00 79.88 285 MET A C 1
ATOM 2169 O O . MET A 1 285 ? 40.259 8.460 -14.821 1.00 79.88 285 MET A O 1
ATOM 2173 N N . ASP A 1 286 ? 39.667 8.175 -12.671 1.00 79.31 286 ASP A N 1
ATOM 2174 C CA . ASP A 1 286 ? 40.727 9.009 -12.085 1.00 79.31 286 ASP A CA 1
ATOM 2175 C C . ASP A 1 286 ? 42.136 8.449 -12.325 1.00 79.31 286 ASP A C 1
ATOM 2177 O O . ASP A 1 286 ? 43.081 9.197 -12.581 1.00 79.31 286 ASP A O 1
ATOM 2181 N N . GLY A 1 287 ? 42.289 7.125 -12.252 1.00 74.50 287 GLY A N 1
ATOM 2182 C CA . GLY A 1 287 ? 43.574 6.464 -12.467 1.00 74.50 287 GLY A CA 1
ATOM 2183 C C . GLY A 1 287 ? 44.078 6.591 -13.906 1.00 74.50 287 GLY A C 1
ATOM 2184 O O . GLY A 1 287 ? 45.278 6.763 -14.119 1.00 74.50 287 GLY A O 1
ATOM 2185 N N . ILE A 1 288 ? 43.164 6.571 -14.883 1.00 77.81 288 ILE A N 1
ATOM 2186 C CA . ILE A 1 288 ? 43.495 6.535 -16.316 1.00 77.81 288 ILE A CA 1
ATOM 2187 C C . ILE A 1 288 ? 44.295 7.764 -16.761 1.00 77.81 288 ILE A C 1
ATOM 2189 O O . ILE A 1 288 ? 45.190 7.628 -17.597 1.00 77.81 288 ILE A O 1
ATOM 2193 N N . TRP A 1 289 ? 44.030 8.944 -16.188 1.00 68.75 289 TRP A N 1
ATOM 2194 C CA . TRP A 1 289 ? 44.665 10.209 -16.592 1.00 68.75 289 TRP A CA 1
ATOM 2195 C C . TRP A 1 289 ? 46.193 10.216 -16.485 1.00 68.75 289 TRP A C 1
ATOM 2197 O O . TRP A 1 289 ? 46.841 11.038 -17.127 1.00 68.75 289 TRP A O 1
ATOM 2207 N N . PHE A 1 290 ? 46.766 9.341 -15.658 1.00 72.06 290 PHE A N 1
ATOM 2208 C CA . PHE A 1 290 ? 48.192 9.341 -15.321 1.00 72.06 290 PHE A CA 1
ATOM 2209 C C . PHE A 1 290 ? 48.939 8.109 -15.850 1.00 72.06 290 PHE A C 1
ATOM 2211 O O . PHE A 1 290 ? 50.073 7.852 -15.443 1.00 72.06 290 PHE A O 1
ATOM 2218 N N . THR A 1 291 ? 48.305 7.334 -16.730 1.00 76.12 291 THR A N 1
ATOM 2219 C CA . THR A 1 291 ? 48.847 6.078 -17.268 1.00 76.12 291 THR A CA 1
ATOM 2220 C C . THR A 1 291 ? 49.668 6.314 -18.536 1.00 76.12 291 THR A C 1
ATOM 2222 O O . THR A 1 291 ? 49.527 7.335 -19.204 1.00 76.12 291 THR A O 1
ATOM 2225 N N . GLU A 1 292 ? 50.546 5.368 -18.888 1.00 76.56 292 GLU A N 1
ATOM 2226 C CA . GLU A 1 292 ? 51.367 5.466 -20.109 1.00 76.56 292 GLU A CA 1
ATOM 2227 C C . GLU A 1 292 ? 50.542 5.281 -21.402 1.00 76.56 292 GLU A C 1
ATOM 2229 O O . GLU A 1 292 ? 50.983 5.699 -22.473 1.00 76.56 292 GLU A O 1
ATOM 2234 N N . ALA A 1 293 ? 49.354 4.664 -21.317 1.00 79.31 293 ALA A N 1
ATOM 2235 C CA . ALA A 1 293 ? 48.478 4.355 -22.451 1.00 79.31 293 ALA A CA 1
ATOM 2236 C C . ALA A 1 293 ? 46.986 4.612 -22.123 1.00 79.31 293 ALA A C 1
ATOM 2238 O O . ALA A 1 293 ? 46.182 3.671 -22.115 1.00 79.31 293 ALA A O 1
ATOM 2239 N N . PRO A 1 294 ? 46.586 5.878 -21.896 1.00 75.06 294 PRO A N 1
ATOM 2240 C CA . PRO A 1 294 ? 45.245 6.225 -21.417 1.00 75.06 294 PRO A CA 1
ATOM 2241 C C . PRO A 1 294 ? 44.130 5.779 -22.376 1.00 75.06 294 PRO A C 1
ATOM 2243 O O . PRO A 1 294 ? 43.057 5.372 -21.934 1.00 75.06 294 PRO A O 1
ATOM 2246 N N . ASP A 1 295 ? 44.398 5.763 -23.685 1.00 75.88 295 ASP A N 1
ATOM 2247 C CA . ASP A 1 295 ? 43.477 5.272 -24.717 1.00 75.88 295 ASP A CA 1
ATOM 2248 C C . ASP A 1 295 ? 43.128 3.781 -24.546 1.00 75.88 295 ASP A C 1
ATOM 2250 O O . ASP A 1 295 ? 41.967 3.387 -24.693 1.00 75.88 295 ASP A O 1
ATOM 2254 N N . GLN A 1 296 ? 44.118 2.941 -24.218 1.00 79.88 296 GLN A N 1
ATOM 2255 C CA . GLN A 1 296 ? 43.920 1.498 -24.039 1.00 79.88 296 GLN A CA 1
ATOM 2256 C C . GLN A 1 296 ? 43.216 1.189 -22.719 1.00 79.88 296 GLN A C 1
ATOM 2258 O O . GLN A 1 296 ? 42.311 0.354 -22.689 1.00 79.88 296 GLN A O 1
ATOM 2263 N N . GLU A 1 297 ? 43.599 1.873 -21.641 1.00 82.81 297 GLU A N 1
ATOM 2264 C CA . GLU A 1 297 ? 42.981 1.675 -20.330 1.00 82.81 297 GLU A CA 1
ATOM 2265 C C . GLU A 1 297 ? 41.537 2.180 -20.293 1.00 82.81 297 GLU A C 1
ATOM 2267 O O . GLU A 1 297 ? 40.665 1.501 -19.748 1.00 82.81 297 GLU A O 1
ATOM 2272 N N . LEU A 1 298 ? 41.236 3.300 -20.958 1.00 79.19 298 LEU A N 1
ATOM 2273 C CA . LEU A 1 298 ? 39.860 3.771 -21.091 1.00 79.19 298 LEU A CA 1
ATOM 2274 C C . LEU A 1 298 ? 39.001 2.808 -21.912 1.00 79.19 298 LEU A C 1
ATOM 2276 O O . LEU A 1 298 ? 37.855 2.541 -21.545 1.00 79.19 298 LEU A O 1
ATOM 2280 N N . ALA A 1 299 ? 39.540 2.256 -23.002 1.00 77.50 299 ALA A N 1
ATOM 2281 C CA . ALA A 1 299 ? 38.839 1.240 -23.776 1.00 77.50 299 ALA A CA 1
ATOM 2282 C C . ALA A 1 299 ? 38.575 -0.024 -22.936 1.00 77.50 299 ALA A C 1
ATOM 2284 O O . ALA A 1 299 ? 37.473 -0.569 -22.983 1.00 77.50 299 ALA A O 1
ATOM 2285 N N . ALA A 1 300 ? 39.544 -0.459 -22.125 1.00 82.31 300 ALA A N 1
ATOM 2286 C CA . ALA A 1 300 ? 39.390 -1.599 -21.223 1.00 82.31 300 ALA A CA 1
ATOM 2287 C C . ALA A 1 300 ? 38.344 -1.344 -20.121 1.00 82.31 300 ALA A C 1
ATOM 2289 O O . ALA A 1 300 ? 37.512 -2.217 -19.851 1.00 82.31 300 ALA A O 1
ATOM 2290 N N . LEU A 1 301 ? 38.333 -0.148 -19.523 1.00 83.00 301 LEU A N 1
ATOM 2291 C CA . LEU A 1 301 ? 37.333 0.247 -18.529 1.00 83.00 301 LEU A CA 1
ATOM 2292 C C . LEU A 1 301 ? 35.932 0.313 -19.145 1.00 83.00 301 LEU A C 1
ATOM 2294 O O . LEU A 1 301 ? 34.988 -0.237 -18.587 1.00 83.00 301 LEU A O 1
ATOM 2298 N N . ALA A 1 302 ? 35.797 0.911 -20.330 1.00 78.75 302 ALA A N 1
ATOM 2299 C CA . ALA A 1 302 ? 34.528 0.962 -21.047 1.00 78.75 302 ALA A CA 1
ATOM 2300 C C . ALA A 1 302 ? 33.995 -0.438 -21.387 1.00 78.75 302 ALA A C 1
ATOM 2302 O O . ALA A 1 302 ? 32.807 -0.693 -21.215 1.00 78.75 302 ALA A O 1
ATOM 2303 N N . ILE A 1 303 ? 34.862 -1.371 -21.798 1.00 78.69 303 ILE A N 1
ATOM 2304 C CA . ILE A 1 303 ? 34.480 -2.775 -22.016 1.00 78.69 303 ILE A CA 1
ATOM 2305 C C . ILE A 1 303 ? 34.012 -3.424 -20.707 1.00 78.69 303 ILE A C 1
ATOM 2307 O O . ILE A 1 303 ? 32.971 -4.079 -20.697 1.00 78.69 303 ILE A O 1
ATOM 2311 N N . THR A 1 304 ? 34.750 -3.220 -19.613 1.00 79.62 304 THR A N 1
ATOM 2312 C CA . THR A 1 304 ? 34.422 -3.776 -18.288 1.00 79.62 304 THR A CA 1
ATOM 2313 C C . THR A 1 304 ? 33.056 -3.288 -17.799 1.00 79.62 304 THR A C 1
ATOM 2315 O O . THR A 1 304 ? 32.237 -4.083 -17.346 1.00 79.62 304 THR A O 1
ATOM 2318 N N . GLU A 1 305 ? 32.761 -2.003 -17.987 1.00 77.44 305 GLU A N 1
ATOM 2319 C CA . GLU A 1 305 ? 31.481 -1.386 -17.617 1.00 77.44 305 GLU A CA 1
ATOM 2320 C C . GLU A 1 305 ? 30.378 -1.574 -18.673 1.00 77.44 305 GLU A C 1
ATOM 2322 O O . GLU A 1 305 ? 29.293 -1.007 -18.552 1.00 77.44 305 GLU A O 1
ATOM 2327 N N . SER A 1 306 ? 30.631 -2.355 -19.731 1.00 75.44 306 SER A N 1
ATOM 2328 C CA . SER A 1 306 ? 29.699 -2.551 -20.853 1.00 75.44 306 SER A CA 1
ATOM 2329 C C . SER A 1 306 ? 29.234 -1.241 -21.515 1.00 75.44 306 SER A C 1
ATOM 2331 O O . SER A 1 306 ? 28.132 -1.158 -22.066 1.00 75.44 306 SER A O 1
ATOM 2333 N N . VAL A 1 307 ? 30.081 -0.210 -21.492 1.00 78.25 307 VAL A N 1
ATOM 2334 C CA . VAL A 1 307 ? 29.850 1.084 -22.133 1.00 78.25 307 VAL A CA 1
ATOM 2335 C C . VAL A 1 307 ? 30.363 1.040 -23.577 1.00 78.25 307 VAL A C 1
ATOM 2337 O O . VAL A 1 307 ? 31.525 0.711 -23.820 1.00 78.25 307 VAL A O 1
ATOM 2340 N N . PRO A 1 308 ? 29.537 1.403 -24.574 1.00 77.69 308 PRO A N 1
ATOM 2341 C CA . PRO A 1 308 ? 29.975 1.424 -25.963 1.00 77.69 308 PRO A CA 1
ATOM 2342 C C . PRO A 1 308 ? 31.116 2.419 -26.221 1.00 77.69 308 PRO A C 1
ATOM 2344 O O . PRO A 1 308 ? 30.958 3.632 -26.042 1.00 77.69 308 PRO A O 1
ATOM 2347 N N . VAL A 1 309 ? 32.244 1.901 -26.715 1.00 74.69 309 VAL A N 1
ATOM 2348 C CA . VAL A 1 309 ? 33.424 2.696 -27.105 1.00 74.69 309 VAL A CA 1
ATOM 2349 C C . VAL A 1 309 ? 33.291 3.332 -28.489 1.00 74.69 309 VAL A C 1
ATOM 2351 O O . VAL A 1 309 ? 33.775 4.437 -28.701 1.00 74.69 309 VAL A O 1
ATOM 2354 N N . ASP A 1 310 ? 32.575 2.681 -29.411 1.00 79.62 310 ASP A N 1
ATOM 2355 C CA . ASP A 1 310 ? 32.397 3.155 -30.788 1.00 79.62 310 ASP A CA 1
ATOM 2356 C C . ASP A 1 310 ? 31.676 4.518 -30.804 1.00 79.62 310 ASP A C 1
ATOM 2358 O O . ASP A 1 310 ? 30.506 4.591 -30.405 1.00 79.62 310 ASP A O 1
ATOM 2362 N N . PRO A 1 311 ? 32.311 5.618 -31.256 1.00 75.50 311 PRO A N 1
ATOM 2363 C CA . PRO A 1 311 ? 31.676 6.933 -31.312 1.00 75.50 311 PRO A CA 1
ATOM 2364 C C . PRO A 1 311 ? 30.425 6.947 -32.193 1.00 75.50 311 PRO A C 1
ATOM 2366 O O . PRO A 1 311 ? 29.557 7.789 -31.968 1.00 75.50 311 PRO A O 1
ATOM 2369 N N . CYS A 1 312 ? 30.307 6.000 -33.130 1.00 83.00 312 CYS A N 1
ATOM 2370 C CA . CYS A 1 312 ? 29.153 5.823 -33.997 1.00 83.00 312 CYS A CA 1
ATOM 2371 C C . CYS A 1 312 ? 28.057 4.922 -33.406 1.00 83.00 312 CYS A C 1
ATOM 2373 O O . CYS A 1 312 ? 27.094 4.590 -34.097 1.00 83.00 312 CYS A O 1
ATOM 2375 N N . PHE A 1 313 ? 28.188 4.504 -32.143 1.00 88.00 313 PHE A N 1
ATOM 2376 C CA . PHE A 1 313 ? 27.225 3.619 -31.500 1.00 88.00 313 PHE A CA 1
ATOM 2377 C C . PHE A 1 313 ? 25.811 4.214 -31.505 1.00 88.00 313 PHE A C 1
ATOM 2379 O O . PHE A 1 313 ? 25.511 5.167 -30.782 1.00 88.00 313 PHE A O 1
ATOM 2386 N N . ASP A 1 314 ? 24.937 3.575 -32.276 1.00 92.06 314 ASP A N 1
ATOM 2387 C CA . ASP A 1 314 ? 23.494 3.770 -32.282 1.00 92.06 314 ASP A CA 1
ATOM 2388 C C . ASP A 1 314 ? 22.812 2.528 -31.690 1.00 92.06 314 ASP A C 1
ATOM 2390 O O . ASP A 1 314 ? 23.138 1.383 -32.030 1.00 92.06 314 ASP A O 1
ATOM 2394 N N . ARG A 1 315 ? 21.870 2.744 -30.768 1.00 93.44 315 ARG A N 1
ATOM 2395 C CA . ARG A 1 315 ? 21.230 1.659 -30.018 1.00 93.44 315 ARG A CA 1
ATOM 2396 C C . ARG A 1 315 ? 20.363 0.780 -30.922 1.00 93.44 315 ARG A C 1
ATOM 2398 O O . ARG A 1 315 ? 20.368 -0.438 -30.751 1.00 93.44 315 ARG A O 1
ATOM 2405 N N . LEU A 1 316 ? 19.668 1.364 -31.902 1.00 96.06 316 LEU A N 1
ATOM 2406 C CA . LEU A 1 316 ? 18.837 0.616 -32.849 1.00 96.06 316 LEU A CA 1
ATOM 2407 C C . LEU A 1 316 ? 19.698 -0.262 -33.762 1.00 96.06 316 LEU A C 1
ATOM 2409 O O . LEU A 1 316 ? 19.386 -1.438 -33.963 1.00 96.06 316 LEU A O 1
ATOM 2413 N N . ASP A 1 317 ? 20.808 0.271 -34.270 1.00 94.44 317 ASP A N 1
ATOM 2414 C CA . ASP A 1 317 ? 21.731 -0.513 -35.095 1.00 94.44 317 ASP A CA 1
ATOM 2415 C C . ASP A 1 317 ? 22.397 -1.633 -34.280 1.00 94.44 317 ASP A C 1
ATOM 2417 O O . ASP A 1 317 ? 22.550 -2.753 -34.773 1.00 94.44 317 ASP A O 1
ATOM 2421 N N . SER A 1 318 ? 22.723 -1.375 -33.008 1.00 92.94 318 SER A N 1
ATOM 2422 C CA . SER A 1 318 ? 23.217 -2.394 -32.075 1.00 92.94 318 SER A CA 1
ATOM 2423 C C . SER A 1 318 ? 22.202 -3.525 -31.861 1.00 92.94 318 SER A C 1
ATOM 2425 O O . SER A 1 318 ? 22.567 -4.696 -31.992 1.00 92.94 318 SER A O 1
ATOM 2427 N N . ILE A 1 319 ? 20.924 -3.199 -31.604 1.00 96.06 319 ILE A N 1
ATOM 2428 C CA . ILE A 1 319 ? 19.809 -4.163 -31.503 1.00 96.06 319 ILE A CA 1
ATOM 2429 C C . ILE A 1 319 ? 19.738 -5.045 -32.755 1.00 96.06 319 ILE A C 1
ATOM 2431 O O . ILE A 1 319 ? 19.748 -6.275 -32.653 1.00 96.06 319 ILE A O 1
ATOM 2435 N N . ARG A 1 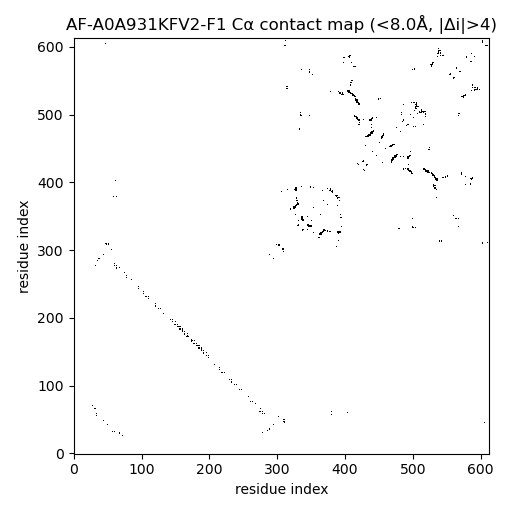320 ? 19.713 -4.425 -33.941 1.00 96.44 320 ARG A N 1
ATOM 2436 C CA . ARG A 1 320 ? 19.623 -5.137 -35.224 1.00 96.44 320 ARG A CA 1
ATOM 2437 C C . ARG A 1 320 ? 20.829 -6.044 -35.453 1.00 96.44 320 ARG A C 1
ATOM 2439 O O . ARG A 1 320 ? 20.656 -7.200 -35.827 1.00 96.44 320 ARG A O 1
ATOM 2446 N N . ARG A 1 321 ? 22.041 -5.558 -35.170 1.00 94.81 321 ARG A N 1
ATOM 2447 C CA . ARG A 1 321 ? 23.288 -6.320 -35.342 1.00 94.81 321 ARG A CA 1
ATOM 2448 C C . ARG A 1 321 ? 23.351 -7.549 -34.439 1.00 94.81 321 ARG A C 1
ATOM 2450 O O . ARG A 1 321 ? 23.780 -8.604 -34.893 1.00 94.81 321 ARG A O 1
ATOM 2457 N N . ARG A 1 322 ? 22.928 -7.435 -33.174 1.00 94.62 322 ARG A N 1
ATOM 2458 C CA . ARG A 1 322 ? 22.918 -8.582 -32.245 1.00 94.62 322 ARG A CA 1
ATOM 2459 C C . ARG A 1 322 ? 21.710 -9.506 -32.406 1.00 94.62 322 ARG A C 1
ATOM 2461 O O . ARG A 1 322 ? 21.672 -10.550 -31.759 1.00 94.62 322 ARG A O 1
ATOM 2468 N N . GLY A 1 323 ? 20.713 -9.111 -33.200 1.00 97.00 323 GLY A N 1
ATOM 2469 C CA . GLY A 1 323 ? 19.514 -9.904 -33.477 1.00 97.00 323 GLY A CA 1
ATOM 2470 C C . GLY A 1 323 ? 18.565 -10.077 -32.288 1.00 97.00 323 GLY A C 1
ATOM 2471 O O . GLY A 1 323 ? 17.737 -10.986 -32.307 1.00 97.00 323 GLY A O 1
ATOM 2472 N N . ARG A 1 324 ? 18.663 -9.237 -31.250 1.00 97.00 324 ARG A N 1
ATOM 2473 C CA . ARG A 1 324 ? 17.773 -9.270 -30.076 1.00 97.00 324 ARG A CA 1
ATOM 2474 C C . ARG A 1 324 ? 17.603 -7.885 -29.453 1.00 97.00 324 ARG A C 1
ATOM 2476 O O . ARG A 1 324 ? 18.536 -7.092 -29.513 1.00 97.00 324 ARG A O 1
ATOM 2483 N N . ILE A 1 325 ? 16.459 -7.622 -28.827 1.00 97.69 325 ILE A N 1
ATOM 2484 C CA . ILE A 1 325 ? 16.180 -6.439 -27.998 1.00 97.69 325 ILE A CA 1
ATOM 2485 C C . ILE A 1 325 ? 16.010 -6.860 -26.534 1.00 97.69 325 ILE A C 1
ATOM 2487 O O . ILE A 1 325 ? 15.419 -7.902 -26.270 1.00 97.69 325 ILE A O 1
ATOM 2491 N N . ARG A 1 326 ? 16.542 -6.069 -25.599 1.00 96.38 326 ARG A N 1
ATOM 2492 C CA . ARG A 1 326 ? 16.425 -6.260 -24.149 1.00 96.38 326 ARG A CA 1
ATOM 2493 C C . ARG A 1 326 ? 15.449 -5.245 -23.576 1.00 96.38 326 ARG A C 1
ATOM 2495 O O . ARG A 1 326 ? 15.655 -4.039 -23.717 1.00 96.38 326 ARG A O 1
ATOM 2502 N N . ILE A 1 327 ? 14.409 -5.737 -22.923 1.00 97.44 327 ILE A N 1
ATOM 2503 C CA . ILE A 1 327 ? 13.293 -4.935 -22.429 1.00 97.44 327 ILE A CA 1
ATOM 2504 C C . ILE A 1 327 ? 13.206 -5.109 -20.919 1.00 97.44 327 ILE A C 1
ATOM 2506 O O . ILE A 1 327 ? 13.001 -6.223 -20.443 1.00 97.44 327 ILE A O 1
ATOM 2510 N N . ALA A 1 328 ? 13.372 -4.014 -20.179 1.00 96.00 328 ALA A N 1
ATOM 2511 C CA . ALA A 1 328 ? 13.154 -3.995 -18.736 1.00 96.00 328 ALA A CA 1
ATOM 2512 C C . ALA A 1 328 ? 11.659 -4.147 -18.426 1.00 96.00 328 ALA A C 1
ATOM 2514 O O . ALA A 1 328 ? 10.849 -3.395 -18.986 1.00 96.00 328 ALA A O 1
ATOM 2515 N N . ILE A 1 329 ? 11.311 -5.109 -17.562 1.00 94.69 329 ILE A N 1
ATOM 2516 C CA . ILE A 1 329 ? 9.918 -5.444 -17.247 1.00 94.69 329 ILE A CA 1
ATOM 2517 C C . ILE A 1 329 ? 9.715 -5.972 -15.817 1.00 94.69 329 ILE A C 1
ATOM 2519 O O . ILE A 1 329 ? 10.539 -6.721 -15.303 1.00 94.69 329 ILE A O 1
ATOM 2523 N N . GLU A 1 330 ? 8.595 -5.612 -15.192 1.00 90.44 330 GLU A N 1
ATOM 2524 C CA . GLU A 1 330 ? 8.128 -6.142 -13.904 1.00 90.44 330 GLU A CA 1
ATOM 2525 C C . GLU A 1 330 ? 7.435 -7.498 -14.118 1.00 90.44 330 GLU A C 1
ATOM 2527 O O . GLU A 1 330 ? 6.441 -7.546 -14.843 1.00 90.44 330 GLU A O 1
ATOM 2532 N N . PRO A 1 331 ? 7.914 -8.610 -13.535 1.00 91.81 331 PRO A N 1
ATOM 2533 C CA . PRO A 1 331 ? 7.330 -9.934 -13.756 1.00 91.81 331 PRO A CA 1
ATOM 2534 C C . PRO A 1 331 ? 6.067 -10.250 -12.935 1.00 91.81 331 PRO A C 1
ATOM 2536 O O . PRO A 1 331 ? 5.520 -11.345 -13.106 1.00 91.81 331 PRO A O 1
ATOM 2539 N N . ASP A 1 332 ? 5.594 -9.369 -12.049 1.00 88.50 332 ASP A N 1
ATOM 2540 C CA . ASP A 1 332 ? 4.444 -9.645 -11.178 1.00 88.50 332 ASP A CA 1
ATOM 2541 C C . ASP A 1 332 ? 3.193 -8.783 -11.400 1.00 88.50 332 ASP A C 1
ATOM 2543 O O . ASP A 1 332 ? 2.177 -9.003 -10.731 1.00 88.50 332 ASP A O 1
ATOM 2547 N N . PHE A 1 333 ? 3.164 -7.915 -12.416 1.00 90.19 333 PHE A N 1
ATOM 2548 C CA . PHE A 1 333 ? 1.935 -7.214 -12.798 1.00 90.19 333 PHE A CA 1
ATOM 2549 C C . PHE A 1 333 ? 0.942 -8.133 -13.514 1.00 90.19 333 PHE A C 1
ATOM 2551 O O . PHE A 1 333 ? 0.929 -8.271 -14.742 1.00 90.19 333 PHE A O 1
ATOM 2558 N N . LYS A 1 334 ? 0.049 -8.753 -12.738 1.00 92.06 334 LYS A N 1
ATOM 2559 C CA . LYS A 1 334 ? -0.993 -9.647 -13.263 1.00 92.06 334 LYS A CA 1
ATOM 2560 C C . LYS A 1 334 ? -1.849 -8.906 -14.294 1.00 92.06 334 LYS A C 1
ATOM 2562 O O . LYS A 1 334 ? -2.466 -7.913 -13.968 1.00 92.06 334 LYS A O 1
ATOM 2567 N N . GLY A 1 335 ? -1.880 -9.379 -15.537 1.00 92.00 335 GLY A N 1
ATOM 2568 C CA . GLY A 1 335 ? -2.570 -8.731 -16.663 1.00 92.00 335 GLY A CA 1
ATOM 2569 C C . GLY A 1 335 ? -1.684 -7.880 -17.588 1.00 92.00 335 GLY A C 1
ATOM 2570 O O . GLY A 1 335 ? -1.999 -7.770 -18.770 1.00 92.00 335 GLY A O 1
ATOM 2571 N N . LEU A 1 336 ? -0.549 -7.356 -17.114 1.00 94.25 336 LEU A N 1
ATOM 2572 C CA . LEU A 1 336 ? 0.379 -6.538 -17.918 1.00 94.25 336 LEU A CA 1
ATOM 2573 C C . LEU A 1 336 ? 1.657 -7.308 -18.264 1.00 94.25 336 LEU A C 1
ATOM 2575 O O . LEU A 1 336 ? 2.022 -7.423 -19.433 1.00 94.25 336 LEU A O 1
ATOM 2579 N N . SER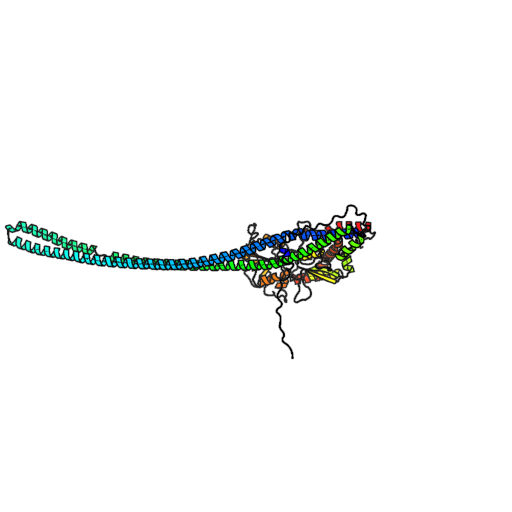 A 1 337 ? 2.279 -7.920 -17.263 1.00 94.19 337 SER A N 1
ATOM 2580 C CA . SER A 1 337 ? 3.519 -8.674 -17.403 1.00 94.19 337 SER A CA 1
ATOM 2581 C C . SER A 1 337 ? 3.663 -9.637 -16.233 1.00 94.19 337 SER A C 1
ATOM 2583 O O . SER A 1 337 ? 4.028 -9.262 -15.124 1.00 94.19 337 SER A O 1
ATOM 2585 N N . PHE A 1 338 ? 3.296 -10.899 -16.457 1.00 92.31 338 PHE A N 1
ATOM 2586 C CA . PHE A 1 338 ? 3.315 -11.896 -15.397 1.00 92.31 338 PHE A CA 1
ATOM 2587 C C . PHE A 1 338 ? 3.523 -13.325 -15.869 1.00 92.31 338 PHE A C 1
ATOM 2589 O O . PHE A 1 338 ? 3.285 -13.671 -17.030 1.00 92.31 338 PHE A O 1
ATOM 2596 N N . ARG A 1 339 ? 3.934 -14.174 -14.925 1.00 88.00 339 ARG A N 1
ATOM 2597 C CA . ARG A 1 339 ? 4.005 -15.627 -15.089 1.00 88.00 339 ARG A CA 1
ATOM 2598 C C . ARG A 1 339 ? 2.978 -16.362 -14.252 1.00 88.00 339 ARG A C 1
ATOM 2600 O O . ARG A 1 339 ? 2.498 -15.870 -13.230 1.00 88.00 339 ARG A O 1
ATOM 2607 N N . ARG A 1 340 ? 2.719 -17.595 -14.673 1.00 76.44 340 ARG A N 1
ATOM 2608 C CA . ARG A 1 340 ? 2.042 -18.608 -13.878 1.00 76.44 340 ARG A CA 1
ATOM 2609 C C . ARG A 1 340 ? 2.885 -19.882 -13.888 1.00 76.44 340 ARG A C 1
ATOM 2611 O O . ARG A 1 340 ? 3.253 -20.347 -14.958 1.00 76.44 340 ARG A O 1
ATOM 2618 N N . ASP A 1 341 ? 3.184 -20.438 -12.718 1.00 67.81 341 ASP A N 1
ATOM 2619 C CA . ASP A 1 341 ? 3.798 -21.768 -12.566 1.00 67.81 341 ASP A CA 1
ATOM 2620 C C . ASP A 1 341 ? 5.098 -21.976 -13.386 1.00 67.81 341 ASP A C 1
ATOM 2622 O O . ASP A 1 341 ? 5.354 -23.058 -13.910 1.00 67.81 341 ASP A O 1
ATOM 2626 N N . GLY A 1 342 ? 5.917 -20.926 -13.538 1.00 66.19 342 GLY A N 1
ATOM 2627 C CA . GLY A 1 342 ? 7.170 -20.975 -14.310 1.00 66.19 342 GLY A CA 1
ATOM 2628 C C . GLY A 1 342 ? 7.011 -20.903 -15.838 1.00 66.19 342 GLY A C 1
ATOM 2629 O O . GLY A 1 342 ? 7.985 -21.121 -16.556 1.00 66.19 342 GLY A O 1
ATOM 2630 N N . SER A 1 343 ? 5.812 -20.593 -16.349 1.00 77.50 343 SER A N 1
ATOM 2631 C CA . SER A 1 343 ? 5.549 -20.382 -17.781 1.00 77.50 343 SER A CA 1
ATOM 2632 C C . SER A 1 343 ? 6.307 -19.181 -18.364 1.00 77.50 343 SER A C 1
ATOM 2634 O O . SER A 1 343 ? 6.860 -18.355 -17.640 1.00 77.50 343 SER A O 1
ATOM 2636 N N . GLU A 1 344 ? 6.270 -19.007 -19.689 1.00 89.19 344 GLU A N 1
ATOM 2637 C CA . GLU A 1 344 ? 6.696 -17.742 -20.299 1.00 89.19 344 GLU A CA 1
ATOM 2638 C C . GLU A 1 344 ? 5.884 -16.549 -19.766 1.00 89.19 344 GLU A C 1
ATOM 2640 O O . GLU A 1 344 ? 4.717 -16.697 -19.379 1.00 89.19 344 GLU A O 1
ATOM 2645 N N . LEU A 1 345 ? 6.502 -15.362 -19.791 1.00 92.94 345 LEU A N 1
ATOM 2646 C CA . LEU A 1 345 ? 5.821 -14.096 -19.529 1.00 92.94 345 LEU A CA 1
ATOM 2647 C C . LEU A 1 345 ? 4.642 -13.912 -20.495 1.00 92.94 345 LEU A C 1
ATOM 2649 O O . LEU A 1 345 ? 4.725 -14.237 -21.689 1.00 92.94 345 LEU A O 1
ATOM 2653 N N . ARG A 1 346 ? 3.545 -13.371 -19.968 1.00 93.00 346 ARG A N 1
ATOM 2654 C CA . ARG A 1 346 ? 2.334 -12.990 -20.704 1.00 93.00 346 ARG A CA 1
ATOM 2655 C C . ARG A 1 346 ? 1.726 -11.722 -20.108 1.00 93.00 346 ARG A C 1
ATOM 2657 O O . ARG A 1 346 ? 1.982 -11.407 -18.950 1.00 93.00 346 ARG A O 1
ATOM 2664 N N . GLY A 1 347 ? 0.894 -11.040 -20.882 1.00 94.88 347 GLY A N 1
ATOM 2665 C CA . GLY A 1 347 ? 0.226 -9.809 -20.467 1.00 94.88 347 GLY A CA 1
ATOM 2666 C C . GLY A 1 347 ? 0.261 -8.758 -21.571 1.00 94.88 347 GLY A C 1
ATOM 2667 O O . GLY A 1 347 ? 0.889 -8.971 -22.610 1.00 94.88 347 GLY A O 1
ATOM 2668 N N . LEU A 1 348 ? -0.417 -7.636 -21.342 1.00 96.56 348 LEU A N 1
ATOM 2669 C CA . LEU A 1 348 ? -0.506 -6.539 -22.304 1.00 96.56 348 LEU A CA 1
ATOM 2670 C C . LEU A 1 348 ? 0.874 -6.011 -22.729 1.00 96.56 348 LEU A C 1
ATOM 2672 O O . LEU A 1 348 ? 1.164 -5.941 -23.922 1.00 96.56 348 LEU A O 1
ATOM 2676 N N . ASP A 1 349 ? 1.748 -5.701 -21.774 1.00 97.62 349 ASP A N 1
ATOM 2677 C CA . ASP A 1 349 ? 3.077 -5.141 -22.051 1.00 97.62 349 ASP A CA 1
ATOM 2678 C C . ASP A 1 349 ? 3.946 -6.144 -22.802 1.00 97.62 349 ASP A C 1
ATOM 2680 O O . ASP A 1 349 ? 4.675 -5.793 -23.729 1.00 97.62 349 ASP A O 1
ATOM 2684 N N . VAL A 1 350 ? 3.806 -7.424 -22.455 1.00 97.25 350 VAL A N 1
ATOM 2685 C CA . VAL A 1 350 ? 4.500 -8.526 -23.122 1.00 97.25 350 VAL A CA 1
ATOM 2686 C C . VAL A 1 350 ? 4.040 -8.674 -24.576 1.00 97.25 350 VAL A C 1
ATOM 2688 O O . VAL A 1 350 ? 4.871 -8.917 -25.454 1.00 97.25 350 VAL A O 1
ATOM 2691 N N . ASP A 1 351 ? 2.742 -8.523 -24.853 1.00 97.31 351 ASP A N 1
ATOM 2692 C CA . ASP A 1 351 ? 2.192 -8.585 -26.211 1.00 97.31 351 ASP A CA 1
ATOM 2693 C C . ASP A 1 351 ? 2.726 -7.434 -27.076 1.00 97.31 351 ASP A C 1
ATOM 2695 O O . ASP A 1 351 ? 3.185 -7.668 -28.199 1.00 97.31 351 ASP A O 1
ATOM 2699 N N . TYR A 1 352 ? 2.741 -6.210 -26.538 1.00 98.06 352 TYR A N 1
ATOM 2700 C CA . TYR A 1 352 ? 3.329 -5.042 -27.200 1.00 98.06 352 TYR A CA 1
ATOM 2701 C C . TYR A 1 352 ? 4.834 -5.217 -27.442 1.00 98.06 352 TYR A C 1
ATOM 2703 O O . TYR A 1 352 ? 5.304 -5.038 -28.567 1.00 98.06 352 TYR A O 1
ATOM 2711 N N . ALA A 1 353 ? 5.582 -5.638 -26.421 1.00 97.88 353 ALA A N 1
ATOM 2712 C CA . ALA A 1 353 ? 7.020 -5.870 -26.496 1.00 97.88 353 ALA A CA 1
ATOM 2713 C C . ALA A 1 353 ? 7.385 -6.928 -27.552 1.00 97.88 353 ALA A C 1
ATOM 2715 O O . ALA A 1 353 ? 8.263 -6.705 -28.391 1.00 97.88 353 ALA A O 1
ATOM 2716 N N . ARG A 1 354 ? 6.672 -8.064 -27.577 1.00 97.75 354 ARG A N 1
ATOM 2717 C CA . ARG A 1 354 ? 6.871 -9.119 -28.587 1.00 97.75 354 ARG A CA 1
ATOM 2718 C C . ARG A 1 354 ? 6.480 -8.649 -29.989 1.00 97.75 354 ARG A C 1
ATOM 2720 O O . ARG A 1 354 ? 7.173 -8.980 -30.954 1.00 97.75 354 ARG A O 1
ATOM 2727 N N . ALA A 1 355 ? 5.400 -7.876 -30.125 1.00 98.06 355 ALA A N 1
ATOM 2728 C CA . ALA A 1 355 ? 5.000 -7.293 -31.404 1.00 98.06 355 ALA A CA 1
ATOM 2729 C C . ALA A 1 355 ? 6.052 -6.302 -31.930 1.00 98.06 355 ALA A C 1
ATOM 2731 O O . ALA A 1 355 ? 6.364 -6.330 -33.122 1.00 98.06 355 ALA A O 1
ATOM 2732 N N . PHE A 1 356 ? 6.658 -5.500 -31.051 1.00 98.50 356 PHE A N 1
ATOM 2733 C CA . PHE A 1 356 ? 7.742 -4.591 -31.414 1.00 98.50 356 PHE A CA 1
ATOM 2734 C C . PHE A 1 356 ? 9.034 -5.331 -31.785 1.00 98.50 356 PHE A C 1
ATOM 2736 O O . PHE A 1 356 ? 9.650 -5.031 -32.806 1.00 98.50 356 PHE A O 1
ATOM 2743 N N . ALA A 1 357 ? 9.424 -6.362 -31.031 1.00 98.31 357 ALA A N 1
ATOM 2744 C CA . ALA A 1 357 ? 10.572 -7.198 -31.387 1.00 98.31 357 ALA A CA 1
ATOM 2745 C C . ALA A 1 357 ? 10.389 -7.843 -32.776 1.00 98.31 357 ALA A C 1
ATOM 2747 O O . ALA A 1 357 ? 11.305 -7.835 -33.602 1.00 98.31 357 ALA A O 1
ATOM 2748 N N . LYS A 1 358 ? 9.169 -8.308 -33.082 1.00 98.06 358 LYS A N 1
ATOM 2749 C CA . LYS A 1 358 ? 8.804 -8.817 -34.410 1.00 98.06 358 LYS A CA 1
ATOM 2750 C C . LYS A 1 358 ? 8.861 -7.734 -35.491 1.00 98.06 358 LYS A C 1
ATOM 2752 O O . LYS A 1 358 ? 9.353 -8.022 -36.578 1.00 98.06 358 LYS A O 1
ATOM 2757 N N . TRP A 1 359 ? 8.387 -6.519 -35.207 1.00 98.00 359 TRP A N 1
ATOM 2758 C CA . TRP A 1 359 ? 8.497 -5.363 -36.108 1.00 98.00 359 TRP A CA 1
ATOM 2759 C C . TRP A 1 359 ? 9.955 -5.068 -36.481 1.00 98.00 359 TRP A C 1
ATOM 2761 O O . TRP A 1 359 ? 10.269 -4.844 -37.646 1.00 98.00 359 TRP A O 1
ATOM 2771 N N . LEU A 1 360 ? 10.861 -5.158 -35.506 1.00 97.94 360 LEU A N 1
ATOM 2772 C CA . LEU A 1 360 ? 12.298 -4.988 -35.712 1.00 97.94 360 LEU A CA 1
ATOM 2773 C C . LEU A 1 360 ? 12.986 -6.188 -36.388 1.00 97.94 360 LEU A C 1
ATOM 2775 O O . LEU A 1 360 ? 14.125 -6.052 -36.835 1.00 97.94 360 LEU A O 1
ATOM 2779 N N . GLY A 1 361 ? 12.333 -7.353 -36.445 1.00 97.88 361 GLY A N 1
ATOM 2780 C CA . GLY A 1 361 ? 12.923 -8.597 -36.944 1.00 97.88 361 GLY A CA 1
ATOM 2781 C C . GLY A 1 361 ? 13.963 -9.212 -36.000 1.00 97.88 361 GLY A C 1
ATOM 2782 O O . GLY A 1 361 ? 14.893 -9.869 -36.465 1.00 97.88 361 GLY A O 1
ATOM 2783 N N . VAL A 1 362 ? 13.834 -8.991 -34.688 1.00 98.38 362 VAL A N 1
ATOM 2784 C CA . VAL A 1 362 ? 14.790 -9.445 -33.663 1.00 98.38 362 VAL A CA 1
ATOM 2785 C C . VAL A 1 362 ? 14.108 -10.288 -32.581 1.00 98.38 362 VAL A C 1
ATOM 2787 O O . VAL A 1 362 ? 12.891 -10.244 -32.411 1.00 98.38 362 VAL A O 1
ATOM 2790 N N . ALA A 1 363 ? 14.888 -11.061 -31.822 1.00 97.88 363 ALA A N 1
ATOM 2791 C CA . ALA A 1 363 ? 14.387 -11.778 -30.650 1.00 97.88 363 ALA A CA 1
ATOM 2792 C C . ALA A 1 363 ? 14.064 -10.820 -29.486 1.00 97.88 363 ALA A C 1
ATOM 2794 O O . ALA A 1 363 ? 14.710 -9.785 -29.331 1.00 97.88 363 ALA A O 1
ATOM 2795 N N . CYS A 1 364 ? 13.091 -11.180 -28.649 1.00 96.75 364 CYS A N 1
ATOM 2796 C CA . CYS A 1 364 ? 12.717 -10.425 -27.452 1.00 96.75 364 CYS A CA 1
ATOM 2797 C C . CYS A 1 364 ? 13.349 -11.068 -26.208 1.00 96.75 364 CYS A C 1
ATOM 2799 O O . CYS A 1 364 ? 13.100 -12.241 -25.939 1.00 96.75 364 CYS A O 1
ATOM 2801 N N . GLU A 1 365 ? 14.146 -10.310 -25.460 1.00 95.31 365 GLU A N 1
ATOM 2802 C CA . GLU A 1 365 ? 14.769 -10.704 -24.193 1.00 95.31 365 GLU A CA 1
ATOM 2803 C C . GLU A 1 365 ? 14.210 -9.801 -23.083 1.00 95.31 365 GLU A C 1
ATOM 2805 O O . GLU A 1 365 ? 14.274 -8.577 -23.195 1.00 95.31 365 GLU A O 1
ATOM 2810 N N . PHE A 1 366 ? 13.637 -10.384 -22.031 1.00 95.00 366 PHE A N 1
ATOM 2811 C CA . PHE A 1 366 ? 13.112 -9.631 -20.891 1.00 95.00 366 PHE A CA 1
ATOM 2812 C C . PHE A 1 366 ? 14.151 -9.583 -19.770 1.00 95.00 366 PHE A C 1
ATOM 2814 O O . PHE A 1 366 ? 14.694 -10.618 -19.388 1.00 95.00 366 PHE A O 1
ATOM 2821 N N . LEU A 1 367 ? 14.425 -8.380 -19.266 1.00 92.75 367 LEU A N 1
ATOM 2822 C CA . LEU A 1 367 ? 15.249 -8.142 -18.084 1.00 92.75 367 LEU A CA 1
ATOM 2823 C C . LEU A 1 367 ? 14.309 -7.830 -16.920 1.00 92.75 367 LEU A C 1
ATOM 2825 O O . LEU A 1 367 ? 13.685 -6.770 -16.889 1.00 92.75 367 LEU A O 1
ATOM 2829 N N . GLU A 1 368 ? 14.169 -8.776 -16.002 1.00 90.19 368 GLU A N 1
ATOM 2830 C CA . GLU A 1 368 ? 13.098 -8.758 -15.008 1.00 90.19 368 GLU A CA 1
ATOM 2831 C C . GLU A 1 368 ? 13.533 -8.168 -13.684 1.00 90.19 368 GLU A C 1
ATOM 2833 O O . GLU A 1 368 ? 14.413 -8.712 -13.022 1.00 90.19 368 GLU A O 1
ATOM 2838 N N . HIS A 1 369 ? 12.887 -7.080 -13.283 1.00 84.56 369 HIS A N 1
ATOM 2839 C CA . HIS A 1 369 ? 13.180 -6.388 -12.035 1.00 84.56 369 HIS A CA 1
ATOM 2840 C C . HIS A 1 369 ? 11.918 -5.766 -11.445 1.00 84.56 369 HIS A C 1
ATOM 2842 O O . HIS A 1 369 ? 10.984 -5.483 -12.197 1.00 84.56 369 HIS A O 1
ATOM 2848 N N . PRO A 1 370 ? 11.920 -5.476 -10.129 1.00 80.69 370 PRO A N 1
ATOM 2849 C CA . PRO A 1 370 ? 10.890 -4.659 -9.510 1.00 80.69 370 PRO A CA 1
ATOM 2850 C C . PRO A 1 370 ? 10.618 -3.380 -10.310 1.00 80.69 370 PRO A C 1
ATOM 2852 O O . PRO A 1 370 ? 11.551 -2.732 -10.802 1.00 80.69 370 PRO A O 1
ATOM 2855 N N . TRP A 1 371 ? 9.346 -3.025 -10.459 1.00 82.75 371 TRP A N 1
ATOM 2856 C CA . TRP A 1 371 ? 8.889 -1.929 -11.313 1.00 82.75 371 TRP A CA 1
ATOM 2857 C C . TRP A 1 371 ? 9.608 -0.597 -11.063 1.00 82.75 371 TRP A C 1
ATOM 2859 O O . TRP A 1 371 ? 10.032 0.077 -12.003 1.00 82.75 371 TRP A O 1
ATOM 2869 N N . ASP A 1 372 ? 9.821 -0.252 -9.793 1.00 75.31 372 ASP A N 1
ATOM 2870 C CA . ASP A 1 372 ? 10.525 0.952 -9.340 1.00 75.31 372 ASP A CA 1
ATOM 2871 C C . ASP A 1 372 ? 12.001 0.999 -9.779 1.00 75.31 372 ASP A C 1
ATOM 2873 O O . ASP A 1 372 ? 12.622 2.061 -9.785 1.00 75.31 372 ASP A O 1
ATOM 2877 N N . GLN A 1 373 ? 12.563 -0.138 -10.196 1.00 79.25 373 GLN A N 1
ATOM 2878 C CA . GLN A 1 373 ? 13.947 -0.270 -10.648 1.00 79.25 373 GLN A CA 1
ATOM 2879 C C . GLN A 1 373 ? 14.089 -0.389 -12.165 1.00 79.25 373 GLN A C 1
ATOM 2881 O O . GLN A 1 373 ? 15.207 -0.272 -12.672 1.00 79.25 373 GLN A O 1
ATOM 2886 N N . CYS A 1 374 ? 12.998 -0.581 -12.908 1.00 87.56 374 CYS A N 1
ATOM 2887 C CA . CYS A 1 374 ? 13.058 -0.823 -14.349 1.00 87.56 374 CYS A CA 1
ATOM 2888 C C . CYS A 1 374 ? 13.760 0.314 -15.115 1.00 87.56 374 CYS A C 1
ATOM 2890 O O . CYS A 1 374 ? 14.566 0.049 -16.006 1.00 87.56 374 CYS A O 1
ATOM 2892 N N . THR A 1 375 ? 13.542 1.581 -14.743 1.00 89.19 375 THR A N 1
ATOM 2893 C CA . THR A 1 375 ? 14.213 2.730 -15.384 1.00 89.19 375 THR A CA 1
ATOM 2894 C C . THR A 1 375 ? 15.715 2.782 -15.128 1.00 89.19 375 THR A C 1
ATOM 2896 O O . THR A 1 375 ? 16.459 3.300 -15.961 1.00 89.19 375 THR A O 1
ATOM 2899 N N . ASN A 1 376 ? 16.188 2.207 -14.021 1.00 82.88 376 ASN A N 1
ATOM 2900 C CA . ASN A 1 376 ? 17.615 2.169 -13.698 1.00 82.88 376 ASN A CA 1
ATOM 2901 C C . ASN A 1 376 ? 18.378 1.237 -14.642 1.00 82.88 376 ASN A C 1
ATOM 2903 O O . ASN A 1 376 ? 19.539 1.498 -14.957 1.00 82.88 376 ASN A O 1
ATOM 2907 N N . LEU A 1 377 ? 17.708 0.199 -15.154 1.00 87.06 377 LEU A N 1
ATOM 2908 C CA . LEU A 1 377 ? 18.299 -0.770 -16.077 1.00 87.06 377 LEU A CA 1
ATOM 2909 C C . LEU A 1 377 ? 18.719 -0.164 -17.414 1.00 87.06 377 LEU A C 1
ATOM 2911 O O . LEU A 1 377 ? 19.518 -0.765 -18.123 1.00 87.06 377 LEU A O 1
ATOM 2915 N N . LEU A 1 378 ? 18.227 1.028 -17.764 1.00 88.69 378 LEU A N 1
ATOM 2916 C CA . LEU A 1 378 ? 18.681 1.764 -18.948 1.00 88.69 378 LEU A CA 1
ATOM 2917 C C . LEU A 1 378 ? 20.156 2.192 -18.854 1.00 88.69 378 LEU A C 1
ATOM 2919 O O . LEU A 1 378 ? 20.799 2.422 -19.882 1.00 88.69 378 LEU A O 1
ATOM 2923 N N . TRP A 1 379 ? 20.675 2.301 -17.629 1.00 80.75 379 TRP A N 1
ATOM 2924 C CA . TRP A 1 379 ? 21.978 2.889 -17.314 1.00 80.75 379 TRP A CA 1
ATOM 2925 C C . TRP A 1 379 ? 22.888 1.945 -16.535 1.00 80.75 379 TRP A C 1
ATOM 2927 O O . TRP A 1 379 ? 24.104 1.990 -16.710 1.00 80.75 379 TRP A O 1
ATOM 2937 N N . VAL A 1 380 ? 22.314 1.091 -15.690 1.00 75.75 380 VAL A N 1
ATOM 2938 C CA . VAL A 1 380 ? 23.052 0.195 -14.800 1.00 75.75 380 VAL A CA 1
ATOM 2939 C C . VAL A 1 380 ? 22.637 -1.239 -15.090 1.00 75.75 380 VAL A C 1
ATOM 2941 O O . VAL A 1 380 ? 21.456 -1.573 -15.023 1.00 75.75 380 VAL A O 1
ATOM 2944 N N . SER A 1 381 ? 23.609 -2.088 -15.411 1.00 72.75 381 SER A N 1
ATOM 2945 C CA . SER A 1 381 ? 23.378 -3.527 -15.496 1.00 72.75 381 SER A CA 1
ATOM 2946 C C . SER A 1 381 ? 23.010 -4.089 -14.118 1.00 72.75 381 SER A C 1
ATOM 2948 O O . SER A 1 381 ? 23.584 -3.648 -13.120 1.00 72.75 381 SER A O 1
ATOM 2950 N N . PRO A 1 382 ? 22.072 -5.043 -14.040 1.00 66.88 382 PRO A N 1
ATOM 2951 C CA . PRO A 1 382 ? 21.625 -5.577 -12.760 1.00 66.88 382 PRO A CA 1
ATOM 2952 C C . PRO A 1 382 ? 22.690 -6.405 -12.038 1.00 66.88 382 PRO A C 1
ATOM 2954 O O . PRO A 1 382 ? 22.809 -6.285 -10.824 1.00 66.88 382 PRO A O 1
ATOM 2957 N N . ASP A 1 383 ? 23.497 -7.153 -12.793 1.00 67.25 383 ASP A N 1
ATOM 2958 C CA . ASP A 1 383 ? 24.598 -7.971 -12.281 1.00 67.25 383 ASP A CA 1
ATOM 2959 C C . ASP A 1 383 ? 25.904 -7.673 -13.035 1.00 67.25 383 ASP A C 1
ATOM 2961 O O . ASP A 1 383 ? 25.886 -7.270 -14.207 1.00 67.25 383 ASP A O 1
ATOM 2965 N N . GLU A 1 384 ? 27.054 -7.922 -12.401 1.00 58.75 384 GLU A N 1
ATOM 2966 C CA . GLU A 1 384 ? 28.361 -7.830 -13.065 1.00 58.75 384 GLU A CA 1
ATOM 2967 C C . GLU A 1 384 ? 28.400 -8.731 -14.319 1.00 58.75 384 GLU A C 1
ATOM 2969 O O . GLU A 1 384 ? 28.093 -9.922 -14.274 1.00 58.75 384 GLU A O 1
ATOM 2974 N N . GLY A 1 385 ? 28.754 -8.152 -15.472 1.00 56.22 385 GLY A N 1
ATOM 2975 C CA . GLY A 1 385 ? 28.822 -8.865 -16.755 1.00 56.22 385 GLY A CA 1
ATOM 2976 C C . GLY A 1 385 ? 27.490 -9.020 -17.504 1.00 56.22 385 GLY A C 1
ATOM 2977 O O . GLY A 1 385 ? 27.483 -9.517 -18.633 1.00 56.22 385 GLY A O 1
ATOM 2978 N N . THR A 1 386 ? 26.368 -8.568 -16.935 1.00 66.69 386 THR A N 1
ATOM 2979 C CA . THR A 1 386 ? 25.103 -8.426 -17.678 1.00 66.69 386 THR A CA 1
ATOM 2980 C C . THR A 1 386 ? 25.053 -7.089 -18.417 1.00 66.69 386 THR A C 1
ATOM 2982 O O . THR A 1 386 ? 25.877 -6.200 -18.204 1.00 66.69 386 THR A O 1
ATOM 2985 N N . SER A 1 387 ? 24.110 -6.936 -19.347 1.00 76.19 387 SER A N 1
ATOM 2986 C CA . SER A 1 387 ? 23.946 -5.692 -20.102 1.00 76.19 387 SER A CA 1
ATOM 2987 C C . SER A 1 387 ? 22.720 -4.912 -19.648 1.00 76.19 387 SER A C 1
ATOM 2989 O O . SER A 1 387 ? 21.723 -5.497 -19.235 1.00 76.19 387 SER A O 1
ATOM 2991 N N . THR A 1 388 ? 22.771 -3.600 -19.847 1.00 87.06 388 THR A N 1
ATOM 2992 C CA . THR A 1 388 ? 21.632 -2.699 -19.679 1.00 87.06 388 THR A CA 1
ATOM 2993 C C . THR A 1 388 ? 20.469 -3.046 -20.612 1.00 87.06 388 THR A C 1
ATOM 2995 O O . THR A 1 388 ? 20.627 -3.680 -21.666 1.00 87.06 388 THR A O 1
ATOM 2998 N N . ALA A 1 389 ? 19.281 -2.598 -20.218 1.00 92.94 389 ALA A N 1
ATOM 2999 C CA . ALA A 1 389 ? 18.093 -2.601 -21.052 1.00 92.94 389 ALA A CA 1
ATOM 3000 C C . ALA A 1 389 ? 18.228 -1.592 -22.202 1.00 92.94 389 ALA A C 1
ATOM 3002 O O . ALA A 1 389 ? 18.884 -0.552 -22.085 1.00 92.94 389 ALA A O 1
ATOM 3003 N N . ASP A 1 390 ? 17.567 -1.877 -23.323 1.00 96.00 390 ASP A N 1
ATOM 3004 C CA . ASP A 1 390 ? 17.450 -0.911 -24.417 1.00 96.00 390 ASP A CA 1
ATOM 3005 C C . ASP A 1 390 ? 16.318 0.075 -24.202 1.00 96.00 390 ASP A C 1
ATOM 3007 O O . ASP A 1 390 ? 16.432 1.243 -24.573 1.00 96.00 390 ASP A O 1
ATOM 3011 N N . LEU A 1 391 ? 15.229 -0.432 -23.633 1.00 97.62 391 LEU A N 1
ATOM 3012 C CA . LEU A 1 391 ? 14.024 0.305 -23.316 1.00 97.62 391 LEU A CA 1
ATOM 3013 C C . LEU A 1 391 ? 13.318 -0.334 -22.116 1.00 97.62 391 LEU A C 1
ATOM 3015 O O . LEU A 1 391 ? 13.560 -1.495 -21.771 1.00 97.62 391 LEU A O 1
ATOM 3019 N N . VAL A 1 392 ? 12.422 0.430 -21.509 1.00 97.94 392 VAL A N 1
ATOM 3020 C CA . VAL A 1 392 ? 11.516 0.007 -20.444 1.00 97.94 392 VAL A CA 1
ATOM 3021 C C . VAL A 1 392 ? 10.117 -0.082 -21.022 1.00 97.94 392 VAL A C 1
ATOM 3023 O O . VAL A 1 392 ? 9.606 0.912 -21.538 1.00 97.94 392 VAL A O 1
ATOM 3026 N N . TRP A 1 393 ? 9.490 -1.249 -20.902 1.00 97.44 393 TRP A N 1
ATOM 3027 C CA . TRP A 1 393 ? 8.109 -1.458 -21.328 1.00 97.44 393 TRP A CA 1
ATOM 3028 C C . TRP A 1 393 ? 7.362 -2.228 -20.246 1.00 97.44 393 TRP A C 1
ATOM 3030 O O . TRP A 1 393 ? 7.223 -3.444 -20.315 1.00 97.44 393 TRP A O 1
ATOM 3040 N N . SER A 1 394 ? 6.965 -1.501 -19.203 1.00 94.50 394 SER A N 1
ATOM 3041 C CA . SER A 1 394 ? 6.458 -2.090 -17.965 1.00 94.50 394 SER A CA 1
ATOM 3042 C C . SER A 1 394 ? 5.501 -1.142 -17.256 1.00 94.50 394 SER A C 1
ATOM 3044 O O . SER A 1 394 ? 5.851 -0.590 -16.216 1.00 94.50 394 SER A O 1
ATOM 3046 N N . ALA A 1 395 ? 4.328 -0.894 -17.838 1.00 93.44 395 ALA A N 1
ATOM 3047 C CA . ALA A 1 395 ? 3.291 -0.075 -17.216 1.00 93.44 395 ALA A CA 1
ATOM 3048 C C . ALA A 1 395 ? 3.823 1.280 -16.708 1.00 93.44 395 ALA A C 1
ATOM 3050 O O . ALA A 1 395 ? 3.604 1.651 -15.559 1.00 93.44 395 ALA A O 1
ATOM 3051 N N . LEU A 1 396 ? 4.650 1.959 -17.514 1.00 92.38 396 LEU A N 1
ATOM 3052 C CA . LEU A 1 396 ? 5.425 3.119 -17.071 1.00 92.38 396 LEU A CA 1
ATOM 3053 C C . LEU A 1 396 ? 4.643 4.423 -17.330 1.00 92.38 396 LEU A C 1
ATOM 3055 O O . LEU A 1 396 ? 4.535 4.837 -18.492 1.00 92.38 396 LEU A O 1
ATOM 3059 N N . PRO A 1 397 ? 4.117 5.101 -16.293 1.00 90.56 397 PRO A N 1
ATOM 3060 C CA . PRO A 1 397 ? 3.572 6.440 -16.411 1.00 90.56 397 PRO A CA 1
ATOM 3061 C C . PRO A 1 397 ? 4.733 7.442 -16.533 1.00 90.56 397 PRO A C 1
ATOM 3063 O O . PRO A 1 397 ? 5.673 7.406 -15.730 1.00 90.56 397 PRO A O 1
ATOM 3066 N N . PRO A 1 398 ? 4.711 8.355 -17.517 1.00 91.00 398 PRO A N 1
ATOM 3067 C CA . PRO A 1 398 ? 5.725 9.397 -17.617 1.00 91.00 398 PRO A CA 1
ATOM 3068 C C . PRO A 1 398 ? 5.797 10.259 -16.353 1.00 91.00 398 PRO A C 1
ATOM 3070 O O . PRO A 1 398 ? 4.782 10.726 -15.846 1.00 91.00 398 PRO A O 1
ATOM 3073 N N . SER A 1 399 ? 7.006 10.490 -15.836 1.00 86.81 399 SER A N 1
ATOM 3074 C CA . SER A 1 399 ? 7.198 11.276 -14.613 1.00 86.81 399 SER A CA 1
ATOM 3075 C C . SER A 1 399 ? 8.542 12.008 -14.600 1.00 86.81 399 SER A C 1
ATOM 3077 O O . SER A 1 399 ? 9.551 11.445 -15.037 1.00 86.81 399 SER A O 1
ATOM 3079 N N . PRO A 1 400 ? 8.613 13.235 -14.042 1.00 82.88 400 PRO A N 1
ATOM 3080 C CA . PRO A 1 400 ? 9.875 13.961 -13.878 1.00 82.88 400 PRO A CA 1
ATOM 3081 C C . PRO A 1 400 ? 10.815 13.333 -12.846 1.00 82.88 400 PRO A C 1
ATOM 3083 O O . PRO A 1 400 ? 11.977 13.723 -12.764 1.00 82.88 400 PRO A O 1
ATOM 3086 N N . ARG A 1 401 ? 10.329 12.378 -12.042 1.00 80.19 401 ARG A N 1
ATOM 3087 C CA . ARG A 1 401 ? 11.164 11.663 -11.069 1.00 80.19 401 ARG A CA 1
ATOM 3088 C C . ARG A 1 401 ? 12.175 10.740 -11.735 1.00 80.19 401 ARG A C 1
ATOM 3090 O O . ARG A 1 401 ? 13.268 10.566 -11.206 1.00 80.19 401 ARG A O 1
ATOM 3097 N N . TYR A 1 402 ? 11.834 10.186 -12.896 1.00 84.38 402 TYR A N 1
ATOM 3098 C CA . TYR A 1 402 ? 12.739 9.328 -13.646 1.00 84.38 402 TYR A CA 1
ATOM 3099 C C . TYR A 1 402 ? 13.752 10.199 -14.398 1.00 84.38 402 TYR A C 1
ATOM 3101 O O . TYR A 1 402 ? 13.502 10.696 -15.498 1.00 84.38 402 TYR A O 1
ATOM 3109 N N . ARG A 1 403 ? 14.907 10.435 -13.765 1.00 79.62 403 ARG A N 1
ATOM 3110 C CA . ARG A 1 403 ? 15.989 11.236 -14.351 1.00 79.62 403 ARG A CA 1
ATOM 3111 C C . ARG A 1 403 ? 16.537 10.544 -15.599 1.00 79.62 403 ARG A C 1
ATOM 3113 O O . ARG A 1 403 ? 16.701 9.330 -15.616 1.00 79.62 403 ARG A O 1
ATOM 3120 N N . LYS A 1 404 ? 16.885 11.335 -16.621 1.00 87.75 404 LYS A N 1
ATOM 3121 C CA . LYS A 1 404 ? 17.546 10.853 -17.849 1.00 87.75 404 LYS A CA 1
ATOM 3122 C C . LYS A 1 404 ? 16.761 9.755 -18.592 1.00 87.75 404 LYS A C 1
ATOM 3124 O O . LYS A 1 404 ? 17.352 8.883 -19.230 1.00 87.75 404 LYS A O 1
ATOM 3129 N N . VAL A 1 405 ? 15.433 9.822 -18.538 1.00 93.19 405 VAL A N 1
ATOM 3130 C CA . VAL A 1 405 ? 14.531 8.979 -19.328 1.00 93.19 405 VAL A CA 1
ATOM 3131 C C . VAL A 1 405 ? 13.789 9.852 -20.332 1.00 93.19 405 VAL A C 1
ATOM 3133 O O . VAL A 1 405 ? 13.279 10.915 -19.977 1.00 93.19 405 VAL A O 1
ATOM 3136 N N . ALA A 1 406 ? 13.740 9.398 -21.581 1.00 96.56 406 ALA A N 1
ATOM 3137 C CA . ALA A 1 406 ? 12.883 9.955 -22.616 1.00 96.56 406 ALA A CA 1
ATOM 3138 C C . ALA A 1 406 ? 11.745 8.978 -22.927 1.00 96.56 406 ALA A C 1
ATOM 3140 O O . ALA A 1 406 ? 11.933 7.762 -22.859 1.00 96.56 406 ALA A O 1
ATOM 3141 N N . TYR A 1 407 ? 10.573 9.507 -23.263 1.00 97.94 407 TYR A N 1
ATOM 3142 C CA . TYR A 1 407 ? 9.345 8.729 -23.402 1.00 97.94 407 TYR A CA 1
ATOM 3143 C C . TYR A 1 407 ? 8.867 8.652 -24.847 1.00 97.94 407 TYR A C 1
ATOM 3145 O O . TYR A 1 407 ? 9.026 9.594 -25.629 1.00 97.94 407 TYR A O 1
ATOM 3153 N N . SER A 1 408 ? 8.260 7.521 -25.200 1.00 98.06 408 SER A N 1
ATOM 3154 C CA . SER A 1 408 ? 7.506 7.383 -26.443 1.00 98.06 408 SER A CA 1
ATOM 3155 C C . SER A 1 408 ? 6.189 8.153 -26.370 1.00 98.06 408 SER A C 1
ATOM 3157 O O . SER A 1 408 ? 5.756 8.606 -25.308 1.00 98.06 408 SER A O 1
ATOM 3159 N N . GLU A 1 409 ? 5.496 8.227 -27.502 1.00 96.38 409 GLU A N 1
ATOM 3160 C CA . GLU A 1 409 ? 4.055 8.473 -27.492 1.00 96.38 409 GLU A CA 1
ATOM 3161 C C . GLU A 1 409 ? 3.332 7.376 -26.682 1.00 96.38 409 GLU A C 1
ATOM 3163 O O . GLU A 1 409 ? 3.866 6.283 -26.453 1.00 96.38 409 GLU A O 1
ATOM 3168 N N . THR A 1 410 ? 2.114 7.665 -26.230 1.00 95.88 410 THR A N 1
ATOM 3169 C CA . THR A 1 410 ? 1.306 6.732 -25.433 1.00 95.88 410 THR A CA 1
ATOM 3170 C C . THR A 1 410 ? 1.046 5.427 -26.191 1.00 95.88 410 THR A C 1
ATOM 3172 O O . THR A 1 410 ? 0.558 5.462 -27.321 1.00 95.88 410 THR A O 1
ATOM 3175 N N . TYR A 1 411 ? 1.318 4.270 -25.570 1.00 95.62 411 TYR A N 1
ATOM 3176 C CA . TYR A 1 411 ? 1.030 2.966 -26.193 1.00 95.62 411 TYR A CA 1
ATOM 3177 C C . TYR A 1 411 ? -0.330 2.380 -25.792 1.00 95.62 411 TYR A C 1
ATOM 3179 O O . TYR A 1 411 ? -0.908 1.612 -26.563 1.00 95.62 411 TYR A O 1
ATOM 3187 N N . THR A 1 412 ? -0.844 2.742 -24.612 1.00 95.44 412 THR A N 1
ATOM 3188 C CA . THR A 1 412 ? -2.179 2.360 -24.134 1.00 95.44 412 THR A CA 1
ATOM 3189 C C . THR A 1 412 ? -2.740 3.420 -23.190 1.00 95.44 412 THR A C 1
ATOM 3191 O O . THR A 1 412 ? -1.998 4.018 -22.406 1.00 95.44 412 THR A O 1
ATOM 3194 N N . TRP A 1 413 ? -4.061 3.599 -23.229 1.00 95.38 413 TRP A N 1
ATOM 3195 C CA . TRP A 1 413 ? -4.826 4.279 -22.183 1.00 95.38 413 TRP A CA 1
ATOM 3196 C C . TRP A 1 413 ? -5.593 3.250 -21.360 1.00 95.38 413 TRP A C 1
ATOM 3198 O O . TRP A 1 413 ? -5.868 2.152 -21.842 1.00 95.38 413 TRP A O 1
ATOM 3208 N N . LEU A 1 414 ? -5.924 3.598 -20.120 1.00 94.50 414 LEU A N 1
ATOM 3209 C CA . LEU A 1 414 ? -6.597 2.709 -19.177 1.00 94.50 414 LEU A CA 1
ATOM 3210 C C . LEU A 1 414 ? -7.407 3.483 -18.132 1.00 94.50 414 LEU A C 1
ATOM 3212 O O . LEU A 1 414 ? -7.240 4.686 -17.939 1.00 94.50 414 LEU A O 1
ATOM 3216 N N . GLU A 1 415 ? -8.303 2.784 -17.446 1.00 94.94 415 GLU A N 1
ATOM 3217 C CA . GLU A 1 415 ? -9.078 3.340 -16.334 1.00 94.94 415 GLU A CA 1
ATOM 3218 C C . GLU A 1 415 ? -8.377 3.044 -15.002 1.00 94.94 415 GLU A C 1
ATOM 3220 O O . GLU A 1 415 ? -7.860 1.943 -14.806 1.00 94.94 415 GLU A O 1
ATOM 3225 N N . PHE A 1 416 ? -8.405 3.994 -14.068 1.00 94.44 416 PHE A N 1
ATOM 3226 C CA . PHE A 1 416 ? -8.019 3.764 -12.678 1.00 94.44 416 PHE A CA 1
ATOM 3227 C C . PHE A 1 416 ? -9.285 3.404 -11.898 1.00 94.44 416 PHE A C 1
ATOM 3229 O O . PHE A 1 416 ? -10.189 4.226 -11.755 1.00 94.44 416 PHE A O 1
ATOM 3236 N N . VAL A 1 417 ? -9.409 2.158 -11.455 1.00 95.31 417 VAL A N 1
ATOM 3237 C CA . VAL A 1 417 ? -10.677 1.578 -10.992 1.00 95.31 417 VAL A CA 1
ATOM 3238 C C . VAL A 1 417 ? -10.650 1.254 -9.506 1.00 95.31 417 VAL A C 1
ATOM 3240 O O . VAL A 1 417 ? -9.599 1.173 -8.874 1.00 95.31 417 VAL A O 1
ATOM 3243 N N . LEU A 1 418 ? -11.840 1.037 -8.952 1.00 96.38 418 LEU A N 1
ATOM 3244 C CA . LEU A 1 418 ? -12.020 0.443 -7.635 1.00 96.38 418 LEU A CA 1
ATOM 3245 C C . LEU A 1 418 ? -12.370 -1.039 -7.809 1.00 96.38 418 LEU A C 1
ATOM 3247 O O . LEU A 1 418 ? -13.220 -1.383 -8.623 1.00 96.38 418 LEU A O 1
ATOM 3251 N N . ALA A 1 419 ? -11.762 -1.917 -7.027 1.00 96.94 419 ALA A N 1
ATOM 3252 C CA . ALA A 1 419 ? -12.088 -3.332 -6.946 1.00 96.94 419 ALA A CA 1
ATOM 3253 C C . ALA A 1 419 ? -12.595 -3.686 -5.547 1.00 96.94 419 ALA A C 1
ATOM 3255 O O . ALA A 1 419 ? -12.232 -3.055 -4.553 1.00 96.94 419 ALA A O 1
ATOM 3256 N N . ARG A 1 420 ? -13.436 -4.715 -5.468 1.00 96.94 420 ARG A N 1
ATOM 3257 C CA . ARG A 1 420 ? -14.001 -5.246 -4.223 1.00 96.94 420 ARG A CA 1
ATOM 3258 C C . ARG A 1 420 ? -14.029 -6.773 -4.249 1.00 96.94 420 ARG A C 1
ATOM 3260 O O . ARG A 1 420 ? -13.810 -7.389 -5.290 1.00 96.94 420 ARG A O 1
ATOM 3267 N N . ARG A 1 421 ? -14.357 -7.402 -3.121 1.00 97.50 421 ARG A N 1
ATOM 3268 C CA . ARG A 1 421 ? -14.703 -8.832 -3.108 1.00 97.50 421 ARG A CA 1
ATOM 3269 C C . ARG A 1 421 ? -16.002 -9.078 -3.872 1.00 97.50 421 ARG A C 1
ATOM 3271 O O . ARG A 1 421 ? -16.950 -8.300 -3.767 1.00 97.50 421 ARG A O 1
ATOM 3278 N N . LYS A 1 422 ? -16.057 -10.177 -4.620 1.00 95.44 422 LYS A N 1
ATOM 3279 C CA . LYS A 1 422 ? -17.206 -10.513 -5.460 1.00 95.44 422 LYS A CA 1
ATOM 3280 C C . LYS A 1 422 ? -18.470 -10.675 -4.617 1.00 95.44 422 LYS A C 1
ATOM 3282 O O . LYS A 1 422 ? -18.474 -11.416 -3.638 1.00 95.44 422 LYS A O 1
ATOM 3287 N N . GLY A 1 423 ? -19.543 -9.993 -5.017 1.00 93.00 423 GLY A N 1
ATOM 3288 C CA . GLY A 1 423 ? -20.828 -10.036 -4.316 1.00 93.00 423 GLY A CA 1
ATOM 3289 C C . GLY A 1 423 ? -20.916 -9.131 -3.082 1.00 93.00 423 GLY A C 1
ATOM 3290 O O . GLY A 1 423 ? -21.973 -9.077 -2.455 1.00 93.00 423 GLY A O 1
ATOM 3291 N N . ASP A 1 424 ? -19.859 -8.386 -2.740 1.00 93.38 424 ASP A N 1
ATOM 3292 C CA . ASP A 1 424 ? -19.902 -7.403 -1.658 1.00 93.38 424 ASP A CA 1
ATOM 3293 C C . ASP A 1 424 ? -20.677 -6.152 -2.099 1.00 93.38 424 ASP A C 1
ATOM 3295 O O . ASP A 1 424 ? -20.130 -5.198 -2.650 1.00 93.38 424 ASP A O 1
ATOM 3299 N N . THR A 1 425 ? -21.987 -6.132 -1.853 1.00 92.38 425 THR A N 1
ATOM 3300 C CA . THR A 1 425 ? -22.846 -5.012 -2.265 1.00 92.38 425 THR A CA 1
ATOM 3301 C C . THR A 1 425 ? -22.661 -3.753 -1.424 1.00 92.38 425 THR A C 1
ATOM 3303 O O . THR A 1 425 ? -23.290 -2.741 -1.732 1.00 92.38 425 THR A O 1
ATOM 3306 N N . ARG A 1 426 ? -21.836 -3.801 -0.368 1.00 93.50 426 ARG A N 1
ATOM 3307 C CA . ARG A 1 426 ? -21.598 -2.674 0.542 1.00 93.50 426 ARG A CA 1
ATOM 3308 C C . ARG A 1 426 ? -20.692 -1.605 -0.064 1.00 93.50 426 ARG A C 1
ATOM 3310 O O . ARG A 1 426 ? -20.571 -0.558 0.550 1.00 93.50 426 ARG A O 1
ATOM 3317 N N . ILE A 1 427 ? -20.039 -1.873 -1.201 1.00 94.06 427 ILE A N 1
ATOM 3318 C CA . ILE A 1 427 ? -19.094 -0.954 -1.850 1.00 94.06 427 ILE A CA 1
ATOM 3319 C C . ILE A 1 427 ? -19.430 -0.852 -3.337 1.00 94.06 427 ILE A C 1
ATOM 3321 O O . ILE A 1 427 ? -18.954 -1.655 -4.129 1.00 94.06 427 ILE A O 1
ATOM 3325 N N . GLN A 1 428 ? -20.263 0.104 -3.738 1.00 92.38 428 GLN A N 1
ATOM 3326 C CA . GLN A 1 428 ? -20.637 0.352 -5.140 1.00 92.38 428 GLN A CA 1
ATOM 3327 C C . GLN A 1 428 ? -19.866 1.524 -5.760 1.00 92.38 428 GLN A C 1
ATOM 3329 O O . GLN A 1 428 ? -19.960 1.761 -6.961 1.00 92.38 428 GLN A O 1
ATOM 3334 N N . GLY A 1 429 ? -19.101 2.262 -4.957 1.00 92.62 429 GLY A N 1
ATOM 3335 C CA . GLY A 1 429 ? -18.258 3.357 -5.418 1.00 92.62 429 GLY A CA 1
ATOM 3336 C C . GLY A 1 429 ? -17.628 4.125 -4.261 1.00 92.62 429 GLY A C 1
ATOM 3337 O O . GLY A 1 429 ? -17.658 3.692 -3.111 1.00 92.62 429 GLY A O 1
ATOM 3338 N N . ILE A 1 430 ? -17.076 5.302 -4.567 1.00 91.62 430 ILE A N 1
ATOM 3339 C CA . ILE A 1 430 ? -16.335 6.139 -3.604 1.00 91.62 430 ILE A CA 1
ATOM 3340 C C . ILE A 1 430 ? -17.169 6.487 -2.362 1.00 91.62 430 ILE A C 1
ATOM 3342 O O . ILE A 1 430 ? -16.635 6.521 -1.255 1.00 91.62 430 ILE A O 1
ATOM 3346 N N . GLY A 1 431 ? -18.470 6.750 -2.533 1.00 92.38 431 GLY A N 1
ATOM 3347 C CA . GLY A 1 431 ? -19.359 7.164 -1.440 1.00 92.38 431 GLY A CA 1
ATOM 3348 C C . GLY A 1 431 ? -19.473 6.138 -0.309 1.00 92.38 431 GLY A C 1
ATOM 3349 O O . GLY A 1 431 ? -19.706 6.517 0.836 1.00 92.38 431 GLY A O 1
ATOM 3350 N N . ASP A 1 432 ? -19.224 4.865 -0.610 1.00 94.75 432 ASP A N 1
ATOM 3351 C CA . ASP A 1 432 ? -19.376 3.759 0.334 1.00 94.75 432 ASP A CA 1
ATOM 3352 C C . ASP A 1 432 ? -18.091 3.441 1.118 1.00 94.75 432 ASP A C 1
ATOM 3354 O O . ASP A 1 432 ? -18.066 2.551 1.970 1.00 94.75 432 ASP A O 1
ATOM 3358 N N . LEU A 1 433 ? -17.004 4.175 0.856 1.00 95.25 433 LEU A N 1
ATOM 3359 C CA . LEU A 1 433 ? -15.700 3.950 1.484 1.00 95.25 433 LEU A CA 1
ATOM 3360 C C . LEU A 1 433 ? -15.576 4.573 2.889 1.00 95.25 433 LEU A C 1
ATOM 3362 O O . LEU A 1 433 ? -14.497 4.547 3.482 1.00 95.25 433 LEU A O 1
ATOM 3366 N N . HIS A 1 434 ? -16.647 5.149 3.447 1.00 95.19 434 HIS A N 1
ATOM 3367 C CA . HIS A 1 434 ? -16.572 5.833 4.740 1.00 95.19 434 HIS A CA 1
ATOM 3368 C C . HIS A 1 434 ? -16.222 4.851 5.865 1.00 95.19 434 HIS A C 1
ATOM 3370 O O . HIS A 1 434 ? -16.910 3.851 6.058 1.00 95.19 434 HIS A O 1
ATOM 3376 N N . GLY A 1 435 ? -15.145 5.131 6.601 1.00 85.38 435 GLY A N 1
ATOM 3377 C CA . GLY A 1 435 ? -14.641 4.259 7.667 1.00 85.38 435 GLY A CA 1
ATOM 3378 C C . GLY A 1 435 ? -14.037 2.932 7.185 1.00 85.38 435 GLY A C 1
ATOM 3379 O O . GLY A 1 435 ? -13.647 2.122 8.017 1.00 85.38 435 GLY A O 1
ATOM 3380 N N . ARG A 1 436 ? -13.936 2.703 5.868 1.00 91.75 436 ARG A N 1
ATOM 3381 C CA . ARG A 1 436 ? -13.388 1.472 5.278 1.00 91.75 436 ARG A CA 1
ATOM 3382 C C . ARG A 1 436 ? -11.868 1.504 5.187 1.00 91.75 436 ARG A C 1
ATOM 3384 O O . ARG A 1 436 ? -11.259 2.579 5.187 1.00 91.75 436 ARG A O 1
ATOM 3391 N N . THR A 1 437 ? -11.271 0.327 5.056 1.00 88.75 437 THR A N 1
ATOM 3392 C CA . THR A 1 437 ? -9.850 0.173 4.737 1.00 88.75 437 THR A CA 1
ATOM 3393 C C . THR A 1 437 ? -9.672 0.047 3.226 1.00 88.75 437 THR A C 1
ATOM 3395 O O . THR A 1 437 ? -10.103 -0.936 2.630 1.00 88.75 437 THR A O 1
ATOM 3398 N N . LEU A 1 438 ? -9.034 1.034 2.595 1.00 93.44 438 LEU A N 1
ATOM 3399 C CA . LEU A 1 438 ? -8.733 1.014 1.160 1.00 93.44 438 LEU A CA 1
ATOM 3400 C C . LEU A 1 438 ? -7.284 0.564 0.933 1.00 93.44 438 LEU A C 1
ATOM 3402 O O . LEU A 1 438 ? -6.369 1.104 1.553 1.00 93.44 438 LEU A O 1
ATOM 3406 N N . GLY A 1 439 ? -7.074 -0.394 0.035 1.00 90.44 439 GLY A N 1
ATOM 3407 C CA . GLY A 1 439 ? -5.763 -0.693 -0.540 1.00 90.44 439 GLY A CA 1
ATOM 3408 C C . GLY A 1 439 ? -5.484 0.182 -1.764 1.00 90.44 439 GLY A C 1
ATOM 3409 O O . GLY A 1 439 ? -6.402 0.499 -2.518 1.00 90.44 439 GLY A O 1
ATOM 3410 N N . CYS A 1 440 ? -4.235 0.584 -1.973 1.00 88.50 440 CYS A N 1
ATOM 3411 C CA . CYS A 1 440 ? -3.804 1.307 -3.171 1.00 88.50 440 CYS A CA 1
ATOM 3412 C C . CYS A 1 440 ? -2.362 0.929 -3.520 1.00 88.50 440 CYS A C 1
ATOM 3414 O O . CYS A 1 440 ? -1.570 0.610 -2.633 1.00 88.50 440 CYS A O 1
ATOM 3416 N N . ILE A 1 441 ? -1.992 1.001 -4.796 1.00 81.62 441 ILE A N 1
ATOM 3417 C CA . ILE A 1 441 ? -0.576 0.958 -5.184 1.00 81.62 441 ILE A CA 1
ATOM 3418 C C . ILE A 1 441 ? 0.173 2.164 -4.598 1.00 81.62 441 ILE A C 1
ATOM 3420 O O . ILE A 1 441 ? -0.388 3.257 -4.470 1.00 81.62 441 ILE A O 1
ATOM 3424 N N . ASN A 1 442 ? 1.434 1.966 -4.210 1.00 76.62 442 ASN A N 1
ATOM 3425 C CA . ASN A 1 442 ? 2.281 3.012 -3.635 1.00 76.62 442 ASN A CA 1
ATOM 3426 C C . ASN A 1 442 ? 2.868 3.937 -4.715 1.00 76.62 442 ASN A C 1
ATOM 3428 O O . ASN A 1 442 ? 4.080 4.036 -4.890 1.00 76.62 442 ASN A O 1
ATOM 3432 N N . ASP A 1 443 ? 1.986 4.614 -5.443 1.00 75.06 443 ASP A N 1
ATOM 3433 C CA . ASP A 1 443 ? 2.336 5.602 -6.455 1.00 75.06 443 ASP A CA 1
ATOM 3434 C C . ASP A 1 443 ? 1.744 6.966 -6.065 1.00 75.06 443 ASP A C 1
ATOM 3436 O O . ASP A 1 443 ? 0.530 7.095 -5.882 1.00 75.06 443 ASP A O 1
ATOM 3440 N N . PRO A 1 444 ? 2.559 8.025 -5.941 1.00 76.19 444 PRO A N 1
ATOM 3441 C CA . PRO A 1 444 ? 2.051 9.365 -5.680 1.00 76.19 444 PRO A CA 1
ATOM 3442 C C . PRO A 1 444 ? 1.044 9.889 -6.712 1.00 76.19 444 PRO A C 1
ATOM 3444 O O . PRO A 1 444 ? 0.182 10.679 -6.325 1.00 76.19 444 PRO A O 1
ATOM 3447 N N . ALA A 1 445 ? 1.077 9.439 -7.972 1.00 81.44 445 ALA A N 1
ATOM 3448 C CA . ALA A 1 445 ? 0.023 9.759 -8.940 1.00 81.44 445 ALA A CA 1
ATOM 3449 C C . ALA A 1 445 ? -1.308 9.062 -8.591 1.00 81.44 445 ALA A C 1
ATOM 3451 O O . ALA A 1 445 ? -2.372 9.694 -8.646 1.00 81.44 445 ALA A O 1
ATOM 3452 N N . ALA A 1 446 ? -1.259 7.807 -8.129 1.00 86.50 446 ALA A N 1
ATOM 3453 C CA . ALA A 1 446 ? -2.422 7.083 -7.607 1.00 86.50 446 ALA A CA 1
ATOM 3454 C C . ALA A 1 446 ? -2.998 7.776 -6.363 1.00 86.50 446 ALA A C 1
ATOM 3456 O O . ALA A 1 446 ? -4.191 8.079 -6.308 1.00 86.50 446 ALA A O 1
ATOM 3457 N N . LEU A 1 447 ? -2.146 8.122 -5.393 1.00 87.56 447 LEU A N 1
ATOM 3458 C CA . LEU A 1 447 ? -2.558 8.834 -4.178 1.00 87.56 447 LEU A CA 1
ATOM 3459 C C . LEU A 1 447 ? -3.183 10.194 -4.498 1.00 87.56 447 LEU A C 1
ATOM 3461 O O . LEU A 1 447 ? -4.215 10.555 -3.926 1.00 87.56 447 LEU A O 1
ATOM 3465 N N . LYS A 1 448 ? -2.598 10.934 -5.446 1.00 87.75 448 LYS A N 1
ATOM 3466 C CA . LYS A 1 448 ? -3.159 12.208 -5.895 1.00 87.75 448 LYS A CA 1
ATOM 3467 C C . LYS A 1 448 ? -4.518 12.018 -6.570 1.00 87.75 448 LYS A C 1
ATOM 3469 O O . LYS A 1 448 ? -5.440 12.780 -6.290 1.00 87.75 448 LYS A O 1
ATOM 3474 N N . THR A 1 449 ? -4.677 10.964 -7.367 1.00 91.19 449 THR A N 1
ATOM 3475 C CA . THR A 1 449 ? -5.961 10.601 -7.986 1.00 91.19 449 THR A CA 1
ATOM 3476 C C . THR A 1 449 ? -7.033 10.317 -6.933 1.00 91.19 449 THR A C 1
ATOM 3478 O O . THR A 1 449 ? -8.148 10.821 -7.051 1.00 91.19 449 THR A O 1
ATOM 3481 N N . LEU A 1 450 ? -6.705 9.590 -5.858 1.00 92.56 450 LEU A N 1
ATOM 3482 C CA . LEU A 1 450 ? -7.636 9.365 -4.745 1.00 92.56 450 LEU A CA 1
ATOM 3483 C C . LEU A 1 450 ? -8.032 10.677 -4.051 1.00 92.56 450 LEU A C 1
ATOM 3485 O O . LEU A 1 450 ? -9.211 10.904 -3.762 1.00 92.56 450 LEU A O 1
ATOM 3489 N N . GLU A 1 451 ? -7.062 11.557 -3.798 1.00 92.00 451 GLU A N 1
ATOM 3490 C CA . GLU A 1 451 ? -7.319 12.869 -3.204 1.00 92.00 451 GLU A CA 1
ATOM 3491 C C . GLU A 1 451 ? -8.244 13.725 -4.083 1.00 92.00 451 GLU A C 1
ATOM 3493 O O . GLU A 1 451 ? -9.229 14.277 -3.575 1.00 92.00 451 GLU A O 1
ATOM 3498 N N . ASP A 1 452 ? -7.972 13.796 -5.386 1.00 91.81 452 ASP A N 1
ATOM 3499 C CA . ASP A 1 452 ? -8.755 14.563 -6.361 1.00 91.81 452 ASP A CA 1
ATOM 3500 C C . ASP A 1 452 ? -10.160 13.972 -6.553 1.00 91.81 452 ASP A C 1
ATOM 3502 O O . ASP A 1 452 ? -11.135 14.706 -6.739 1.00 91.81 452 ASP A O 1
ATOM 3506 N N . ALA A 1 453 ? -10.305 12.653 -6.398 1.00 92.19 453 ALA A N 1
ATOM 3507 C CA . ALA A 1 453 ? -11.599 11.981 -6.383 1.00 92.19 453 ALA A CA 1
ATOM 3508 C C . ALA A 1 453 ? -12.442 12.327 -5.132 1.00 92.19 453 ALA A C 1
ATOM 3510 O O . ALA A 1 453 ? -13.662 12.112 -5.119 1.00 92.19 453 ALA A O 1
ATOM 3511 N N . GLY A 1 454 ? -11.826 12.940 -4.112 1.00 92.44 454 GLY A N 1
ATOM 3512 C CA . GLY A 1 454 ? -12.456 13.379 -2.865 1.00 92.44 454 GLY A CA 1
ATOM 3513 C C . GLY A 1 454 ? -12.270 12.406 -1.698 1.00 92.44 454 GLY A C 1
ATOM 3514 O O . GLY A 1 454 ? -12.986 12.513 -0.703 1.00 92.44 454 GLY A O 1
ATOM 3515 N N . ILE A 1 455 ? -11.346 11.450 -1.794 1.00 94.25 455 ILE A N 1
ATOM 3516 C CA . ILE A 1 455 ? -11.064 10.485 -0.725 1.00 94.25 455 ILE A CA 1
ATOM 3517 C C . ILE A 1 455 ? -10.087 11.111 0.272 1.00 94.25 455 ILE A C 1
ATOM 3519 O O . ILE A 1 455 ? -9.109 11.754 -0.112 1.00 94.25 455 ILE A O 1
ATOM 3523 N N . ARG A 1 456 ? -10.368 10.965 1.569 1.00 91.50 456 ARG A N 1
ATOM 3524 C CA . ARG A 1 456 ? -9.536 11.490 2.657 1.00 91.50 456 ARG A CA 1
ATOM 3525 C C . ARG A 1 456 ? -9.101 10.370 3.590 1.00 91.50 456 ARG A C 1
ATOM 3527 O O . ARG A 1 456 ? -9.918 9.544 3.981 1.00 91.50 456 ARG A O 1
ATOM 3534 N N . TRP A 1 457 ? -7.838 10.376 3.984 1.00 88.00 457 TRP A N 1
ATOM 3535 C CA . TRP A 1 457 ? -7.248 9.493 4.992 1.00 88.00 457 TRP A CA 1
ATOM 3536 C C . TRP A 1 457 ? -6.463 10.330 6.006 1.00 88.00 457 TRP A C 1
ATOM 3538 O O . TRP A 1 457 ? -6.501 11.559 5.967 1.00 88.00 457 TRP A O 1
ATOM 3548 N N . SER A 1 458 ? -5.770 9.679 6.939 1.00 79.69 458 SER A N 1
ATOM 3549 C CA . SER A 1 458 ? -5.038 10.339 8.029 1.00 79.69 458 SER A CA 1
ATOM 3550 C C . SER A 1 458 ? -4.111 11.466 7.551 1.00 79.69 458 SER A C 1
ATOM 3552 O O . SER A 1 458 ? -4.167 12.566 8.098 1.00 79.69 458 SER A O 1
ATOM 3554 N N . ALA A 1 459 ? -3.314 11.233 6.504 1.00 73.69 459 ALA A N 1
ATOM 3555 C CA . ALA A 1 459 ? -2.299 12.186 6.051 1.00 73.69 459 ALA A CA 1
ATOM 3556 C C . ALA A 1 459 ? -2.870 13.422 5.330 1.00 73.69 459 ALA A C 1
ATOM 3558 O O . ALA A 1 459 ? -2.266 14.488 5.390 1.00 73.69 459 ALA A O 1
ATOM 3559 N N . ASN A 1 460 ? -4.034 13.317 4.679 1.00 84.44 460 ASN A N 1
ATOM 3560 C CA . ASN A 1 460 ? -4.652 14.431 3.947 1.00 84.44 460 ASN A CA 1
ATOM 3561 C C . ASN A 1 460 ? -6.022 14.841 4.513 1.00 84.44 460 ASN A C 1
ATOM 3563 O O . ASN A 1 460 ? -6.821 15.487 3.837 1.00 84.44 460 ASN A O 1
ATOM 3567 N N . ALA A 1 461 ? -6.293 14.505 5.776 1.00 83.06 461 ALA A N 1
ATOM 3568 C CA . ALA A 1 461 ? -7.615 14.618 6.391 1.00 83.06 461 ALA A CA 1
ATOM 3569 C C . ALA A 1 461 ? -8.191 16.048 6.425 1.00 83.06 461 ALA A C 1
ATOM 3571 O O . ALA A 1 461 ? -9.399 16.203 6.614 1.00 83.06 461 ALA A O 1
ATOM 3572 N N . GLN A 1 462 ? -7.326 17.059 6.275 1.00 84.81 462 GLN A N 1
ATOM 3573 C CA . GLN A 1 462 ? -7.645 18.492 6.303 1.00 84.81 462 GLN A CA 1
ATOM 3574 C C . GLN A 1 462 ? -7.745 19.128 4.907 1.00 84.81 462 GLN A C 1
ATOM 3576 O O . GLN A 1 462 ? -8.083 20.305 4.798 1.00 84.81 462 GLN A O 1
ATOM 3581 N N . VAL A 1 463 ? -7.453 18.386 3.832 1.00 84.62 463 VAL A N 1
ATOM 3582 C CA . VAL A 1 463 ? -7.525 18.921 2.465 1.00 84.62 463 VAL A CA 1
ATOM 3583 C C . VAL A 1 463 ? -8.997 19.193 2.101 1.00 84.62 463 VAL A C 1
ATOM 3585 O O . VAL A 1 463 ? -9.818 18.269 2.178 1.00 84.62 463 VAL A O 1
ATOM 3588 N N . PRO A 1 464 ? -9.371 20.422 1.687 1.00 84.50 464 PRO A N 1
ATOM 3589 C CA . PRO A 1 464 ? -10.747 20.761 1.311 1.00 84.50 464 PRO A CA 1
ATOM 3590 C C . PRO A 1 464 ? -11.299 19.888 0.174 1.00 84.50 464 PRO A C 1
ATOM 3592 O O . PRO A 1 464 ? -10.541 19.319 -0.607 1.00 84.50 464 PRO A O 1
ATOM 3595 N N . GLY A 1 465 ? -12.627 19.775 0.058 1.00 84.00 465 GLY A N 1
ATOM 3596 C CA . GLY A 1 465 ? -13.275 19.010 -1.024 1.00 84.00 465 GLY A CA 1
ATOM 3597 C C . GLY A 1 465 ? -13.376 17.494 -0.793 1.00 84.00 465 GLY A C 1
ATOM 3598 O O . GLY A 1 465 ? -13.608 16.744 -1.739 1.00 84.00 465 GLY A O 1
ATOM 3599 N N . GLY A 1 466 ? -13.204 17.031 0.450 1.00 84.25 466 GLY A N 1
ATOM 3600 C CA . GLY A 1 466 ? -13.405 15.627 0.816 1.00 84.25 466 GLY A CA 1
ATOM 3601 C C . GLY A 1 466 ? -14.871 15.199 0.700 1.00 84.25 466 GLY A C 1
ATOM 3602 O O . GLY A 1 466 ? -15.755 15.843 1.259 1.00 84.25 466 GLY A O 1
ATOM 3603 N N . LYS A 1 467 ? -15.117 14.095 -0.006 1.00 87.75 467 LYS A N 1
ATOM 3604 C CA . LYS A 1 467 ? -16.417 13.421 -0.141 1.00 87.75 467 LYS A CA 1
ATOM 3605 C C . LYS A 1 467 ? -16.562 12.261 0.842 1.00 87.75 467 LYS A C 1
ATOM 3607 O O . LYS A 1 467 ? -17.655 12.006 1.332 1.00 87.75 467 LYS A O 1
ATOM 3612 N N . VAL A 1 468 ? -15.463 11.562 1.130 1.00 93.94 468 VAL A N 1
ATOM 3613 C CA . VAL A 1 468 ? -15.437 10.385 2.005 1.00 93.94 468 VAL A CA 1
ATOM 3614 C C . VAL A 1 468 ? -14.168 10.379 2.855 1.00 93.94 468 VAL A C 1
ATOM 3616 O O . VAL A 1 468 ? -13.116 10.833 2.403 1.00 93.94 468 VAL A O 1
ATOM 3619 N N . ARG A 1 469 ? -14.259 9.866 4.087 1.00 92.06 469 ARG A N 1
ATOM 3620 C CA . ARG A 1 469 ? -13.114 9.671 4.983 1.00 92.06 469 ARG A CA 1
ATOM 3621 C C . ARG A 1 469 ? -12.931 8.179 5.244 1.00 92.06 469 ARG A C 1
ATOM 3623 O O . ARG A 1 469 ? -13.838 7.538 5.764 1.00 92.06 469 ARG A O 1
ATOM 3630 N N . LEU A 1 470 ? -11.771 7.652 4.874 1.00 86.06 470 LEU A N 1
ATOM 3631 C CA . LEU A 1 470 ? -11.372 6.269 5.109 1.00 86.06 470 LEU A CA 1
ATOM 3632 C C . LEU A 1 470 ? -11.114 6.027 6.598 1.00 86.06 470 LEU A C 1
ATOM 3634 O O . LEU A 1 470 ? -10.695 6.937 7.316 1.00 86.06 470 LEU A O 1
ATOM 3638 N N . GLY A 1 471 ? -11.321 4.786 7.037 1.00 79.19 471 GLY A N 1
ATOM 3639 C CA . GLY A 1 471 ? -10.823 4.318 8.330 1.00 79.19 471 GLY A CA 1
ATOM 3640 C C . GLY A 1 471 ? -9.311 4.104 8.279 1.00 79.19 471 GLY A C 1
ATOM 3641 O O . GLY A 1 471 ? -8.600 4.497 9.198 1.00 79.19 471 GLY A O 1
ATOM 3642 N N . ASN A 1 472 ? -8.814 3.550 7.167 1.00 81.12 472 ASN A N 1
ATOM 3643 C CA . ASN A 1 472 ? -7.385 3.390 6.913 1.00 81.12 472 ASN A CA 1
ATOM 3644 C C . ASN A 1 472 ? -7.075 3.353 5.401 1.00 81.12 472 ASN A C 1
ATOM 3646 O O . ASN A 1 472 ? -7.922 2.953 4.601 1.00 81.12 472 ASN A O 1
ATOM 3650 N N . LEU A 1 473 ? -5.857 3.739 5.021 1.00 84.06 473 LEU A N 1
ATOM 3651 C CA . LEU A 1 473 ? -5.309 3.570 3.672 1.00 84.06 473 LEU A CA 1
ATOM 3652 C C . LEU A 1 473 ? -4.027 2.741 3.783 1.00 84.06 473 LEU A C 1
ATOM 3654 O O . LEU A 1 473 ? -3.114 3.134 4.504 1.00 84.06 473 LEU A O 1
ATOM 3658 N N . ILE A 1 474 ? -3.958 1.621 3.066 1.00 80.50 474 ILE A N 1
ATOM 3659 C CA . ILE A 1 474 ? -2.770 0.762 3.009 1.00 80.50 474 ILE A CA 1
ATOM 3660 C C . ILE A 1 474 ? -2.176 0.859 1.605 1.00 80.50 474 ILE A C 1
ATOM 3662 O O . ILE A 1 474 ? -2.850 0.544 0.623 1.00 80.50 474 ILE A O 1
ATOM 3666 N N . THR A 1 475 ? -0.925 1.305 1.506 1.00 81.25 475 THR A N 1
ATOM 3667 C CA . THR A 1 475 ? -0.196 1.375 0.236 1.00 81.25 475 THR A CA 1
ATOM 3668 C C . THR A 1 475 ? 0.684 0.144 0.041 1.00 81.25 475 THR A C 1
ATOM 3670 O O . THR A 1 475 ? 1.344 -0.315 0.971 1.00 81.25 475 THR A O 1
ATOM 3673 N N . TYR A 1 476 ? 0.694 -0.399 -1.176 1.00 77.25 476 TYR A N 1
ATOM 3674 C CA . TYR A 1 476 ? 1.446 -1.601 -1.534 1.00 77.25 476 TYR A CA 1
ATOM 3675 C C . TYR A 1 476 ? 2.507 -1.278 -2.586 1.00 77.25 476 TYR A C 1
ATOM 3677 O O . TYR A 1 476 ? 2.181 -0.776 -3.662 1.00 77.25 476 TYR A O 1
ATOM 3685 N N . SER A 1 477 ? 3.769 -1.583 -2.278 1.00 70.94 477 SER A N 1
ATOM 3686 C CA . SER A 1 477 ? 4.864 -1.577 -3.262 1.00 70.94 477 SER A CA 1
ATOM 3687 C C . SER A 1 477 ? 5.040 -2.950 -3.924 1.00 70.94 477 SER A C 1
ATOM 3689 O O . SER A 1 477 ? 5.362 -3.025 -5.104 1.00 70.94 477 SER A O 1
ATOM 3691 N N . ASP A 1 478 ? 4.793 -4.031 -3.174 1.00 71.94 478 ASP A N 1
ATOM 3692 C CA . ASP A 1 478 ? 4.878 -5.414 -3.653 1.00 71.94 478 ASP A CA 1
ATOM 3693 C C . ASP A 1 478 ? 3.599 -5.816 -4.400 1.00 71.94 478 ASP A C 1
ATOM 3695 O O . ASP A 1 478 ? 2.526 -5.976 -3.806 1.00 71.94 478 ASP A O 1
ATOM 3699 N N . GLN A 1 479 ? 3.735 -5.987 -5.714 1.00 79.25 479 GLN A N 1
ATOM 3700 C CA . GLN A 1 479 ? 2.633 -6.283 -6.628 1.00 79.25 479 GLN A CA 1
ATOM 3701 C C . GLN A 1 479 ? 2.099 -7.706 -6.477 1.00 79.25 479 GLN A C 1
ATOM 3703 O O . GLN A 1 479 ? 0.946 -7.964 -6.817 1.00 79.25 479 GLN A O 1
ATOM 3708 N N . SER A 1 480 ? 2.884 -8.625 -5.909 1.00 80.38 480 SER A N 1
ATOM 3709 C CA . SER A 1 480 ? 2.462 -10.016 -5.728 1.00 80.38 480 SER A CA 1
ATOM 3710 C C . SER A 1 480 ? 1.323 -10.168 -4.711 1.00 80.38 480 SER A C 1
ATOM 3712 O O . SER A 1 480 ? 0.580 -11.145 -4.757 1.00 80.38 480 SER A O 1
ATOM 3714 N N . ARG A 1 481 ? 1.141 -9.184 -3.817 1.00 83.19 481 ARG A N 1
ATOM 3715 C CA . ARG A 1 481 ? 0.207 -9.255 -2.679 1.00 83.19 481 ARG A CA 1
ATOM 3716 C C . ARG A 1 481 ? -1.126 -8.548 -2.896 1.00 83.19 481 ARG A C 1
ATOM 3718 O O . ARG A 1 481 ? -2.048 -8.736 -2.100 1.00 83.19 481 ARG A O 1
ATOM 3725 N N . ILE A 1 482 ? -1.227 -7.695 -3.914 1.00 88.69 482 ILE A N 1
ATOM 3726 C CA . ILE A 1 482 ? -2.332 -6.732 -4.027 1.00 88.69 482 ILE A CA 1
ATOM 3727 C C . ILE A 1 482 ? -3.687 -7.410 -4.242 1.00 88.69 482 ILE A C 1
ATOM 3729 O O . ILE A 1 482 ? -4.696 -6.901 -3.770 1.00 88.69 482 ILE A O 1
ATOM 3733 N N . HIS A 1 483 ? -3.736 -8.560 -4.918 1.00 95.06 483 HIS A N 1
ATOM 3734 C CA . HIS A 1 483 ? -4.987 -9.287 -5.154 1.00 95.06 483 HIS A CA 1
ATOM 3735 C C . HIS A 1 483 ? -5.402 -10.123 -3.939 1.00 95.06 483 HIS A C 1
ATOM 3737 O O . HIS A 1 483 ? -6.578 -10.119 -3.568 1.00 95.06 483 HIS A O 1
ATOM 3743 N N . ASP A 1 484 ? -4.440 -10.791 -3.292 1.00 90.12 484 ASP A N 1
ATOM 3744 C CA . ASP A 1 484 ? -4.677 -11.600 -2.090 1.00 90.12 484 ASP A CA 1
ATOM 3745 C C . ASP A 1 484 ? -5.181 -10.743 -0.932 1.00 90.12 484 ASP A C 1
ATOM 3747 O O . ASP A 1 484 ? -6.147 -11.113 -0.270 1.00 90.12 484 ASP A O 1
ATOM 3751 N N . CYS A 1 485 ? -4.625 -9.543 -0.734 1.00 85.19 485 CYS A N 1
ATOM 3752 C CA . CYS A 1 485 ? -5.063 -8.683 0.363 1.00 85.19 485 CYS A CA 1
ATOM 3753 C C . CYS A 1 485 ? -6.546 -8.283 0.251 1.00 85.19 485 CYS A C 1
ATOM 3755 O O . CYS A 1 485 ? -7.247 -8.212 1.265 1.00 85.19 485 CYS A O 1
ATOM 3757 N N . LEU A 1 486 ? -7.058 -8.080 -0.967 1.00 95.69 486 LEU A N 1
ATOM 3758 C CA . LEU A 1 486 ? -8.477 -7.820 -1.188 1.00 95.69 486 LEU A CA 1
ATOM 3759 C C . LEU A 1 486 ? -9.311 -9.096 -1.025 1.00 95.69 486 LEU A C 1
ATOM 3761 O O . LEU A 1 486 ? -10.358 -9.077 -0.365 1.00 95.69 486 LEU A O 1
ATOM 3765 N N . ALA A 1 487 ? -8.855 -10.194 -1.631 1.00 94.19 487 ALA A N 1
ATOM 3766 C CA . ALA A 1 487 ? -9.562 -11.470 -1.656 1.00 94.19 487 ALA A CA 1
ATOM 3767 C C . ALA A 1 487 ? -9.677 -12.125 -0.269 1.00 94.19 487 ALA A C 1
ATOM 3769 O O . ALA A 1 487 ? -10.674 -12.800 -0.004 1.00 94.19 487 ALA A O 1
ATOM 3770 N N . ASP A 1 488 ? -8.692 -11.906 0.601 1.00 90.56 488 ASP A N 1
ATOM 3771 C CA . ASP A 1 488 ? -8.627 -12.437 1.967 1.00 90.56 488 ASP A CA 1
ATOM 3772 C C . ASP A 1 488 ? -9.241 -11.486 3.004 1.00 90.56 488 ASP A C 1
ATOM 3774 O O . ASP A 1 488 ? -9.423 -11.852 4.162 1.00 90.56 488 ASP A O 1
ATOM 3778 N N . GLY A 1 489 ? -9.616 -10.269 2.596 1.00 87.62 489 GLY A N 1
ATOM 3779 C CA . GLY A 1 489 ? -10.306 -9.320 3.469 1.00 87.62 489 GLY A CA 1
ATOM 3780 C C . GLY A 1 489 ? -9.406 -8.450 4.341 1.00 87.62 489 GLY A C 1
ATOM 3781 O O . GLY A 1 489 ? -9.906 -7.847 5.285 1.00 87.62 489 GLY A O 1
ATOM 3782 N N . ILE A 1 490 ? -8.113 -8.344 4.017 1.00 83.50 490 ILE A N 1
ATOM 3783 C CA . ILE A 1 490 ? -7.183 -7.408 4.671 1.00 83.50 490 ILE A CA 1
ATOM 3784 C C . ILE A 1 490 ? -7.597 -5.958 4.381 1.00 83.50 490 ILE A C 1
ATOM 3786 O O . ILE A 1 490 ? -7.542 -5.104 5.264 1.00 83.50 490 ILE A O 1
ATOM 3790 N N . VAL A 1 491 ? -8.037 -5.684 3.149 1.00 88.44 491 VAL A N 1
ATOM 3791 C CA . VAL A 1 491 ? -8.637 -4.402 2.751 1.00 88.44 491 VAL A CA 1
ATOM 3792 C C . VAL A 1 491 ? -10.083 -4.607 2.309 1.00 88.44 491 VAL A C 1
ATOM 3794 O O . VAL A 1 491 ? -10.447 -5.664 1.799 1.00 88.44 491 VAL A O 1
ATOM 3797 N N . ASP A 1 492 ? -10.937 -3.603 2.487 1.00 93.50 492 ASP A N 1
ATOM 3798 C CA . ASP A 1 492 ? -12.342 -3.648 2.073 1.00 93.50 492 ASP A CA 1
ATOM 3799 C C . ASP A 1 492 ? -12.510 -3.493 0.557 1.00 93.50 492 ASP A C 1
ATOM 3801 O O . ASP A 1 492 ? -13.346 -4.161 -0.052 1.00 93.50 492 ASP A O 1
ATOM 3805 N N . ALA A 1 493 ? -11.702 -2.618 -0.037 1.00 97.12 493 ALA A N 1
ATOM 3806 C CA . ALA A 1 493 ? -11.642 -2.341 -1.466 1.00 97.12 493 ALA A CA 1
ATOM 3807 C C . ALA A 1 493 ? -10.201 -2.015 -1.873 1.00 97.12 493 ALA A C 1
ATOM 3809 O O . ALA A 1 493 ? -9.366 -1.727 -1.013 1.00 97.12 493 ALA A O 1
ATOM 3810 N N . PHE A 1 494 ? -9.916 -2.026 -3.172 1.00 97.19 494 PHE A N 1
ATOM 3811 C CA . PHE A 1 494 ? -8.593 -1.710 -3.707 1.00 97.19 494 PHE A CA 1
ATOM 3812 C C . PHE A 1 494 ? -8.695 -0.746 -4.893 1.00 97.19 494 PHE A C 1
ATOM 3814 O O . PHE A 1 494 ? -9.504 -0.975 -5.785 1.00 97.19 494 PHE A O 1
ATOM 3821 N N . ALA A 1 495 ? -7.902 0.324 -4.917 1.00 95.88 495 ALA A N 1
ATOM 3822 C CA . ALA A 1 495 ? -7.828 1.265 -6.034 1.00 95.88 495 ALA A CA 1
ATOM 3823 C C . ALA A 1 495 ? -6.560 1.034 -6.869 1.00 95.88 495 ALA A C 1
ATOM 3825 O O . ALA A 1 495 ? -5.456 0.996 -6.319 1.00 95.88 495 ALA A O 1
ATOM 3826 N N . VAL A 1 496 ? -6.725 0.831 -8.177 1.00 92.81 496 VAL A N 1
ATOM 3827 C CA . VAL A 1 496 ? -5.659 0.341 -9.065 1.00 92.81 496 VAL A CA 1
ATOM 3828 C C . VAL A 1 496 ? -6.020 0.492 -10.540 1.00 92.81 496 VAL A C 1
ATOM 3830 O O . VAL A 1 496 ? -7.186 0.568 -10.918 1.00 92.81 496 VAL A O 1
ATOM 3833 N N . ASP A 1 497 ? -5.009 0.461 -11.385 1.00 93.25 497 ASP A N 1
ATOM 3834 C CA . ASP A 1 497 ? -5.071 0.383 -12.834 1.00 93.25 497 ASP A CA 1
ATOM 3835 C C . ASP A 1 497 ? -5.871 -0.852 -13.284 1.00 93.25 497 ASP A C 1
ATOM 3837 O O . ASP A 1 497 ? -5.584 -1.994 -12.911 1.00 93.25 497 ASP A O 1
ATOM 3841 N N . LYS A 1 498 ? -6.892 -0.636 -14.119 1.00 94.75 498 LYS A N 1
ATOM 3842 C CA . LYS A 1 498 ? -7.821 -1.683 -14.569 1.00 94.75 498 LYS A CA 1
ATOM 3843 C C . LYS A 1 498 ? -7.142 -2.935 -15.130 1.00 94.75 498 LYS A C 1
ATOM 3845 O O . LYS A 1 498 ? -7.580 -4.018 -14.738 1.00 94.75 498 LYS A O 1
ATOM 3850 N N . PRO A 1 499 ? -6.110 -2.860 -15.996 1.00 94.00 499 PRO A N 1
ATOM 3851 C CA . PRO A 1 499 ? -5.496 -4.059 -16.569 1.00 94.00 499 PRO A CA 1
ATOM 3852 C C . PRO A 1 499 ? -4.937 -5.005 -15.498 1.00 94.00 499 PRO A C 1
ATOM 3854 O O . PRO A 1 499 ? -5.022 -6.223 -15.654 1.00 94.00 499 PRO A O 1
ATOM 3857 N N . ILE A 1 500 ? -4.460 -4.448 -14.374 1.00 93.00 500 ILE A N 1
ATOM 3858 C CA . ILE A 1 500 ? -3.884 -5.206 -13.256 1.00 93.00 500 ILE A CA 1
ATOM 3859 C C . ILE A 1 500 ? -4.937 -6.109 -12.591 1.00 93.00 500 ILE A C 1
ATOM 3861 O O . ILE A 1 500 ? -4.662 -7.219 -12.130 1.00 93.00 500 ILE A O 1
ATOM 3865 N N . TYR A 1 501 ? -6.183 -5.641 -12.532 1.00 94.75 501 TYR A N 1
ATOM 3866 C CA . TYR A 1 501 ? -7.285 -6.367 -11.901 1.00 94.75 501 TYR A CA 1
ATOM 3867 C C . TYR A 1 501 ? -8.212 -7.058 -12.895 1.00 94.75 501 TYR A C 1
ATOM 3869 O O . TYR A 1 501 ? -8.939 -7.976 -12.515 1.00 94.75 501 TYR A O 1
ATOM 3877 N N . TRP A 1 502 ? -8.187 -6.669 -14.169 1.00 95.50 502 TRP A N 1
ATOM 3878 C CA . TRP A 1 502 ? -9.093 -7.204 -15.176 1.00 95.50 502 TRP A CA 1
ATOM 3879 C C . TRP A 1 502 ? -8.891 -8.704 -15.369 1.00 95.50 502 TRP A C 1
ATOM 3881 O O . TRP A 1 502 ? -9.851 -9.471 -15.236 1.00 95.50 502 TRP A O 1
ATOM 3891 N N . TRP A 1 503 ? -7.649 -9.138 -15.611 1.00 93.62 503 TRP A N 1
ATOM 3892 C CA . TRP A 1 503 ? -7.341 -10.565 -15.712 1.00 93.62 503 TRP A CA 1
ATOM 3893 C C . TRP A 1 503 ? -7.569 -11.283 -14.376 1.00 93.62 503 TRP A C 1
ATOM 3895 O O . TRP A 1 503 ? -8.094 -12.394 -14.369 1.00 93.62 503 TRP A O 1
ATOM 3905 N N . ALA A 1 504 ? -7.253 -10.650 -13.242 1.00 94.06 504 ALA A N 1
ATOM 3906 C CA . ALA A 1 504 ? -7.488 -11.246 -11.928 1.00 94.06 504 ALA A CA 1
ATOM 3907 C C . ALA A 1 504 ? -8.978 -11.554 -11.668 1.00 94.06 504 ALA A C 1
ATOM 3909 O O . ALA A 1 504 ? -9.316 -12.601 -11.123 1.00 94.06 504 ALA A O 1
ATOM 3910 N N . CYS A 1 505 ? -9.882 -10.676 -12.107 1.00 95.12 505 CYS A N 1
ATOM 3911 C CA . CYS A 1 505 ? -11.322 -10.864 -11.939 1.00 95.12 505 CYS A CA 1
ATOM 3912 C C . CYS A 1 505 ? -11.923 -11.813 -12.989 1.00 95.12 505 CYS A C 1
ATOM 3914 O O . CYS A 1 505 ? -12.795 -12.623 -12.669 1.00 95.12 505 CYS A O 1
ATOM 3916 N N . ASN A 1 506 ? -11.485 -11.705 -14.249 1.00 93.56 506 ASN A N 1
ATOM 3917 C CA . ASN A 1 506 ? -12.184 -12.292 -15.400 1.00 93.56 506 ASN A CA 1
ATOM 3918 C C . ASN A 1 506 ? -11.440 -13.448 -16.076 1.00 93.56 506 ASN A C 1
ATOM 3920 O O . ASN A 1 506 ? -12.058 -14.215 -16.813 1.00 93.56 506 ASN A O 1
ATOM 3924 N N . GLY A 1 507 ? -10.139 -13.602 -15.837 1.00 89.50 507 GLY A N 1
ATOM 3925 C CA . GLY A 1 507 ? -9.352 -14.690 -16.402 1.00 89.50 507 GLY A CA 1
ATOM 3926 C C . GLY A 1 507 ? -9.859 -16.035 -15.892 1.00 89.50 507 GLY A C 1
ATOM 3927 O O . GLY A 1 507 ? -9.865 -16.266 -14.688 1.00 89.50 507 GLY A O 1
ATOM 3928 N N . HIS A 1 508 ? -10.251 -16.932 -16.802 1.00 83.88 508 HIS A N 1
ATOM 3929 C CA . HIS A 1 508 ? -10.720 -18.292 -16.476 1.00 83.88 508 HIS A CA 1
ATOM 3930 C C . HIS A 1 508 ? -9.745 -19.038 -15.557 1.00 83.88 508 HIS A C 1
ATOM 3932 O O . HIS A 1 508 ? -10.140 -19.841 -14.719 1.00 83.88 508 HIS A O 1
ATOM 3938 N N . ASP A 1 509 ? -8.456 -18.783 -15.754 1.00 86.38 509 ASP A N 1
ATOM 3939 C CA . ASP A 1 509 ? -7.379 -19.475 -15.083 1.00 86.38 509 ASP A CA 1
ATOM 3940 C C . ASP A 1 509 ? -6.854 -18.674 -13.870 1.00 86.38 509 ASP A C 1
ATOM 3942 O O . ASP A 1 509 ? -5.933 -19.123 -13.194 1.00 86.38 509 ASP A O 1
ATOM 3946 N N . SER A 1 510 ? -7.431 -17.514 -13.552 1.00 91.50 510 SER A N 1
ATOM 3947 C CA . SER A 1 510 ? -6.995 -16.699 -12.418 1.00 91.50 510 SER A CA 1
ATOM 3948 C C . SER A 1 510 ? -7.406 -17.307 -11.067 1.00 91.50 510 SER A C 1
ATOM 3950 O O . SER A 1 510 ? -8.569 -17.683 -10.906 1.00 91.50 510 SER A O 1
ATOM 3952 N N . PRO A 1 511 ? -6.515 -17.356 -10.054 1.00 92.06 511 PRO A N 1
ATOM 3953 C CA . PRO A 1 511 ? -6.870 -17.848 -8.718 1.00 92.06 511 PRO A CA 1
ATOM 3954 C C . PRO A 1 511 ? -7.859 -16.929 -7.981 1.00 92.06 511 PRO A C 1
ATOM 3956 O O . PRO A 1 511 ? -8.501 -17.352 -7.017 1.00 92.06 511 PRO A O 1
ATOM 3959 N N . TRP A 1 512 ? -8.012 -15.683 -8.439 1.00 95.56 512 TRP A N 1
ATOM 3960 C CA . TRP A 1 512 ? -8.962 -14.715 -7.886 1.00 95.56 512 TRP A CA 1
ATOM 3961 C C . TRP A 1 512 ? -10.278 -14.649 -8.662 1.00 95.56 512 TRP A C 1
ATOM 3963 O O . TRP A 1 512 ? -11.202 -13.937 -8.248 1.00 95.56 512 TRP A O 1
ATOM 3973 N N . HIS A 1 513 ? -10.404 -15.432 -9.739 1.00 94.38 513 HIS A N 1
ATOM 3974 C CA . HIS A 1 513 ? -11.639 -15.531 -10.497 1.00 94.38 513 HIS A CA 1
ATOM 3975 C C . HIS A 1 513 ? -12.784 -15.954 -9.574 1.00 94.38 513 HIS A C 1
ATOM 3977 O O . HIS A 1 513 ? -12.725 -16.975 -8.891 1.00 94.38 513 HIS A O 1
ATOM 3983 N N . GLY A 1 514 ? -13.841 -15.145 -9.520 1.00 93.88 514 GLY A N 1
ATOM 3984 C CA . GLY A 1 514 ? -14.972 -15.415 -8.633 1.00 93.88 514 GLY A CA 1
ATOM 3985 C C . GLY A 1 514 ? -14.791 -14.978 -7.172 1.00 93.88 514 GLY A C 1
ATOM 3986 O O . GLY A 1 514 ? -15.757 -15.070 -6.420 1.00 93.88 514 GLY A O 1
ATOM 3987 N N . ARG A 1 515 ? -13.619 -14.470 -6.769 1.00 96.81 515 ARG A N 1
ATOM 3988 C CA . ARG A 1 515 ? -13.350 -13.965 -5.407 1.00 96.81 515 ARG A CA 1
ATOM 3989 C C . ARG A 1 515 ? -13.375 -12.443 -5.324 1.00 96.81 515 ARG A C 1
ATOM 3991 O O . ARG A 1 515 ? -13.804 -11.891 -4.313 1.00 96.81 515 ARG A O 1
ATOM 3998 N N . ILE A 1 516 ? -12.955 -11.768 -6.389 1.00 97.38 516 ILE A N 1
ATOM 3999 C CA . ILE A 1 516 ? -12.919 -10.305 -6.502 1.00 97.38 516 ILE A CA 1
ATOM 4000 C C . ILE A 1 516 ? -13.594 -9.848 -7.800 1.00 97.38 516 ILE A C 1
ATOM 4002 O O . ILE A 1 516 ? -13.766 -10.634 -8.733 1.00 97.38 516 ILE A O 1
ATOM 4006 N N . GLU A 1 517 ? -14.017 -8.588 -7.841 1.00 96.62 517 GLU A N 1
ATOM 4007 C CA . GLU A 1 517 ? -14.621 -7.950 -9.009 1.00 96.62 517 GLU A CA 1
ATOM 4008 C C . GLU A 1 517 ? -14.295 -6.451 -9.069 1.00 96.62 517 GLU A C 1
ATOM 4010 O O . GLU A 1 517 ? -14.067 -5.806 -8.043 1.00 96.62 517 GLU A O 1
ATOM 4015 N N . ILE A 1 518 ? -14.296 -5.891 -10.280 1.00 96.31 518 ILE A N 1
ATOM 4016 C CA . ILE A 1 518 ? -14.105 -4.455 -10.515 1.00 96.31 518 ILE A CA 1
ATOM 4017 C C . ILE A 1 518 ? -15.450 -3.738 -10.383 1.00 96.31 518 ILE A C 1
ATOM 4019 O O . ILE A 1 518 ? -16.447 -4.136 -10.987 1.00 96.31 518 ILE A O 1
ATOM 4023 N N . VAL A 1 519 ? -15.464 -2.649 -9.623 1.00 94.88 519 VAL A N 1
ATOM 4024 C CA . VAL A 1 519 ? -16.569 -1.695 -9.556 1.00 94.88 519 VAL A CA 1
ATOM 4025 C C . VAL A 1 519 ? -16.519 -0.813 -10.802 1.00 94.88 519 VAL A C 1
ATOM 4027 O O . VAL A 1 519 ? -15.488 -0.225 -11.119 1.00 94.88 519 VAL A O 1
ATOM 4030 N N . THR A 1 520 ? -17.630 -0.734 -11.533 1.00 86.44 520 THR A N 1
ATOM 4031 C CA . THR A 1 520 ? -17.704 0.004 -12.800 1.00 86.44 520 THR A CA 1
ATOM 4032 C C . THR A 1 520 ? -17.418 1.498 -12.619 1.00 86.44 520 THR A C 1
ATOM 4034 O O . THR A 1 520 ? -17.983 2.140 -11.736 1.00 86.44 520 THR A O 1
ATOM 4037 N N . GLY A 1 521 ? -16.607 2.060 -13.518 1.00 86.81 521 GLY A N 1
ATOM 4038 C CA . GLY A 1 521 ? -16.286 3.486 -13.583 1.00 86.81 521 GLY A CA 1
ATOM 4039 C C . GLY A 1 521 ? -14.786 3.759 -13.469 1.00 86.81 521 GLY A C 1
ATOM 4040 O O . GLY A 1 521 ? -14.012 2.882 -13.100 1.00 86.81 521 GLY A O 1
ATOM 4041 N N . ASN A 1 522 ? -14.392 4.994 -13.776 1.00 91.06 522 ASN A N 1
ATOM 4042 C CA . ASN A 1 522 ? -13.025 5.486 -13.625 1.00 91.06 522 ASN A CA 1
ATOM 4043 C C . ASN A 1 522 ? -12.976 6.475 -12.451 1.00 91.06 522 ASN A C 1
ATOM 4045 O O . ASN A 1 522 ? -13.770 7.415 -12.392 1.00 91.06 522 ASN A O 1
ATOM 4049 N N . LEU A 1 523 ? -12.065 6.251 -11.506 1.00 91.75 523 LEU A N 1
ATOM 4050 C CA . LEU A 1 523 ? -11.810 7.142 -10.374 1.00 91.75 523 LEU A CA 1
ATOM 4051 C C . LEU A 1 523 ? -11.058 8.405 -10.811 1.00 91.75 523 LEU A C 1
ATOM 4053 O O . LEU A 1 523 ? -11.202 9.451 -10.179 1.00 91.75 523 LEU A O 1
ATOM 4057 N N . ALA A 1 524 ? -10.259 8.310 -11.876 1.00 90.00 524 ALA A N 1
ATOM 4058 C CA . ALA A 1 524 ? -9.554 9.444 -12.448 1.00 90.00 524 ALA A CA 1
ATOM 4059 C C . ALA A 1 524 ? -10.477 10.280 -13.351 1.00 90.00 524 ALA A C 1
ATOM 4061 O O . ALA A 1 524 ? -11.345 9.756 -14.047 1.00 90.00 524 ALA A O 1
ATOM 4062 N N . ASN A 1 525 ? -10.250 11.598 -13.393 1.00 87.44 525 ASN A N 1
ATOM 4063 C CA . ASN A 1 525 ? -11.017 12.519 -14.250 1.00 87.44 525 ASN A CA 1
ATOM 4064 C C . ASN A 1 525 ? -10.754 12.315 -15.754 1.00 87.44 525 ASN A C 1
ATOM 4066 O O . ASN A 1 525 ? -11.522 12.783 -16.591 1.00 87.44 525 ASN A O 1
ATOM 4070 N N . GLN A 1 526 ? -9.657 11.642 -16.090 1.00 89.12 526 GLN A N 1
ATOM 4071 C CA . GLN A 1 526 ? -9.254 11.279 -17.442 1.00 89.12 526 GLN A CA 1
ATOM 4072 C C . GLN A 1 526 ? -8.605 9.888 -17.411 1.00 89.12 526 GLN A C 1
ATOM 4074 O O . GLN A 1 526 ? -8.138 9.473 -16.345 1.00 89.12 526 GLN A O 1
ATOM 4079 N N . PRO A 1 527 ? -8.583 9.149 -18.534 1.00 92.12 527 PRO A N 1
ATOM 4080 C CA . PRO A 1 527 ? -7.860 7.887 -18.612 1.00 92.12 527 PRO A CA 1
ATOM 4081 C C . PRO A 1 527 ? -6.397 8.060 -18.217 1.00 92.12 527 PRO A C 1
ATOM 4083 O O . PRO A 1 527 ? -5.765 9.048 -18.582 1.00 92.12 527 PRO A O 1
ATOM 4086 N N . TRP A 1 528 ? -5.869 7.087 -17.492 1.00 92.19 528 TRP A N 1
ATOM 4087 C CA . TRP A 1 528 ? -4.436 6.934 -17.303 1.00 92.19 528 TRP A CA 1
ATOM 4088 C C . TRP A 1 528 ? -3.793 6.430 -18.589 1.00 92.19 528 TRP A C 1
ATOM 4090 O O . TRP A 1 528 ? -4.482 6.002 -19.519 1.00 92.19 528 TRP A O 1
ATOM 4100 N N . TYR A 1 529 ? -2.473 6.521 -18.659 1.00 93.81 529 TYR A N 1
ATOM 4101 C CA . TYR A 1 529 ? -1.730 6.178 -19.855 1.00 93.81 529 TYR A CA 1
ATOM 4102 C C . TYR A 1 529 ? -0.311 5.749 -19.522 1.00 93.81 529 TYR A C 1
ATOM 4104 O O . TYR A 1 529 ? 0.274 6.200 -18.536 1.00 93.81 529 TYR A O 1
ATOM 4112 N N . TYR A 1 530 ? 0.243 4.906 -20.384 1.00 95.38 530 TYR A N 1
ATOM 4113 C CA . TYR A 1 530 ? 1.618 4.446 -20.269 1.00 95.38 530 TYR A CA 1
ATOM 4114 C C . TYR A 1 530 ? 2.416 4.754 -21.533 1.00 95.38 530 TYR A C 1
ATOM 4116 O O . TYR A 1 530 ? 1.883 4.784 -22.648 1.00 95.38 530 TYR A O 1
ATOM 4124 N N . ALA A 1 531 ? 3.720 4.933 -21.348 1.00 96.94 531 ALA A N 1
ATOM 4125 C CA . ALA A 1 531 ? 4.689 5.127 -22.416 1.00 96.94 531 ALA A CA 1
ATO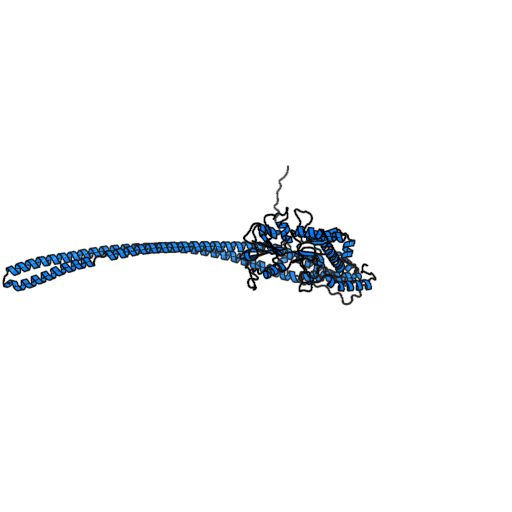M 4126 C C . ALA A 1 531 ? 5.852 4.137 -22.282 1.00 96.94 531 ALA A C 1
ATOM 4128 O O . ALA A 1 531 ? 6.052 3.503 -21.247 1.00 96.94 531 ALA A O 1
ATOM 4129 N N . VAL A 1 532 ? 6.636 4.017 -23.347 1.00 98.12 532 VAL A N 1
ATOM 4130 C CA . VAL A 1 532 ? 7.913 3.307 -23.348 1.00 98.12 532 VAL A CA 1
ATOM 4131 C C . VAL A 1 532 ? 9.006 4.279 -22.925 1.00 98.12 532 VAL A C 1
ATOM 4133 O O . VAL A 1 532 ? 9.067 5.395 -23.438 1.00 98.12 532 VAL A O 1
ATOM 4136 N N . GLY A 1 533 ? 9.875 3.862 -22.007 1.00 97.62 533 GLY A N 1
ATOM 4137 C CA . GLY A 1 533 ? 11.034 4.650 -21.585 1.00 97.62 533 GLY A CA 1
ATOM 4138 C C . GLY A 1 533 ? 12.307 4.227 -22.317 1.00 97.62 533 GLY A C 1
ATOM 4139 O O . GLY A 1 533 ? 12.583 3.038 -22.432 1.00 97.62 533 GLY A O 1
ATOM 4140 N N . VAL A 1 534 ? 13.122 5.177 -22.768 1.00 97.25 534 VAL A N 1
ATOM 4141 C CA . VAL A 1 534 ? 14.493 4.939 -23.258 1.00 97.25 534 VAL A CA 1
ATOM 4142 C C . VAL A 1 534 ? 15.480 5.852 -22.535 1.00 97.25 534 VAL A C 1
ATOM 4144 O O . VAL A 1 534 ? 15.091 6.860 -21.946 1.00 97.25 534 VAL A O 1
ATOM 4147 N N . ALA A 1 535 ? 16.774 5.534 -22.595 1.00 93.44 535 ALA A N 1
ATOM 4148 C CA . ALA A 1 535 ? 17.810 6.430 -22.084 1.00 93.44 535 ALA A CA 1
ATOM 4149 C C . ALA A 1 535 ? 17.799 7.763 -22.857 1.00 93.44 535 ALA A C 1
ATOM 4151 O O . ALA A 1 535 ? 17.916 7.755 -24.085 1.00 93.44 535 ALA A O 1
ATOM 4152 N N . ASP A 1 536 ? 17.722 8.898 -22.154 1.00 93.44 536 ASP A N 1
ATOM 4153 C CA . ASP A 1 536 ? 17.776 10.253 -22.735 1.00 93.44 536 ASP A CA 1
ATOM 4154 C C . ASP A 1 536 ? 19.192 10.573 -23.250 1.00 93.44 536 ASP A C 1
ATOM 4156 O O . ASP A 1 536 ? 19.995 11.245 -22.604 1.00 93.44 536 ASP A O 1
ATOM 4160 N N . THR A 1 537 ? 19.524 9.987 -24.400 1.00 90.81 537 THR A N 1
ATOM 4161 C CA . THR A 1 537 ? 20.836 10.037 -25.055 1.00 90.81 537 THR A CA 1
ATOM 4162 C C . THR A 1 537 ? 20.665 10.113 -26.571 1.00 90.81 537 THR A C 1
ATOM 4164 O O . THR A 1 537 ? 19.780 9.444 -27.114 1.00 90.81 537 THR A O 1
ATOM 4167 N N . PRO A 1 538 ? 21.544 10.826 -27.299 1.00 92.06 538 PRO A N 1
ATOM 4168 C CA . PRO A 1 538 ? 21.503 10.869 -28.762 1.00 92.06 538 PRO A CA 1
ATOM 4169 C C . PRO A 1 538 ? 21.463 9.483 -29.426 1.00 92.06 538 PRO A C 1
ATOM 4171 O O . PRO A 1 538 ? 20.709 9.281 -30.373 1.00 92.06 538 PRO A O 1
ATOM 4174 N N . SER A 1 539 ? 22.196 8.500 -28.893 1.00 91.50 539 SER A N 1
ATOM 4175 C CA . SER A 1 539 ? 22.256 7.130 -29.433 1.00 91.50 539 SER A CA 1
ATOM 4176 C C . SER A 1 539 ? 20.943 6.347 -29.320 1.00 91.50 539 SER A C 1
ATOM 4178 O O . SER A 1 539 ? 20.792 5.314 -29.971 1.00 91.50 539 SER A O 1
ATOM 4180 N N . SER A 1 540 ? 19.991 6.815 -28.507 1.00 95.50 540 SER A N 1
ATOM 4181 C CA . SER A 1 540 ? 18.677 6.183 -28.327 1.00 95.50 540 SER A CA 1
ATOM 4182 C C . SER A 1 540 ? 17.573 6.866 -29.145 1.00 95.50 540 SER A C 1
ATOM 4184 O O . SER A 1 540 ? 16.471 6.329 -29.235 1.00 95.50 540 SER A O 1
ATOM 4186 N N . TYR A 1 541 ? 17.860 8.003 -29.799 1.00 97.25 541 TYR A N 1
ATOM 4187 C CA . TYR A 1 541 ? 16.882 8.755 -30.597 1.00 97.25 541 TYR A CA 1
ATOM 4188 C C . TYR A 1 541 ? 16.237 7.900 -31.696 1.00 97.25 541 TYR A C 1
ATOM 4190 O O . TYR A 1 541 ? 15.012 7.840 -31.799 1.00 97.25 541 TYR A O 1
ATOM 4198 N N . ARG A 1 542 ? 17.046 7.192 -32.502 1.00 97.31 542 ARG A N 1
ATOM 4199 C CA . ARG A 1 542 ? 16.522 6.353 -33.593 1.00 97.31 542 ARG A CA 1
ATOM 4200 C C . ARG A 1 542 ? 15.674 5.197 -33.077 1.00 97.31 542 ARG A C 1
ATOM 4202 O O . ARG A 1 542 ? 14.675 4.877 -33.712 1.00 97.31 542 ARG A O 1
ATOM 4209 N N . LEU A 1 543 ? 16.031 4.613 -31.931 1.00 98.25 543 LEU A N 1
ATOM 4210 C CA . LEU A 1 543 ? 15.210 3.591 -31.282 1.00 98.25 543 LEU A CA 1
ATOM 4211 C C . LEU A 1 543 ? 13.854 4.168 -30.864 1.00 98.25 543 LEU A C 1
ATOM 4213 O O . LEU A 1 543 ? 12.834 3.565 -31.172 1.00 98.25 543 LEU A O 1
ATOM 4217 N N . LEU A 1 544 ? 13.832 5.337 -30.219 1.00 98.31 544 LEU A N 1
ATOM 4218 C CA . LEU A 1 544 ? 12.588 5.972 -29.782 1.00 98.31 544 LEU A CA 1
ATOM 4219 C C . LEU A 1 544 ? 11.675 6.336 -30.958 1.00 98.31 544 LEU A C 1
ATOM 4221 O O . LEU A 1 544 ? 10.474 6.080 -30.916 1.00 98.31 544 LEU A O 1
ATOM 4225 N N . ARG A 1 545 ? 12.257 6.864 -32.038 1.00 98.19 545 ARG A N 1
ATOM 4226 C CA . ARG A 1 545 ? 11.539 7.118 -33.292 1.00 98.19 545 ARG A CA 1
ATOM 4227 C C . ARG A 1 545 ? 10.953 5.837 -33.882 1.00 98.19 545 ARG A C 1
ATOM 4229 O O . ARG A 1 545 ? 9.823 5.840 -34.358 1.00 98.19 545 ARG A O 1
ATOM 4236 N N . GLU A 1 546 ? 11.705 4.740 -33.853 1.00 98.44 546 GLU A N 1
ATOM 4237 C CA . GLU A 1 546 ? 11.240 3.441 -34.346 1.00 98.44 546 GLU A CA 1
ATOM 4238 C C . GLU A 1 546 ? 10.121 2.862 -33.467 1.00 98.44 546 GLU A C 1
ATOM 4240 O O . GLU A 1 546 ? 9.157 2.314 -33.996 1.00 98.44 546 GLU A O 1
ATOM 4245 N N . VAL A 1 547 ? 10.198 3.043 -32.141 1.00 98.62 547 VAL A N 1
ATOM 4246 C CA . VAL A 1 547 ? 9.100 2.731 -31.211 1.00 98.62 547 VAL A CA 1
ATOM 4247 C C . VAL A 1 547 ? 7.861 3.535 -31.589 1.00 98.62 547 VAL A C 1
ATOM 4249 O O . VAL A 1 547 ? 6.801 2.950 -31.784 1.00 98.62 547 VAL A O 1
ATOM 4252 N N . ASN A 1 548 ? 7.979 4.852 -31.771 1.00 98.50 548 ASN A N 1
ATOM 4253 C CA . ASN A 1 548 ? 6.849 5.687 -32.173 1.00 98.50 548 ASN A CA 1
ATOM 4254 C C . ASN A 1 548 ? 6.273 5.243 -33.523 1.00 98.50 548 ASN A C 1
ATOM 4256 O O . ASN A 1 548 ? 5.058 5.095 -33.641 1.00 98.50 548 ASN A O 1
ATOM 4260 N N . ALA A 1 549 ? 7.105 4.975 -34.531 1.00 98.44 549 ALA A N 1
ATOM 4261 C CA . ALA A 1 549 ? 6.650 4.474 -35.829 1.00 98.44 549 ALA A CA 1
ATOM 4262 C C . ALA A 1 549 ? 5.876 3.151 -35.695 1.00 98.44 549 ALA A C 1
ATOM 4264 O O . ALA A 1 549 ? 4.792 3.004 -36.268 1.00 98.44 549 ALA A O 1
ATOM 4265 N N . PHE A 1 550 ? 6.389 2.224 -34.881 1.00 98.50 550 PHE A N 1
ATOM 4266 C CA . PHE A 1 550 ? 5.694 0.988 -34.544 1.00 98.50 550 PHE A CA 1
ATOM 4267 C C . PHE A 1 550 ? 4.360 1.254 -33.846 1.00 98.50 550 PHE A C 1
ATOM 4269 O O . PHE A 1 550 ? 3.368 0.664 -34.250 1.00 98.50 550 PHE A O 1
ATOM 4276 N N . LEU A 1 551 ? 4.299 2.133 -32.841 1.00 97.38 551 LEU A N 1
ATOM 4277 C CA . LEU A 1 551 ? 3.065 2.421 -32.103 1.00 97.38 551 LEU A CA 1
ATOM 4278 C C . LEU A 1 551 ? 1.975 2.986 -33.023 1.00 97.38 551 LEU A C 1
ATOM 4280 O O . LEU A 1 551 ? 0.837 2.518 -32.983 1.00 97.38 551 LEU A O 1
ATOM 4284 N N . HIS A 1 552 ? 2.330 3.913 -33.919 1.00 96.75 552 HIS A N 1
ATOM 4285 C CA . HIS A 1 552 ? 1.401 4.448 -34.919 1.00 96.75 552 HIS A CA 1
ATOM 4286 C C . HIS A 1 552 ? 0.887 3.357 -35.866 1.00 96.75 552 HIS A C 1
ATOM 4288 O O . HIS A 1 552 ? -0.305 3.308 -36.173 1.00 96.75 552 HIS A O 1
ATOM 4294 N N . TRP A 1 553 ? 1.765 2.458 -36.319 1.00 97.50 553 TRP A N 1
ATOM 4295 C CA . TRP A 1 553 ? 1.360 1.322 -37.143 1.00 97.50 553 TRP A CA 1
ATOM 4296 C C . TRP A 1 553 ? 0.483 0.337 -36.359 1.00 97.50 553 TRP A C 1
ATOM 4298 O O . TRP A 1 553 ? -0.601 -0.023 -36.823 1.00 97.50 553 TRP A O 1
ATOM 4308 N N . PHE A 1 554 ? 0.916 -0.075 -35.168 1.00 96.69 554 PHE A N 1
ATOM 4309 C CA . PHE A 1 554 ? 0.284 -1.104 -34.348 1.00 96.69 554 PHE A CA 1
ATOM 4310 C C . PHE A 1 554 ? -1.103 -0.681 -33.868 1.00 96.69 554 PHE A C 1
ATOM 4312 O O . PHE A 1 554 ? -2.014 -1.506 -33.856 1.00 96.69 554 PHE A O 1
ATOM 4319 N N . ALA A 1 555 ? -1.314 0.613 -33.609 1.00 92.75 555 ALA A N 1
ATOM 4320 C CA . ALA A 1 555 ? -2.625 1.181 -33.299 1.00 92.75 555 ALA A CA 1
ATOM 4321 C C . ALA A 1 555 ? -3.690 0.883 -34.376 1.00 92.75 555 ALA A C 1
ATOM 4323 O O . ALA A 1 555 ? -4.877 0.785 -34.062 1.00 92.75 555 ALA A O 1
ATOM 4324 N N . THR A 1 556 ? -3.280 0.691 -35.637 1.00 93.81 556 THR A N 1
ATOM 4325 C CA . THR A 1 556 ? -4.181 0.342 -36.753 1.00 93.81 556 THR A CA 1
ATOM 4326 C C . THR A 1 556 ? -4.381 -1.165 -36.940 1.00 93.81 556 THR A C 1
ATOM 4328 O O . THR A 1 556 ? -5.212 -1.582 -37.748 1.00 93.81 556 THR A O 1
ATOM 4331 N N . GLN A 1 557 ? -3.635 -2.001 -36.212 1.00 95.88 557 GLN A N 1
ATOM 4332 C CA . GLN A 1 557 ? -3.647 -3.448 -36.400 1.00 95.88 557 GLN A CA 1
ATOM 4333 C C . GLN A 1 557 ? -4.749 -4.126 -35.571 1.00 95.88 557 GLN A C 1
ATOM 4335 O O . GLN A 1 557 ? -4.938 -3.794 -34.398 1.00 95.88 557 GLN A O 1
ATOM 4340 N N . PRO A 1 558 ? -5.426 -5.161 -36.110 1.00 95.19 558 PRO A N 1
ATOM 4341 C CA . PRO A 1 558 ? -6.397 -5.948 -35.344 1.00 95.19 558 PRO A CA 1
ATOM 4342 C C . PRO A 1 558 ? -5.799 -6.599 -34.090 1.00 95.19 558 PRO A C 1
ATOM 4344 O O . PRO A 1 558 ? -6.483 -6.723 -33.078 1.00 95.19 558 PRO A O 1
ATOM 4347 N N . ALA A 1 559 ? -4.516 -6.971 -34.145 1.00 93.81 559 ALA A N 1
ATOM 4348 C CA . ALA A 1 559 ? -3.802 -7.587 -33.029 1.00 93.81 559 ALA A CA 1
ATOM 4349 C C . ALA A 1 559 ? -3.745 -6.681 -31.785 1.00 93.81 559 ALA A C 1
ATOM 4351 O O . ALA A 1 559 ? -3.906 -7.181 -30.675 1.00 93.81 559 ALA A O 1
ATOM 4352 N N . ARG A 1 560 ? -3.593 -5.358 -31.961 1.00 94.00 560 ARG A N 1
ATOM 4353 C CA . ARG A 1 560 ? -3.641 -4.390 -30.852 1.00 94.00 560 ARG A CA 1
ATOM 4354 C C . ARG A 1 560 ? -5.005 -4.404 -30.174 1.00 94.00 560 ARG A C 1
ATOM 4356 O O . ARG A 1 560 ? -5.084 -4.549 -28.961 1.00 94.00 560 ARG A O 1
ATOM 4363 N N . ARG A 1 561 ? -6.081 -4.311 -30.967 1.00 93.25 561 ARG A N 1
ATOM 4364 C CA . ARG A 1 561 ? -7.460 -4.347 -30.453 1.00 93.25 561 ARG A CA 1
ATOM 4365 C C . ARG A 1 561 ? -7.721 -5.638 -29.680 1.00 93.25 561 ARG A C 1
ATOM 4367 O O . ARG A 1 561 ? -8.227 -5.577 -28.569 1.00 93.25 561 ARG A O 1
ATOM 4374 N N . GLN A 1 562 ? -7.327 -6.778 -30.243 1.00 94.69 562 GLN A N 1
ATOM 4375 C CA . GLN A 1 562 ? -7.499 -8.076 -29.597 1.00 94.69 562 GLN A CA 1
ATOM 4376 C C . GLN A 1 562 ? -6.748 -8.165 -28.260 1.00 94.69 562 GLN A C 1
ATOM 4378 O O . GLN A 1 562 ? -7.309 -8.670 -27.291 1.00 94.69 562 GLN A O 1
ATOM 4383 N N . SER A 1 563 ? -5.502 -7.683 -28.201 1.00 94.50 563 SER A N 1
ATOM 4384 C CA . SER A 1 563 ? -4.701 -7.706 -26.971 1.00 94.50 563 SER A CA 1
ATOM 4385 C C . SER A 1 563 ? -5.306 -6.801 -25.892 1.00 94.50 563 SER A C 1
ATOM 4387 O O . SER A 1 563 ? -5.533 -7.253 -24.771 1.00 94.50 563 SER A O 1
ATOM 4389 N N . GLU A 1 564 ? -5.673 -5.559 -26.224 1.00 95.06 564 GLU A N 1
ATOM 4390 C CA . GLU A 1 564 ? -6.286 -4.649 -25.248 1.00 95.06 564 GLU A CA 1
ATOM 4391 C C . GLU A 1 564 ? -7.667 -5.113 -24.772 1.00 95.06 564 GLU A C 1
ATOM 4393 O O . GLU A 1 564 ? -7.946 -5.071 -23.577 1.00 95.06 564 GLU A O 1
ATOM 4398 N N . GLU A 1 565 ? -8.532 -5.604 -25.663 1.00 94.69 565 GLU A N 1
ATOM 4399 C CA . GLU A 1 565 ? -9.831 -6.161 -25.263 1.00 94.69 565 GLU A CA 1
ATOM 4400 C C . GLU A 1 565 ? -9.658 -7.375 -24.344 1.00 94.69 565 GLU A C 1
ATOM 4402 O O . GLU A 1 565 ? -10.401 -7.533 -23.376 1.00 94.69 565 GLU A O 1
ATOM 4407 N N . TYR A 1 566 ? -8.651 -8.211 -24.599 1.00 94.69 566 TYR A N 1
ATOM 4408 C CA . TYR A 1 566 ? -8.372 -9.373 -23.766 1.00 94.69 566 TYR A CA 1
ATOM 4409 C C . TYR A 1 566 ? -7.858 -8.980 -22.372 1.00 94.69 566 TYR A C 1
ATOM 4411 O O . TYR A 1 566 ? -8.380 -9.464 -21.363 1.00 94.69 566 TYR A O 1
ATOM 4419 N N . TRP A 1 567 ? -6.872 -8.081 -22.298 1.00 94.94 567 TRP A N 1
ATOM 4420 C CA . TRP A 1 567 ? -6.208 -7.715 -21.041 1.00 94.94 567 TRP A CA 1
ATOM 4421 C C . TRP A 1 567 ? -6.900 -6.605 -20.248 1.00 94.94 567 TRP A C 1
ATOM 4423 O O . TRP A 1 567 ? -6.683 -6.512 -19.043 1.00 94.94 567 TRP A O 1
ATOM 4433 N N . GLN A 1 568 ? -7.752 -5.794 -20.878 1.00 93.12 568 GLN A N 1
ATOM 4434 C CA . GLN A 1 568 ? -8.439 -4.663 -20.236 1.00 93.12 568 GLN A CA 1
ATOM 4435 C C . GLN A 1 568 ? -9.967 -4.761 -20.295 1.00 93.12 568 GLN A C 1
ATOM 4437 O O . GLN A 1 568 ? -10.664 -3.992 -19.630 1.00 93.12 568 GLN A O 1
ATOM 4442 N N . GLY A 1 569 ? -10.511 -5.668 -21.111 1.00 91.94 569 GLY A N 1
ATOM 4443 C CA . GLY A 1 569 ? -11.952 -5.854 -21.307 1.00 91.94 569 GLY A CA 1
ATOM 4444 C C . GLY A 1 569 ? -12.596 -4.897 -22.297 1.00 91.94 569 GLY A C 1
ATOM 4445 O O . GLY A 1 569 ? -13.663 -5.180 -22.836 1.00 91.94 569 GLY A O 1
ATOM 4446 N N . SER A 1 570 ? -11.961 -3.757 -22.530 1.00 89.94 570 SER A N 1
ATOM 4447 C CA . SER A 1 570 ? -12.427 -2.707 -23.423 1.00 89.94 570 SER A CA 1
ATOM 4448 C C . SER A 1 570 ? -11.237 -1.874 -23.867 1.00 89.94 570 SER A C 1
ATOM 4450 O O . SER A 1 570 ? -10.366 -1.583 -23.049 1.00 89.94 570 SER A O 1
ATOM 4452 N N . ILE A 1 571 ? -11.249 -1.413 -25.114 1.00 90.69 571 ILE A N 1
ATOM 4453 C CA . ILE A 1 571 ? -10.325 -0.363 -25.546 1.00 90.69 571 ILE A CA 1
ATOM 4454 C C . ILE A 1 571 ? -10.702 0.939 -24.845 1.00 90.69 571 ILE A C 1
ATOM 4456 O O . ILE A 1 571 ? -11.876 1.316 -24.812 1.00 90.69 571 ILE A O 1
ATOM 4460 N N . VAL A 1 572 ? -9.695 1.630 -24.322 1.00 91.31 572 VAL A N 1
ATOM 4461 C CA . VAL A 1 572 ? -9.831 2.982 -23.790 1.00 91.31 572 VAL A CA 1
ATOM 4462 C C . VAL A 1 572 ? -9.138 3.933 -24.755 1.00 91.31 572 VAL A C 1
ATOM 4464 O O . VAL A 1 572 ? -7.971 3.748 -25.095 1.00 91.31 572 VAL A O 1
ATOM 4467 N N . ASP A 1 573 ? -9.867 4.947 -25.212 1.00 86.00 573 ASP A N 1
ATOM 4468 C CA . ASP A 1 573 ? -9.307 6.006 -26.042 1.00 86.00 573 ASP A CA 1
ATOM 4469 C C . ASP A 1 573 ? -8.910 7.195 -25.166 1.00 86.00 573 ASP A C 1
ATOM 4471 O O . ASP A 1 573 ? -9.652 7.621 -24.277 1.00 86.00 573 ASP A O 1
ATOM 4475 N N . GLY A 1 574 ? -7.757 7.782 -25.462 1.00 86.38 574 GLY A N 1
ATOM 4476 C CA . GLY A 1 574 ? -7.300 9.010 -24.836 1.00 86.38 574 GLY A CA 1
ATOM 4477 C C . GLY A 1 574 ? -6.523 9.878 -25.813 1.00 86.38 574 GLY A C 1
ATOM 4478 O O . GLY A 1 574 ? -6.303 9.523 -26.970 1.00 86.38 574 GLY A O 1
ATOM 4479 N N . ARG A 1 575 ? -6.174 11.081 -25.360 1.00 86.12 575 ARG A N 1
ATOM 4480 C CA . ARG A 1 575 ? -5.409 12.062 -26.151 1.00 86.12 575 ARG A CA 1
ATOM 4481 C C . ARG A 1 575 ? -4.198 12.613 -25.416 1.00 86.12 575 ARG A C 1
ATOM 4483 O O . ARG A 1 575 ? -3.461 13.395 -26.001 1.00 86.12 575 ARG A O 1
ATOM 4490 N N . ILE A 1 576 ? -4.042 12.223 -24.154 1.00 89.00 576 ILE A N 1
ATOM 4491 C CA . ILE A 1 576 ? -2.952 12.677 -23.304 1.00 89.00 576 ILE A CA 1
ATOM 4492 C C . ILE A 1 576 ? -1.737 11.763 -23.457 1.00 89.00 576 ILE A C 1
ATOM 4494 O O . ILE A 1 576 ? -1.881 10.555 -23.694 1.00 89.00 576 ILE A O 1
ATOM 4498 N N . GLY A 1 577 ? -0.560 12.358 -23.319 1.00 91.31 577 GLY A N 1
ATOM 4499 C CA . GLY A 1 577 ? 0.734 11.695 -23.364 1.00 91.31 577 GLY A CA 1
ATOM 4500 C C . GLY A 1 577 ? 1.775 12.444 -22.537 1.00 91.31 577 GLY A C 1
ATOM 4501 O O . GLY A 1 577 ? 1.464 13.396 -21.827 1.00 91.31 577 GLY A O 1
ATOM 4502 N N . TYR A 1 578 ? 3.043 12.045 -22.659 1.00 92.69 578 TYR A N 1
ATOM 4503 C CA . TYR A 1 578 ? 4.132 12.584 -21.831 1.00 92.69 578 TYR A CA 1
ATOM 4504 C C . TYR A 1 578 ? 4.280 14.119 -21.894 1.00 92.69 578 TYR A C 1
ATOM 4506 O O . TYR A 1 578 ? 4.806 14.725 -20.962 1.00 92.69 578 TYR A O 1
ATOM 4514 N N . ARG A 1 579 ? 3.831 14.757 -22.987 1.00 91.19 579 ARG A N 1
ATOM 4515 C CA . ARG A 1 579 ? 3.889 16.218 -23.181 1.00 91.19 579 ARG A CA 1
ATOM 4516 C C . ARG A 1 579 ? 2.885 16.988 -22.325 1.00 91.19 579 ARG A C 1
ATOM 4518 O O . ARG A 1 579 ? 3.073 18.184 -22.120 1.00 91.19 579 ARG A O 1
ATOM 4525 N N . ASP A 1 580 ? 1.838 16.326 -21.841 1.00 88.62 580 ASP A N 1
ATOM 4526 C CA . ASP A 1 580 ? 0.827 16.938 -20.974 1.00 88.62 580 ASP A CA 1
ATOM 4527 C C . ASP A 1 580 ? 1.299 17.034 -19.512 1.00 88.62 580 ASP A C 1
ATOM 4529 O O . ASP A 1 580 ? 0.680 17.718 -18.690 1.00 88.62 580 ASP A O 1
ATOM 4533 N N . GLU A 1 581 ? 2.433 16.407 -19.184 1.00 85.31 581 GLU A N 1
ATOM 4534 C CA . GLU A 1 581 ? 3.075 16.533 -17.881 1.00 85.31 581 GLU A CA 1
ATOM 4535 C C . GLU A 1 581 ? 3.721 17.914 -17.696 1.00 85.31 581 GLU A C 1
ATOM 4537 O O . GLU A 1 581 ? 4.431 18.440 -18.556 1.00 85.31 581 GLU A O 1
ATOM 4542 N N . ARG A 1 582 ? 3.540 18.506 -16.509 1.00 71.56 582 ARG A N 1
ATOM 4543 C CA . ARG A 1 582 ? 3.923 19.906 -16.214 1.00 71.56 582 ARG A CA 1
ATOM 4544 C C . ARG A 1 582 ? 5.425 20.206 -16.306 1.00 71.56 582 ARG A C 1
ATOM 4546 O O . ARG A 1 582 ? 5.807 21.373 -16.270 1.00 71.56 582 ARG A O 1
ATOM 4553 N N . ALA A 1 583 ? 6.270 19.180 -16.366 1.00 73.88 583 ALA A N 1
ATOM 4554 C CA . ALA A 1 583 ? 7.721 19.295 -16.238 1.00 73.88 583 ALA A CA 1
ATOM 4555 C C . ALA A 1 583 ? 8.480 19.369 -17.574 1.00 73.88 583 ALA A C 1
ATOM 4557 O O . ALA A 1 583 ? 9.708 19.397 -17.552 1.00 73.88 583 ALA A O 1
ATOM 4558 N N . GLY A 1 584 ? 7.787 19.396 -18.720 1.00 82.38 584 GLY A N 1
ATOM 4559 C CA . GLY A 1 584 ? 8.452 19.415 -20.028 1.00 82.38 584 GLY A CA 1
ATOM 4560 C C . GLY A 1 584 ? 9.296 18.159 -20.246 1.00 82.38 584 GLY A C 1
ATOM 4561 O O . GLY A 1 584 ? 10.486 18.247 -20.545 1.00 82.38 584 GLY A O 1
ATOM 4562 N N . LEU A 1 585 ? 8.684 16.992 -20.018 1.00 92.19 585 LEU A N 1
ATOM 4563 C CA . LEU A 1 585 ? 9.338 15.700 -20.207 1.00 92.19 585 LEU A CA 1
ATOM 4564 C C . LEU A 1 585 ? 9.824 15.551 -21.653 1.00 92.19 585 LEU A C 1
ATOM 4566 O O . LEU A 1 585 ? 9.235 16.105 -22.581 1.00 92.19 585 LEU A O 1
ATOM 4570 N N . ARG A 1 586 ? 10.910 14.803 -21.843 1.00 95.25 586 ARG A N 1
ATOM 4571 C CA . ARG A 1 586 ? 11.541 14.635 -23.154 1.00 95.25 586 ARG A CA 1
ATOM 4572 C C . ARG A 1 586 ? 10.994 13.409 -23.872 1.00 95.25 586 ARG A C 1
ATOM 4574 O O . ARG A 1 586 ? 10.810 12.364 -23.254 1.00 95.25 586 ARG A O 1
ATOM 4581 N N . GLY A 1 587 ? 10.812 13.520 -25.179 1.00 95.94 587 GLY A N 1
ATOM 4582 C CA . GLY A 1 587 ? 10.574 12.403 -26.084 1.00 95.94 587 GLY A CA 1
ATOM 4583 C C . GLY A 1 587 ? 11.263 12.646 -27.424 1.00 95.94 587 GLY A C 1
ATOM 4584 O O . GLY A 1 587 ? 12.256 13.372 -27.505 1.00 95.94 587 GLY A O 1
ATOM 4585 N N . GLU A 1 588 ? 10.754 12.025 -28.488 1.00 95.50 588 GLU A N 1
ATOM 4586 C CA . GLU A 1 588 ? 11.419 12.038 -29.797 1.00 95.50 588 GLU A CA 1
ATOM 4587 C C . GLU A 1 588 ? 11.731 13.458 -30.325 1.00 95.50 588 GLU A C 1
ATOM 4589 O O . GLU A 1 588 ? 12.897 13.703 -30.658 1.00 95.50 588 GLU A O 1
ATOM 4594 N N . PRO A 1 589 ? 10.785 14.420 -30.391 1.00 95.31 589 PRO A N 1
ATOM 4595 C CA . PRO A 1 589 ? 11.081 15.748 -30.932 1.00 95.31 589 PRO A CA 1
ATOM 4596 C C . PRO A 1 589 ? 12.102 16.515 -30.096 1.00 95.31 589 PRO A C 1
ATOM 4598 O O . PRO A 1 589 ? 12.943 17.223 -30.649 1.00 95.31 589 PRO A O 1
ATOM 4601 N N . GLU A 1 590 ? 12.058 16.357 -28.772 1.00 96.12 590 GLU A N 1
ATOM 4602 C CA . GLU A 1 590 ? 12.984 17.020 -27.858 1.00 96.12 590 GLU A CA 1
ATOM 4603 C C . GLU A 1 590 ? 14.400 16.432 -27.950 1.00 96.12 590 GLU A C 1
ATOM 4605 O O . GLU A 1 590 ? 15.369 17.128 -27.654 1.00 96.12 590 GLU A O 1
ATOM 4610 N N . MET A 1 591 ? 14.553 15.170 -28.365 1.00 95.81 591 MET A N 1
ATOM 4611 C CA . MET A 1 591 ? 15.856 14.517 -28.561 1.00 95.81 591 MET A CA 1
ATOM 4612 C C . MET A 1 591 ? 16.492 14.801 -29.933 1.00 95.81 591 MET A C 1
ATOM 4614 O O . MET A 1 591 ? 17.712 14.696 -30.078 1.00 95.81 591 MET A O 1
ATOM 4618 N N . LEU A 1 592 ? 15.699 15.167 -30.947 1.00 95.81 592 LEU A N 1
ATOM 4619 C CA . LEU A 1 592 ? 16.179 15.366 -32.320 1.00 95.81 592 LEU A CA 1
ATOM 4620 C C . LEU A 1 592 ? 17.330 16.392 -32.443 1.00 95.81 592 LEU A C 1
ATOM 4622 O O . LEU A 1 592 ? 18.304 16.086 -33.137 1.00 95.81 592 LEU A O 1
ATOM 4626 N N . PRO A 1 593 ? 17.295 17.579 -31.799 1.00 96.00 593 PRO A N 1
ATOM 4627 C CA . PRO A 1 593 ? 18.397 18.540 -31.894 1.00 96.00 593 PRO A CA 1
ATOM 4628 C C . PRO A 1 593 ? 19.728 17.975 -31.381 1.00 96.00 593 PRO A C 1
ATOM 4630 O O . PRO A 1 593 ? 20.768 18.168 -32.018 1.00 96.00 593 PRO A O 1
ATOM 4633 N N . ASP A 1 594 ? 19.688 17.231 -30.273 1.00 93.06 594 ASP A N 1
ATOM 4634 C CA . ASP A 1 594 ? 20.870 16.611 -29.668 1.00 93.06 594 ASP A CA 1
ATOM 4635 C C . ASP A 1 594 ? 21.419 15.491 -30.559 1.00 93.06 594 ASP A C 1
ATOM 4637 O O . ASP A 1 594 ? 22.633 15.391 -30.756 1.00 93.06 594 ASP A O 1
ATOM 4641 N N . TYR A 1 595 ? 20.532 14.708 -31.182 1.00 94.00 595 TYR A N 1
ATOM 4642 C CA . TYR A 1 595 ? 20.901 13.707 -32.182 1.00 94.00 595 TYR A CA 1
ATOM 4643 C C . TYR A 1 595 ? 21.575 14.324 -33.415 1.00 94.00 595 TYR A C 1
ATOM 4645 O O . TYR A 1 595 ? 22.654 13.883 -33.809 1.00 94.00 595 TYR A O 1
ATOM 4653 N N . LEU A 1 596 ? 20.996 15.372 -34.011 1.00 93.25 596 LEU A N 1
ATOM 4654 C CA . LEU A 1 596 ? 21.571 16.029 -35.193 1.00 93.25 596 LEU A CA 1
ATOM 4655 C C . LEU A 1 596 ? 22.937 16.651 -34.894 1.00 93.25 596 LEU A C 1
ATOM 4657 O O . LEU A 1 596 ? 23.861 16.547 -35.708 1.00 93.25 596 LEU A O 1
ATOM 4661 N N . LYS A 1 597 ? 23.083 17.261 -33.712 1.00 91.44 597 LYS A N 1
ATOM 4662 C CA . LYS A 1 597 ? 24.365 17.779 -33.234 1.00 91.44 597 LYS A CA 1
ATOM 4663 C C . LYS A 1 597 ? 25.391 16.653 -33.108 1.00 91.44 597 LYS A C 1
ATOM 4665 O O . LYS A 1 597 ? 26.484 16.779 -33.654 1.00 91.44 597 LYS A O 1
ATOM 4670 N N . TRP A 1 598 ? 25.026 15.546 -32.459 1.00 89.31 598 TRP A N 1
ATOM 4671 C CA . TRP A 1 598 ? 25.890 14.374 -32.302 1.00 89.31 598 TRP A CA 1
ATOM 4672 C C . TRP A 1 598 ? 26.336 13.794 -33.652 1.00 89.31 598 TRP A C 1
ATOM 4674 O O . TRP A 1 598 ? 27.533 13.614 -33.871 1.00 89.31 598 TRP A O 1
ATOM 4684 N N . VAL A 1 599 ? 25.410 13.602 -34.598 1.00 88.81 599 VAL A N 1
ATOM 4685 C CA . VAL A 1 599 ? 25.719 13.124 -35.957 1.00 88.81 599 VAL A CA 1
ATOM 4686 C C . VAL A 1 599 ? 26.700 14.052 -36.672 1.00 88.81 599 VAL A C 1
ATOM 4688 O O . VAL A 1 599 ? 27.666 13.580 -37.272 1.00 88.81 599 VAL A O 1
ATOM 4691 N N . SER A 1 600 ? 26.486 15.370 -36.600 1.00 87.38 600 SER A N 1
ATOM 4692 C CA . SER A 1 600 ? 27.399 16.347 -37.201 1.00 87.38 600 SER A CA 1
ATOM 4693 C C . SER A 1 600 ? 28.796 16.268 -36.585 1.00 87.38 600 SER A C 1
ATOM 4695 O O . SER A 1 600 ? 29.789 16.312 -37.313 1.00 87.38 600 SER A O 1
ATOM 4697 N N . THR A 1 601 ? 28.887 16.134 -35.258 1.00 85.00 601 THR A N 1
ATOM 4698 C CA . THR A 1 601 ? 30.161 15.997 -34.545 1.00 85.00 601 THR A CA 1
ATOM 4699 C C . THR A 1 601 ? 30.896 14.729 -34.975 1.00 85.00 601 THR A C 1
ATOM 4701 O O . THR A 1 601 ? 32.054 14.811 -35.382 1.00 85.00 601 THR A O 1
ATOM 4704 N N . VAL A 1 602 ? 30.223 13.575 -34.981 1.00 83.69 602 VAL A N 1
ATOM 4705 C CA . VAL A 1 602 ? 30.827 12.298 -35.393 1.00 83.69 602 VAL A CA 1
ATOM 4706 C C . VAL A 1 602 ? 31.263 12.330 -36.856 1.00 83.69 602 VAL A C 1
ATOM 4708 O O . VAL A 1 602 ? 32.390 11.936 -37.154 1.00 83.69 602 VAL A O 1
ATOM 4711 N N . LYS A 1 603 ? 30.443 12.874 -37.762 1.00 83.38 603 LYS A N 1
ATOM 4712 C CA . LYS A 1 603 ? 30.799 13.021 -39.182 1.00 83.38 603 LYS A CA 1
ATOM 4713 C C . LYS A 1 603 ? 32.039 13.886 -39.378 1.00 83.38 603 LYS A C 1
ATOM 4715 O O . LYS A 1 603 ? 32.906 13.534 -40.172 1.00 83.38 603 LYS A O 1
ATOM 4720 N N . SER A 1 604 ? 32.140 14.997 -38.647 1.00 81.69 604 SER A N 1
ATOM 4721 C CA . SER A 1 604 ? 33.301 15.889 -38.729 1.00 81.69 604 SER A CA 1
ATOM 4722 C C . SER A 1 604 ? 34.591 15.242 -38.218 1.00 81.69 604 SER A C 1
ATOM 4724 O O . SER A 1 604 ? 35.661 15.534 -38.741 1.00 81.69 604 SER A O 1
ATOM 4726 N N . ALA A 1 605 ? 34.486 14.347 -37.233 1.00 77.44 605 ALA A N 1
ATOM 4727 C CA . ALA A 1 605 ? 35.638 13.738 -36.580 1.00 77.44 605 ALA A CA 1
ATOM 4728 C C . ALA A 1 605 ? 36.081 12.401 -37.199 1.00 77.44 605 ALA A C 1
ATOM 4730 O O . ALA A 1 605 ? 37.259 12.068 -37.135 1.00 77.44 605 ALA A O 1
ATOM 4731 N N . THR A 1 606 ? 35.160 11.638 -37.796 1.00 76.62 606 THR A N 1
ATOM 4732 C CA . THR A 1 606 ? 35.425 10.280 -38.320 1.00 76.62 606 THR A CA 1
ATOM 4733 C C . THR A 1 606 ? 35.259 10.163 -39.835 1.00 76.62 606 THR A C 1
ATOM 4735 O O . THR A 1 606 ? 35.658 9.164 -40.425 1.00 76.62 606 THR A O 1
ATOM 4738 N N . GLY A 1 607 ? 34.628 11.147 -40.486 1.00 75.81 607 GLY A N 1
ATOM 4739 C CA . GLY A 1 607 ? 34.229 11.064 -41.894 1.00 75.81 607 GLY A CA 1
ATOM 4740 C C . GLY A 1 607 ? 33.037 10.132 -42.166 1.00 75.81 607 GLY A C 1
ATOM 4741 O O . GLY A 1 607 ? 32.540 10.105 -43.292 1.00 75.81 607 GLY A O 1
ATOM 4742 N N . VAL A 1 608 ? 32.540 9.402 -41.160 1.00 76.56 608 VAL A N 1
ATOM 4743 C CA . VAL A 1 608 ? 31.410 8.471 -41.285 1.00 76.56 608 VAL A CA 1
ATOM 4744 C C . VAL A 1 608 ? 30.089 9.238 -41.260 1.00 76.56 608 VAL A C 1
ATOM 4746 O O . VAL A 1 608 ? 29.831 10.047 -40.368 1.00 76.56 608 VAL A O 1
ATOM 4749 N N . ASN A 1 609 ? 29.218 8.978 -42.237 1.00 74.62 609 ASN A N 1
ATOM 4750 C CA . ASN A 1 609 ? 27.862 9.517 -42.232 1.00 74.62 609 ASN A CA 1
ATOM 4751 C C . ASN A 1 609 ? 26.920 8.557 -41.494 1.00 74.62 609 ASN A C 1
ATOM 4753 O O . ASN A 1 609 ? 26.613 7.487 -42.006 1.00 74.62 609 ASN A O 1
ATOM 4757 N N . MET A 1 610 ? 26.465 8.946 -40.302 1.00 71.38 610 MET A N 1
ATOM 4758 C CA . MET A 1 610 ? 25.533 8.145 -39.492 1.00 71.38 610 MET A CA 1
ATOM 4759 C C . MET A 1 610 ? 24.055 8.376 -39.816 1.00 71.38 610 MET A C 1
ATOM 4761 O O . MET A 1 610 ? 23.189 7.714 -39.245 1.00 71.38 610 MET A O 1
ATOM 4765 N N . GLN A 1 611 ? 23.743 9.320 -40.708 1.00 63.09 611 GLN A N 1
ATOM 4766 C CA . GLN A 1 611 ? 22.416 9.366 -41.312 1.00 63.09 611 GLN A CA 1
ATOM 4767 C C . GLN A 1 611 ? 22.294 8.132 -42.203 1.00 63.09 611 GLN A C 1
ATOM 4769 O O . GLN A 1 611 ? 22.828 8.119 -43.308 1.00 63.09 611 GLN A O 1
ATOM 4774 N N . GLY A 1 612 ? 21.652 7.081 -41.691 1.00 55.72 612 GLY A N 1
ATOM 4775 C CA . GLY A 1 612 ? 21.064 6.073 -42.566 1.00 55.72 612 GLY A CA 1
ATOM 4776 C C . GLY A 1 612 ? 20.091 6.763 -43.523 1.00 55.72 612 GLY A C 1
ATOM 4777 O O . GLY A 1 612 ? 19.425 7.714 -43.100 1.00 55.72 612 GLY A O 1
ATOM 4778 N N . ASP A 1 613 ? 20.088 6.311 -44.779 1.00 34.50 613 ASP A N 1
ATOM 4779 C CA . ASP A 1 613 ? 19.251 6.828 -45.875 1.00 34.50 613 ASP A CA 1
ATOM 4780 C C . ASP A 1 613 ? 17.776 7.038 -45.489 1.00 34.50 613 ASP A C 1
ATOM 4782 O O . ASP A 1 613 ? 17.214 6.192 -44.744 1.00 34.50 613 ASP A O 1
#

Sequence (613 aa):
MVDQVTESEPSAGPVPASRMDTLAQATSPPPVTAPRPPDDLGQFDSFEVRAALHRLHENLAFRVGFVGEDLEAEDRLLEEIRSWTKKLDESVERTNSQVQMAMDTLTGLVAETDERLSGVFQDLKTGLATTRSLLDSKTDDLADVLDSVGQIGKTIRMLSINAQIASAKAGEHGKTFSVVAQEIKGLANEATQSSNEAFKIMDLTDVVKVLGGFETLAEETLKRTSHSLQETEARMREMVASTQQELAVISANSRTVGETMSVVKLISERLLEKHHIAERLAAGMDGIWFTEAPDQELAALAITESVPVDPCFDRLDSIRRRGRIRIAIEPDFKGLSFRRDGSELRGLDVDYARAFAKWLGVACEFLEHPWDQCTNLLWVSPDEGTSTADLVWSALPPSPRYRKVAYSETYTWLEFVLARRKGDTRIQGIGDLHGRTLGCINDPAALKTLEDAGIRWSANAQVPGGKVRLGNLITYSDQSRIHDCLADGIVDAFAVDKPIYWWACNGHDSPWHGRIEIVTGNLANQPWYYAVGVADTPSSYRLLREVNAFLHWFATQPARRQSEEYWQGSIVDGRIGYRDERAGLRGEPEMLPDYLKWVSTVKSATGVNMQGD